Protein AF-A0A8R1IY94-F1 (afdb_monomer)

Foldseek 3Di:
DPDDDPDPVVVVVVVVLVCLLDVPDPPDPLVVLVVVLVVLVVVLVVLVVVLVCLVVLCVVCVVVVPPVSNVVSVVVNVVSVVVNVVSVVVSVVSLVVSLVSSLVSLLVVVVVVCPPPPVVVVPVVVPPPDPPVVVVSVCCSCVVSVVVVVVVVLVVLLVPPLQVLLQQLLALPDDLVSVLVSCVNDVPQSLLLLVVQLLQFDDPPDDPVLLVQLQVQLVVLLVVLVVLVCCCVVVVPCVCSSVSSVSSTNSSSNSNSGHRPDRRDGRPVVVVVLLVVVLLVLLVVLCVQQVVPDDDDSVCCLPPVLVVLLCQQLVLCQPVNQNSLVSNLVSCQVRLHDPVNNVSSQSSPDDPPDDRSNVNGDPVSVVSSVVVNVVPDHDGPDDDPPPPPDDDPDDDDQDQDQDPSRDRDRDDPPDPDDDDDDDDDDDDDDDDDDDDDDDDDDDDDDDDDDDDDDDDDDDDDDDDD

Sequence (465 aa):
MARLALDFLFFRRFWRLLKMLFPFHRRSITVWLAVALLVTTIIDQVMTYLVGIQPSLFYVALGNRDWDNFKILCARGAAIIIGKAFTLALARYLTNMLAIKSRQVCNLTMHRLYFKRQAFYLLDSSGDVLDNPERVIRKIGSTVFEQTEGYFEFHLFSLQGPFEAARRLLDSRTTLMEKQEMFFVDYGIMPLFVQENYLNMKNDKHSKLESIRGIRRAAEYISLGDLVDRQVRAGGAWKLLNEQSMLSAALPAMATDGHLKAMIQFPSWLGKNSTAGKRKRLLQQLVQHTHLRVSADTQSFATDYAPMIRQKITKPLLELESDGIPQVIDTMTEYDLIKDDAEALTEIVVWPGKIDPASKILTKVKSALTRTLNKTNRMLPYSLDDVSKGRRRGVNSIGIVMDEEGNLVEQFEEEEGESDGEEAPKTSTEVVVKSRSGSSATTSKTRGGGARGGGARGRGRGAKK

pLDDT: mean 72.96, std 22.63, range [22.64, 96.62]

Organism: Caenorhabditis japonica (NCBI:txid281687)

Mean predicted aligned error: 19.54 Å

Radius of gyration: 36.86 Å; Cα contacts (8 Å, |Δi|>4): 331; chains: 1; bounding box: 75×66×120 Å

InterPro domains:
  IPR008921 DNA polymerase III, clamp loader complex, gamma/delta/delta subunit, C-terminal [SSF48019] (160-292)
  IPR011527 ABC transporter type 1, transmembrane domain [PF06472] (17-137)
  IPR013725 DNA replication factor RFC1, C-terminal [PF08519] (222-375)

Nearest PDB structures (foldseek):
  7u1p-assembly1_A  TM=9.209E-01  e=1.127E-11  Saccharomyces cerevisiae
  8dr5-assembly1_A  TM=9.133E-01  e=2.240E-11  Saccharomyces cerevisiae
  8dr3-assembly1_A  TM=6.987E-01  e=4.383E-12  Saccharomyces cerevisiae
  7u1a-assembly1_A  TM=7.238E-01  e=2.146E-11  Saccharomyces cerevisiae
  8dr0-assembly1_A  TM=6.817E-01  e=1.887E-11  Saccharomyces cerevisiae

Secondary structure (DSSP, 8-state):
-------HHHHHHHHHHHHHHS---TT-HHHHHHHHHHHHHHHHHHHHHHHHHHHHHHHHHHHHT-HHHHHHHHHHHHHHHHHHHHHHHHHHHHHHHHHHHHHHHHHHHHHHHHHGGGHHHHHHH-TTS-S-HHHHHHHHHHHHHHHHHHHHHHHHHTTS-HHHHHHHHT-TTS-HHHHHHHHTT-TTTHHHHHHHHGGGEE-TTS-HHHHHHHHHHHHHHHHHHHHHHHHHHHH--GGGHHHHHIIIIIHHHHHH--EESSPPPPPTHHHHHHHHHHHHHHHHHHHHHHTTT----HHHIIIIIHHHHHHHHHHHHHHSTTTTHHHHHHHHHHTT--HHHHHHHHHHS--TTPPPGGGGS-HHHHHHHHHHHHHS----SS-----------SS----EEEPTTS-EEE-------------------------------------------------------

Solvent-accessible surface area (backbone atoms only — not comparable to full-atom values): 27749 Å² total; per-residue (Å²): 145,86,87,82,69,96,41,73,67,47,54,58,51,50,52,53,51,47,47,60,48,42,50,96,46,102,80,38,66,56,51,53,41,52,51,51,36,52,54,38,51,54,51,41,52,54,43,51,52,57,58,67,50,45,61,62,56,50,53,53,34,60,72,71,66,40,66,69,60,44,53,52,49,51,54,52,50,52,53,51,52,52,49,42,52,49,37,52,52,50,38,52,50,38,50,53,50,42,54,55,50,37,43,52,46,43,52,54,51,51,52,54,56,40,68,42,89,56,39,53,59,53,55,67,70,54,67,86,80,55,88,55,63,67,60,48,55,55,44,51,60,43,53,63,52,53,47,51,50,50,54,46,50,49,52,54,44,64,63,46,52,72,68,57,32,48,52,51,37,43,34,59,86,51,50,71,66,56,20,35,53,36,28,68,63,41,71,83,55,38,42,44,36,40,68,62,38,58,82,58,38,48,38,94,85,51,53,76,68,52,48,51,52,14,49,52,50,18,51,54,28,38,55,54,14,50,57,45,48,48,43,31,72,76,66,66,40,67,82,49,50,64,59,27,28,37,26,28,39,29,48,26,36,57,42,46,52,11,40,65,83,60,84,87,56,78,48,62,60,63,63,51,51,52,52,50,52,54,49,51,52,50,47,52,50,48,51,62,49,25,46,93,75,45,93,66,55,71,66,56,32,60,71,60,45,42,50,51,54,44,45,62,50,44,49,36,40,64,77,46,40,73,76,19,40,63,61,34,51,50,53,30,59,72,43,51,52,55,74,67,48,59,53,45,41,59,68,65,68,63,53,94,94,60,82,62,73,71,74,75,43,54,68,69,44,57,54,49,46,53,57,50,56,76,66,54,90,74,90,64,100,63,85,77,85,71,79,70,92,66,86,84,82,84,77,96,66,90,57,77,42,69,48,101,85,70,48,82,44,82,68,77,81,81,78,91,71,82,92,80,84,90,84,86,90,81,91,78,93,78,89,80,89,79,82,91,82,85,82,88,80,90,79,91,86,85,89,85,84,84,90,87,83,86,84,91,85,80,90,80,90,84,86,88,134

Structure (mmCIF, N/CA/C/O backbone):
data_AF-A0A8R1IY94-F1
#
_entry.id   AF-A0A8R1IY94-F1
#
loop_
_atom_site.group_PDB
_atom_site.id
_atom_site.type_symbol
_atom_site.label_atom_id
_atom_site.label_alt_id
_atom_site.label_comp_id
_atom_site.label_asym_id
_atom_site.label_entity_id
_atom_site.label_seq_id
_atom_site.pdbx_PDB_ins_code
_atom_site.Cartn_x
_atom_site.Cartn_y
_atom_site.Cartn_z
_atom_site.occupancy
_atom_site.B_iso_or_equiv
_atom_site.auth_seq_id
_atom_site.auth_comp_id
_atom_site.auth_asym_id
_atom_site.auth_atom_id
_atom_site.pdbx_PDB_model_num
ATOM 1 N N . MET A 1 1 ? 25.535 -28.925 -24.123 1.00 36.91 1 MET A N 1
ATOM 2 C CA . MET A 1 1 ? 25.168 -27.551 -23.712 1.00 36.91 1 MET A CA 1
ATOM 3 C C . MET A 1 1 ? 25.709 -27.256 -22.310 1.00 36.91 1 MET A C 1
ATOM 5 O O . MET A 1 1 ? 24.965 -27.323 -21.348 1.00 36.91 1 MET A O 1
ATOM 9 N N . ALA A 1 2 ? 27.010 -26.970 -22.186 1.00 43.69 2 ALA A N 1
ATOM 10 C CA . ALA A 1 2 ? 27.661 -26.597 -20.919 1.00 43.69 2 ALA A CA 1
ATOM 11 C C . ALA A 1 2 ? 28.891 -25.708 -21.207 1.00 43.69 2 ALA A C 1
ATOM 13 O O . ALA A 1 2 ? 30.025 -26.110 -20.983 1.00 43.69 2 ALA A O 1
ATOM 14 N N . ARG A 1 3 ? 28.698 -24.548 -21.855 1.00 48.31 3 ARG A N 1
ATOM 15 C CA . ARG A 1 3 ? 29.817 -23.692 -22.324 1.00 48.31 3 ARG A CA 1
ATOM 16 C C . ARG A 1 3 ? 29.772 -22.234 -21.839 1.00 48.31 3 ARG A C 1
ATOM 18 O O . ARG A 1 3 ? 30.559 -21.423 -22.316 1.00 48.31 3 ARG A O 1
ATOM 25 N N . LEU A 1 4 ? 28.887 -21.902 -20.900 1.00 52.84 4 LEU A N 1
ATOM 26 C CA . LEU A 1 4 ? 28.724 -20.545 -20.356 1.00 52.84 4 LEU A CA 1
ATOM 27 C C . LEU A 1 4 ? 28.637 -20.572 -18.820 1.00 52.84 4 LEU A C 1
ATOM 29 O O . LEU A 1 4 ? 27.729 -19.995 -18.236 1.00 52.84 4 LEU A O 1
ATOM 33 N N . ALA A 1 5 ? 29.553 -21.283 -18.161 1.00 57.03 5 ALA A N 1
ATOM 34 C CA . ALA A 1 5 ? 29.760 -21.114 -16.725 1.00 57.03 5 ALA A CA 1
ATOM 35 C C . ALA A 1 5 ? 30.643 -19.872 -16.477 1.00 57.03 5 ALA A C 1
ATOM 37 O O . ALA A 1 5 ? 31.514 -19.550 -17.295 1.00 57.03 5 ALA A O 1
ATOM 38 N N . LEU A 1 6 ? 30.396 -19.146 -15.379 1.00 60.78 6 LEU A N 1
ATOM 39 C CA . LEU A 1 6 ? 31.185 -17.990 -14.921 1.00 60.78 6 LEU A CA 1
ATOM 40 C C . LEU A 1 6 ? 32.552 -18.450 -14.375 1.00 60.78 6 LEU A C 1
ATOM 42 O O . LEU A 1 6 ? 32.876 -18.267 -13.207 1.00 60.78 6 LEU A O 1
ATOM 46 N N . ASP A 1 7 ? 33.355 -19.079 -15.228 1.00 75.94 7 ASP A N 1
ATOM 47 C CA . ASP A 1 7 ? 34.629 -19.678 -14.839 1.00 75.94 7 ASP A CA 1
ATOM 48 C C . ASP A 1 7 ? 35.775 -18.657 -14.886 1.00 75.94 7 ASP A C 1
ATOM 50 O O . ASP A 1 7 ? 35.724 -17.638 -15.579 1.00 75.94 7 ASP A O 1
ATOM 54 N N . PHE A 1 8 ? 36.910 -18.975 -14.259 1.00 73.44 8 PHE A N 1
ATOM 55 C CA . PHE A 1 8 ? 38.145 -18.183 -14.373 1.00 73.44 8 PHE A CA 1
ATOM 56 C C . PHE A 1 8 ? 38.585 -17.962 -15.841 1.00 73.44 8 PHE A C 1
ATOM 58 O O . PHE A 1 8 ? 39.200 -16.951 -16.198 1.00 73.44 8 PHE A O 1
ATOM 65 N N . LEU A 1 9 ? 38.210 -18.884 -16.735 1.00 72.19 9 LEU A N 1
ATOM 66 C CA . LEU A 1 9 ? 38.414 -18.766 -18.178 1.00 72.19 9 LEU A CA 1
ATOM 67 C C . LEU A 1 9 ? 37.599 -17.617 -18.798 1.00 72.19 9 LEU A C 1
ATOM 69 O O . LEU A 1 9 ? 38.104 -16.943 -19.700 1.00 72.19 9 LEU A O 1
ATOM 73 N N . PHE A 1 10 ? 36.378 -17.370 -18.311 1.00 73.75 10 PHE A N 1
ATOM 74 C CA . PHE A 1 10 ? 35.551 -16.230 -18.705 1.00 73.75 10 PHE A CA 1
ATOM 75 C C . PHE A 1 10 ? 36.229 -14.919 -18.301 1.00 73.75 10 PHE A C 1
ATOM 77 O O . PHE A 1 10 ? 36.470 -14.083 -19.169 1.00 73.75 10 PHE A O 1
ATOM 84 N N . PHE A 1 11 ? 36.674 -14.783 -17.046 1.00 74.62 11 PHE A N 1
ATOM 85 C CA . PHE A 1 11 ? 37.405 -13.593 -16.587 1.00 74.62 11 PHE A CA 1
ATOM 86 C C . PHE A 1 11 ? 38.690 -13.349 -17.385 1.00 74.62 11 PHE A C 1
ATOM 88 O O . PHE A 1 11 ? 38.965 -12.224 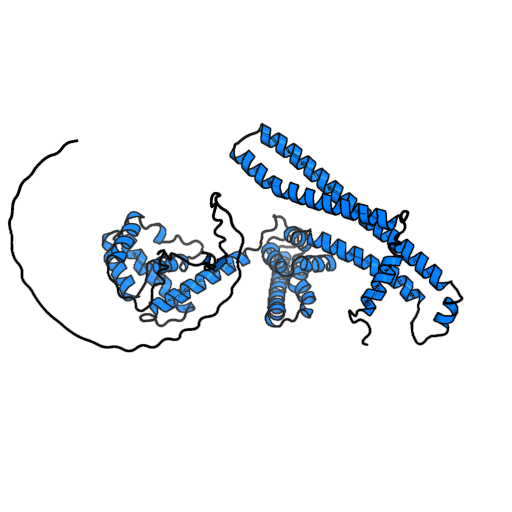-17.799 1.00 74.62 11 PHE A O 1
ATOM 95 N N . ARG A 1 12 ? 39.452 -14.401 -17.710 1.00 77.12 12 ARG A N 1
ATOM 96 C CA . ARG A 1 12 ? 40.660 -14.277 -18.545 1.00 77.12 12 ARG A CA 1
ATOM 97 C C . ARG A 1 12 ? 40.354 -13.864 -19.992 1.00 77.12 12 ARG A C 1
ATOM 99 O O . ARG A 1 12 ? 41.204 -13.251 -20.647 1.00 77.12 12 ARG A O 1
ATOM 106 N N . ARG A 1 13 ? 39.191 -14.239 -20.535 1.00 75.50 13 ARG A N 1
ATOM 107 C CA . ARG A 1 13 ? 38.723 -13.816 -21.871 1.00 75.50 13 ARG A CA 1
ATOM 108 C C . ARG A 1 13 ? 38.196 -12.381 -21.834 1.00 75.50 13 ARG A C 1
ATOM 110 O O . ARG A 1 13 ? 38.593 -11.580 -22.676 1.00 75.50 13 ARG A O 1
ATOM 117 N N . PHE A 1 14 ? 37.419 -12.038 -20.813 1.00 73.31 14 PHE A N 1
ATOM 118 C CA . PHE A 1 14 ? 36.914 -10.694 -20.558 1.00 73.31 14 PHE A CA 1
ATOM 119 C C . PHE A 1 14 ? 38.050 -9.687 -20.350 1.00 73.31 14 PHE A C 1
ATOM 121 O O . PHE A 1 14 ? 38.076 -8.650 -20.998 1.00 73.31 14 PHE A O 1
ATOM 128 N N . TRP A 1 15 ? 39.072 -10.029 -19.562 1.00 75.50 15 TRP A N 1
ATOM 129 C CA . TRP A 1 15 ? 40.242 -9.171 -19.347 1.00 75.50 15 TRP A CA 1
ATOM 130 C C . TRP A 1 15 ? 41.053 -8.934 -20.627 1.00 75.50 15 TRP A C 1
ATOM 132 O O . TRP A 1 15 ? 41.613 -7.858 -20.836 1.00 75.50 15 TRP A O 1
ATOM 142 N N . ARG A 1 16 ? 41.109 -9.929 -21.522 1.00 74.31 16 ARG A N 1
ATOM 143 C CA . ARG A 1 16 ? 41.715 -9.762 -22.850 1.00 74.31 16 ARG A CA 1
ATOM 144 C C . ARG A 1 16 ? 40.894 -8.823 -23.730 1.00 74.31 16 ARG A C 1
ATOM 146 O O . ARG A 1 16 ? 41.493 -7.979 -24.386 1.00 74.31 16 ARG A O 1
ATOM 153 N N . LEU A 1 17 ? 39.565 -8.924 -23.708 1.00 71.62 17 LEU A N 1
ATOM 154 C CA . LEU A 1 17 ? 38.682 -7.978 -24.398 1.00 71.62 17 LEU A CA 1
ATOM 155 C C . LEU A 1 17 ? 38.800 -6.564 -23.814 1.00 71.62 17 LEU A C 1
ATOM 157 O O . LEU A 1 17 ? 38.924 -5.611 -24.573 1.00 71.62 17 LEU A O 1
ATOM 161 N N . LEU A 1 18 ? 38.876 -6.425 -22.488 1.00 70.12 18 LEU A N 1
ATOM 162 C CA . LEU A 1 18 ? 39.051 -5.142 -21.807 1.00 70.12 18 LEU A CA 1
ATOM 163 C C . LEU A 1 18 ? 40.379 -4.471 -22.187 1.00 70.12 18 LEU A C 1
ATOM 165 O O . LEU A 1 18 ? 40.399 -3.283 -22.488 1.00 70.12 18 LEU A O 1
ATOM 169 N N . LYS A 1 19 ? 41.475 -5.239 -22.269 1.00 73.44 19 LYS A N 1
ATOM 170 C CA . LYS A 1 19 ? 42.772 -4.749 -22.774 1.00 73.44 19 LYS A CA 1
ATOM 171 C C . LYS A 1 19 ? 42.732 -4.329 -24.247 1.00 73.44 19 LYS A C 1
ATOM 173 O O . LYS A 1 19 ? 43.507 -3.462 -24.639 1.00 73.44 19 LYS A O 1
ATOM 178 N N . MET A 1 20 ? 41.870 -4.942 -25.061 1.00 69.06 20 MET A N 1
ATOM 179 C CA . MET A 1 20 ? 41.657 -4.526 -26.454 1.00 69.06 20 MET A CA 1
ATOM 180 C C . MET A 1 20 ? 40.781 -3.267 -26.548 1.00 69.06 20 MET A C 1
ATOM 182 O O . MET A 1 20 ? 41.018 -2.435 -27.418 1.00 69.06 20 MET A O 1
ATOM 186 N N . LEU A 1 21 ? 39.804 -3.108 -25.650 1.00 67.56 21 LEU A N 1
ATOM 187 C CA . LEU A 1 21 ? 38.902 -1.953 -25.597 1.00 67.56 21 LEU A CA 1
ATOM 188 C C . LEU A 1 21 ? 39.587 -0.690 -25.049 1.00 67.56 21 LEU A C 1
ATOM 190 O O . LEU A 1 21 ? 39.398 0.422 -25.551 1.00 67.56 21 LEU A O 1
ATOM 194 N N . PHE A 1 22 ? 40.420 -0.887 -24.029 1.00 69.69 22 PHE A N 1
ATOM 195 C CA . PHE A 1 22 ? 41.213 0.132 -23.356 1.00 69.69 22 PHE A CA 1
ATOM 196 C C . PHE A 1 22 ? 42.696 -0.217 -23.492 1.00 69.69 22 PHE A C 1
ATOM 198 O O . PHE A 1 22 ? 43.298 -0.770 -22.566 1.00 69.69 22 PHE A O 1
ATOM 205 N N . PRO A 1 23 ? 43.322 0.085 -24.643 1.00 68.44 23 PRO A N 1
ATOM 206 C CA . PRO A 1 23 ? 44.763 -0.039 -24.740 1.00 68.44 23 PRO A CA 1
ATOM 207 C C . PRO A 1 23 ? 45.381 0.948 -23.743 1.00 68.44 23 PRO A C 1
ATOM 209 O O . PRO A 1 23 ? 45.186 2.159 -23.864 1.00 68.44 23 PRO A O 1
ATOM 212 N N . PHE A 1 24 ? 46.110 0.427 -22.750 1.00 58.81 24 PHE A N 1
ATOM 213 C CA . PHE A 1 24 ? 46.857 1.188 -21.737 1.00 58.81 24 PHE A CA 1
ATOM 214 C C . PHE A 1 24 ? 48.059 1.908 -22.376 1.00 58.81 24 PHE A C 1
ATOM 216 O O . PHE A 1 24 ? 49.222 1.639 -22.091 1.00 58.81 24 PHE A O 1
ATOM 223 N N . HIS A 1 25 ? 47.778 2.802 -23.314 1.00 62.84 25 HIS A N 1
ATOM 224 C CA . HIS A 1 25 ? 48.728 3.729 -23.901 1.00 62.84 25 HIS A CA 1
ATOM 225 C C . HIS A 1 25 ? 48.287 5.144 -23.546 1.00 62.84 25 HIS A C 1
ATOM 227 O O . HIS A 1 25 ? 47.110 5.483 -23.658 1.00 62.84 25 HIS A O 1
ATOM 233 N N . ARG A 1 26 ? 49.252 5.998 -23.187 1.00 55.22 26 ARG A N 1
ATOM 234 C CA . ARG A 1 26 ? 49.047 7.387 -22.729 1.00 55.22 26 ARG A CA 1
ATOM 235 C C . ARG A 1 26 ? 48.265 8.277 -23.722 1.00 55.22 26 ARG A C 1
ATOM 237 O O . ARG A 1 26 ? 47.800 9.347 -23.348 1.00 55.22 26 ARG A O 1
ATOM 244 N N . ARG A 1 27 ? 48.097 7.827 -24.975 1.00 60.75 27 ARG A N 1
ATOM 245 C CA . ARG A 1 27 ? 47.351 8.491 -26.062 1.00 60.75 27 ARG A CA 1
ATOM 246 C C . ARG A 1 27 ? 46.019 7.815 -26.438 1.00 60.75 27 ARG A C 1
ATOM 248 O O . ARG A 1 27 ? 45.438 8.174 -27.458 1.00 60.75 27 ARG A O 1
ATOM 255 N N . SER A 1 28 ? 45.530 6.832 -25.677 1.00 74.50 28 SER A N 1
ATOM 256 C CA . SER A 1 28 ? 44.252 6.184 -26.001 1.00 74.50 28 SER A CA 1
ATOM 257 C C . SER A 1 28 ? 43.068 7.095 -25.681 1.00 74.50 28 SER A C 1
ATOM 259 O O . SER A 1 28 ? 42.800 7.406 -24.520 1.00 74.50 28 SER A O 1
ATOM 261 N N . ILE A 1 29 ? 42.331 7.489 -26.719 1.00 78.00 29 ILE A N 1
ATOM 262 C CA . ILE A 1 29 ? 41.136 8.330 -26.599 1.00 78.00 29 ILE A CA 1
ATOM 263 C C . ILE A 1 29 ? 40.026 7.654 -25.775 1.00 78.00 29 ILE A C 1
ATOM 265 O O . ILE A 1 29 ? 39.282 8.338 -25.082 1.00 78.00 29 ILE A O 1
ATOM 269 N N . THR A 1 30 ? 39.942 6.316 -25.781 1.00 77.88 30 THR A N 1
ATOM 270 C CA . THR A 1 30 ? 38.919 5.568 -25.026 1.00 77.88 30 THR A CA 1
ATOM 271 C C . THR A 1 30 ? 39.166 5.598 -23.520 1.00 77.88 30 THR A C 1
ATOM 273 O O . THR A 1 30 ? 38.213 5.690 -22.752 1.00 77.88 30 THR A O 1
ATOM 276 N N . VAL A 1 31 ? 40.431 5.587 -23.086 1.00 82.38 31 VAL A N 1
ATOM 277 C CA . VAL A 1 31 ? 40.801 5.680 -21.662 1.00 82.38 31 VAL A CA 1
ATOM 278 C C . VAL A 1 31 ? 40.500 7.077 -21.123 1.00 82.38 31 VAL A C 1
ATOM 280 O O . VAL A 1 31 ? 39.913 7.203 -20.054 1.00 82.38 31 VAL A O 1
ATOM 283 N N . TRP A 1 32 ? 40.821 8.127 -21.885 1.00 85.38 32 TRP A N 1
ATOM 284 C CA . TRP A 1 32 ? 40.494 9.505 -21.502 1.00 85.38 32 TRP A CA 1
ATOM 285 C C . TRP A 1 32 ? 38.984 9.758 -21.427 1.00 85.38 32 TRP A C 1
ATOM 287 O O . TRP A 1 32 ? 38.534 10.408 -20.488 1.00 85.38 32 TRP A O 1
ATOM 297 N N . LEU A 1 33 ? 38.197 9.201 -22.355 1.00 84.75 33 LEU A N 1
ATOM 298 C CA . LEU A 1 33 ? 36.732 9.266 -22.293 1.00 84.75 33 LEU A CA 1
ATOM 299 C C . LEU A 1 33 ? 36.166 8.538 -21.064 1.00 84.75 33 LEU A C 1
ATOM 301 O O . LEU A 1 33 ? 35.251 9.053 -20.430 1.00 84.75 33 LEU A O 1
ATOM 305 N N . AL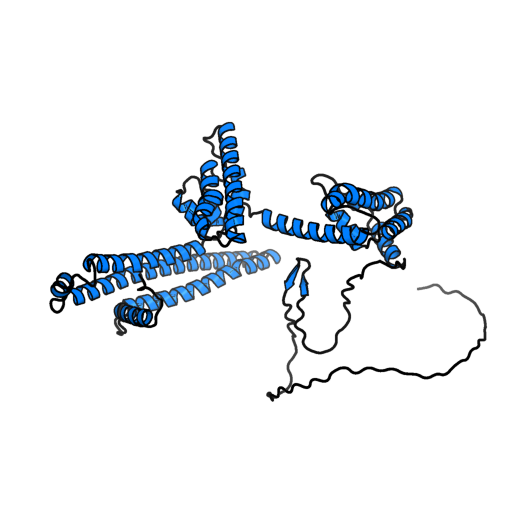A A 1 34 ? 36.725 7.384 -20.687 1.00 83.31 34 ALA A N 1
ATOM 306 C CA . ALA A 1 34 ? 36.309 6.660 -19.485 1.00 83.31 34 ALA A CA 1
ATOM 307 C C . ALA A 1 34 ? 36.668 7.406 -18.187 1.00 83.31 34 ALA A C 1
ATOM 309 O O . ALA A 1 34 ? 35.856 7.457 -17.267 1.00 83.31 34 ALA A O 1
ATOM 310 N N . VAL A 1 35 ? 37.850 8.030 -18.121 1.00 87.62 35 VAL A N 1
ATOM 311 C CA . VAL A 1 35 ? 38.246 8.879 -16.983 1.00 87.62 35 VAL A CA 1
ATOM 312 C C . VAL A 1 35 ? 37.346 10.111 -16.888 1.00 87.62 35 VAL A C 1
ATOM 314 O O . VAL A 1 35 ? 36.873 10.434 -15.801 1.00 87.62 35 VAL A O 1
ATOM 317 N N . ALA A 1 36 ? 37.059 10.771 -18.014 1.00 88.75 36 ALA A N 1
ATOM 318 C CA . ALA A 1 36 ? 36.134 11.901 -18.053 1.00 88.75 36 ALA A CA 1
ATOM 319 C C . ALA A 1 36 ? 34.730 11.495 -17.581 1.00 88.75 36 ALA A C 1
ATOM 321 O O . ALA A 1 36 ? 34.144 12.197 -16.760 1.00 88.75 36 ALA A O 1
ATOM 322 N N . LEU A 1 37 ? 34.227 10.337 -18.027 1.00 87.25 37 LEU A N 1
ATOM 323 C CA . LEU A 1 37 ? 32.949 9.793 -17.571 1.00 87.25 37 LEU A CA 1
ATOM 324 C C . LEU A 1 37 ? 32.952 9.577 -16.051 1.00 87.25 37 LEU A C 1
ATOM 326 O O . LEU A 1 37 ? 32.060 10.075 -15.370 1.00 87.25 37 LEU A O 1
ATOM 330 N N . LEU A 1 38 ? 33.987 8.929 -15.507 1.00 87.62 38 LEU A N 1
ATOM 331 C CA . LEU A 1 38 ? 34.125 8.688 -14.068 1.00 87.62 38 LEU A CA 1
ATOM 332 C C . LEU A 1 38 ? 34.079 10.003 -13.275 1.00 87.62 38 LEU A C 1
ATOM 334 O O . LEU A 1 38 ? 33.283 10.135 -12.345 1.00 87.62 38 LEU A O 1
ATOM 338 N N . VAL A 1 39 ? 34.849 11.013 -13.687 1.00 91.19 39 VAL A N 1
ATOM 339 C CA . VAL A 1 39 ? 34.831 12.340 -13.049 1.00 91.19 39 VAL A CA 1
ATOM 340 C C . VAL A 1 39 ? 33.435 12.964 -13.113 1.00 91.19 39 VAL A C 1
ATOM 342 O O . VAL A 1 39 ? 32.926 13.422 -12.092 1.00 91.19 39 VAL A O 1
ATOM 345 N N . THR A 1 40 ? 32.775 12.935 -14.274 1.00 88.88 40 THR A N 1
ATOM 346 C CA . THR A 1 40 ? 31.417 13.488 -14.401 1.00 88.88 40 THR A CA 1
ATOM 347 C C . THR A 1 40 ? 30.387 12.746 -13.555 1.00 88.88 40 THR A C 1
ATOM 349 O O . THR A 1 40 ? 29.509 13.394 -12.997 1.00 88.88 40 THR A O 1
ATOM 352 N N . THR A 1 41 ? 30.513 11.426 -13.377 1.00 85.75 41 THR A N 1
ATOM 353 C CA . THR A 1 41 ? 29.614 10.659 -12.500 1.00 85.75 41 THR A CA 1
ATOM 354 C C . THR A 1 41 ? 29.811 10.992 -11.024 1.00 85.75 41 THR A C 1
ATOM 356 O O . THR A 1 41 ? 28.828 11.101 -10.299 1.00 85.75 41 THR A O 1
ATOM 359 N N . ILE A 1 42 ? 31.050 11.238 -10.579 1.00 88.75 42 ILE A N 1
ATOM 360 C CA . ILE A 1 42 ? 31.319 11.705 -9.209 1.00 88.75 42 ILE A CA 1
ATOM 361 C C . ILE A 1 42 ? 30.681 13.081 -8.992 1.00 88.75 42 ILE A C 1
ATOM 363 O O . ILE A 1 42 ? 29.995 13.294 -7.993 1.00 88.75 42 ILE A O 1
ATOM 367 N N . ILE A 1 43 ? 30.857 14.000 -9.945 1.00 89.69 43 ILE A N 1
ATOM 368 C CA . ILE A 1 43 ? 30.239 15.331 -9.885 1.00 89.69 43 ILE A CA 1
ATOM 369 C C . ILE A 1 43 ? 28.707 15.212 -9.849 1.00 89.69 43 ILE A C 1
ATOM 371 O O . ILE A 1 43 ? 28.057 15.923 -9.086 1.00 89.69 43 ILE A O 1
ATOM 375 N N . ASP A 1 44 ? 28.122 14.296 -10.622 1.00 87.06 44 ASP A N 1
ATOM 376 C CA . ASP A 1 44 ? 26.674 14.076 -10.649 1.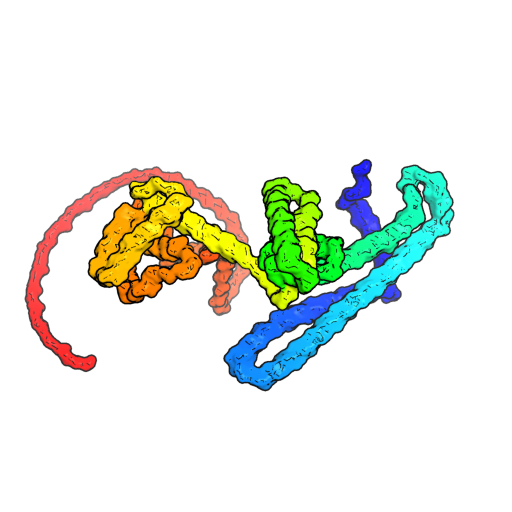00 87.06 44 ASP A CA 1
ATOM 377 C C . ASP A 1 44 ? 26.118 13.572 -9.305 1.00 87.06 44 ASP A C 1
ATOM 379 O O . ASP A 1 44 ? 25.056 14.022 -8.867 1.00 87.06 44 ASP A O 1
ATOM 383 N N . GLN A 1 45 ? 26.856 12.703 -8.604 1.00 85.88 45 GLN A N 1
ATOM 384 C CA . GLN A 1 45 ? 26.498 12.247 -7.255 1.00 85.88 45 GLN A CA 1
ATOM 385 C C . GLN A 1 45 ? 26.545 13.392 -6.237 1.00 85.88 45 GLN A C 1
ATOM 387 O O . GLN A 1 45 ? 25.605 13.571 -5.461 1.00 85.88 45 GLN A O 1
ATOM 392 N N . VAL A 1 46 ? 27.583 14.233 -6.294 1.00 88.44 46 VAL A N 1
ATOM 393 C CA . VAL A 1 46 ? 27.681 15.432 -5.445 1.00 88.44 46 VAL A CA 1
ATOM 394 C C . VAL A 1 46 ? 26.519 16.391 -5.717 1.00 88.44 46 VAL A C 1
ATOM 396 O O . VAL A 1 46 ? 25.895 16.886 -4.780 1.00 88.44 46 VAL A O 1
ATOM 399 N N . MET A 1 47 ? 26.166 16.621 -6.984 1.00 86.00 47 MET A N 1
ATOM 400 C CA . MET A 1 47 ? 25.016 17.461 -7.336 1.00 86.00 47 MET A CA 1
ATOM 401 C C . MET A 1 47 ? 23.692 16.861 -6.848 1.00 86.00 47 MET A C 1
ATOM 403 O O . MET A 1 47 ? 22.835 17.599 -6.372 1.00 86.00 47 MET A O 1
ATOM 407 N N . THR A 1 48 ? 23.527 15.536 -6.905 1.00 84.81 48 THR A N 1
ATOM 408 C CA . THR A 1 48 ? 22.333 14.843 -6.384 1.00 84.81 48 THR A CA 1
ATOM 409 C C . THR A 1 48 ? 22.184 15.045 -4.878 1.00 84.81 48 THR A C 1
ATOM 411 O O . THR A 1 48 ? 21.100 15.381 -4.404 1.00 84.81 48 THR A O 1
ATOM 414 N N . TYR A 1 49 ? 23.283 14.925 -4.135 1.00 87.88 49 TYR A N 1
ATOM 415 C CA . TYR A 1 49 ? 23.310 15.203 -2.702 1.00 87.88 49 TYR A CA 1
ATOM 416 C C . TYR A 1 49 ? 22.925 16.659 -2.387 1.00 87.88 49 TYR A C 1
ATOM 418 O O . TYR A 1 49 ? 22.083 16.913 -1.526 1.00 87.88 49 TYR A O 1
ATOM 426 N N . LEU A 1 50 ? 23.466 17.626 -3.140 1.00 85.38 50 LEU A N 1
ATOM 427 C CA . LEU A 1 50 ? 23.135 19.047 -2.973 1.00 85.38 50 LEU A CA 1
ATOM 428 C C . LEU A 1 50 ? 21.666 19.363 -3.290 1.00 85.38 50 LEU A C 1
ATOM 430 O O . LEU A 1 50 ? 21.070 20.203 -2.615 1.00 85.38 50 LEU A O 1
ATOM 434 N N . VAL A 1 51 ? 21.072 18.693 -4.284 1.00 87.62 51 VAL A N 1
ATOM 435 C CA . VAL A 1 51 ? 19.630 18.782 -4.570 1.00 87.62 51 VAL A CA 1
ATOM 436 C C . VAL A 1 51 ? 18.814 18.192 -3.416 1.00 87.62 51 VAL A C 1
ATOM 438 O O . VAL A 1 51 ? 17.809 18.780 -3.030 1.00 87.62 51 VAL A O 1
ATOM 441 N N . GLY A 1 52 ? 19.259 17.081 -2.823 1.00 81.75 52 GLY A N 1
ATOM 442 C CA . GLY A 1 52 ? 18.579 16.427 -1.700 1.00 81.75 52 GLY A CA 1
ATOM 443 C C . GLY A 1 52 ? 18.494 17.278 -0.427 1.00 81.75 52 GLY A C 1
ATOM 444 O O . GLY A 1 52 ? 17.517 17.176 0.307 1.00 81.75 52 GLY A O 1
ATOM 445 N N . ILE A 1 53 ? 19.466 18.165 -0.189 1.00 85.69 53 ILE A N 1
ATOM 446 C CA . ILE A 1 53 ? 19.472 19.084 0.967 1.00 85.69 53 ILE A CA 1
ATOM 447 C C . ILE A 1 53 ? 18.588 20.324 0.735 1.00 85.69 53 ILE A C 1
ATOM 449 O O . ILE A 1 53 ? 18.198 20.998 1.685 1.00 85.69 53 ILE A O 1
ATOM 453 N N . GLN A 1 54 ? 18.233 20.658 -0.511 1.00 84.31 54 GLN A N 1
ATOM 454 C CA . GLN A 1 54 ? 17.456 21.875 -0.790 1.00 84.31 54 GLN A CA 1
ATOM 455 C C . GLN A 1 54 ? 16.117 21.947 -0.033 1.00 84.31 54 GLN A C 1
ATOM 457 O O . GLN A 1 54 ? 15.869 22.983 0.587 1.00 84.31 54 GLN A O 1
ATOM 462 N N . PRO A 1 55 ? 15.266 20.900 -0.010 1.00 83.06 55 PRO A N 1
ATOM 463 C CA . PRO A 1 55 ? 13.980 20.959 0.680 1.00 83.06 55 PRO A CA 1
ATOM 464 C C . PRO A 1 55 ? 14.096 21.320 2.165 1.00 83.06 55 PRO A C 1
ATOM 466 O O . PRO A 1 55 ? 13.330 22.153 2.641 1.00 83.06 55 PRO A O 1
ATOM 469 N N . SER A 1 56 ? 15.071 20.762 2.893 1.00 83.19 56 SER A N 1
ATOM 470 C CA . SER A 1 56 ? 15.238 21.041 4.327 1.00 83.19 56 SER A CA 1
ATOM 471 C C . SER A 1 56 ? 15.619 22.501 4.590 1.00 83.19 56 SER A C 1
ATOM 473 O O . SER A 1 56 ? 15.071 23.121 5.500 1.00 83.19 56 SER A O 1
ATOM 475 N N . LEU A 1 57 ? 16.466 23.094 3.743 1.00 83.12 57 LEU A N 1
ATOM 476 C CA . LEU A 1 57 ? 16.801 24.521 3.814 1.00 83.12 57 LEU A CA 1
ATOM 477 C C . LEU A 1 57 ? 15.587 25.414 3.515 1.00 83.12 57 LEU A C 1
ATOM 479 O O . LEU A 1 57 ? 15.413 26.452 4.157 1.00 83.12 57 LEU A O 1
ATOM 483 N N . PHE A 1 58 ? 14.722 25.001 2.581 1.00 85.69 58 PHE A N 1
ATOM 484 C CA . PHE A 1 58 ? 13.480 25.720 2.287 1.00 85.69 58 PHE A CA 1
ATOM 485 C C . PHE A 1 58 ? 12.499 25.676 3.461 1.00 85.69 58 PHE A C 1
ATOM 487 O O . PHE A 1 58 ? 11.880 26.698 3.754 1.00 85.69 58 PHE A O 1
ATOM 494 N N . TYR A 1 59 ? 12.387 24.545 4.167 1.00 83.56 59 TYR A N 1
ATOM 495 C CA . TYR A 1 59 ? 11.537 24.438 5.358 1.00 83.56 59 TYR A CA 1
ATOM 496 C C . TYR A 1 59 ? 11.992 25.367 6.489 1.00 83.56 59 TYR A C 1
ATOM 498 O O . TYR A 1 59 ? 11.152 26.018 7.110 1.00 83.56 59 TYR A O 1
ATOM 506 N N . VAL A 1 60 ? 13.303 25.493 6.716 1.00 84.50 60 VAL A N 1
ATOM 507 C CA . VAL A 1 60 ? 13.855 26.408 7.731 1.00 84.50 60 VAL A CA 1
ATOM 508 C C . VAL A 1 60 ? 13.600 27.873 7.358 1.00 84.50 60 VAL A C 1
ATOM 510 O O . VAL A 1 60 ? 13.136 28.649 8.193 1.00 84.50 60 VAL A O 1
ATOM 513 N N . ALA A 1 61 ? 13.824 28.253 6.096 1.00 82.75 61 ALA A N 1
ATOM 514 C CA . ALA A 1 61 ? 13.572 29.619 5.630 1.00 82.75 61 ALA A CA 1
ATOM 515 C C . ALA A 1 61 ? 12.077 29.998 5.678 1.00 82.75 61 ALA A C 1
ATOM 517 O O . ALA A 1 61 ? 11.739 31.120 6.061 1.00 82.75 61 ALA A O 1
ATOM 518 N N . LEU A 1 62 ? 11.174 29.062 5.346 1.00 81.81 62 LEU A N 1
ATOM 519 C CA . LEU A 1 62 ? 9.727 29.266 5.493 1.00 81.81 62 LEU A CA 1
ATOM 520 C C . LEU A 1 62 ? 9.303 29.370 6.963 1.00 81.81 62 LEU A C 1
ATOM 522 O O . LEU A 1 62 ? 8.435 30.183 7.283 1.00 81.81 62 LEU A O 1
ATOM 526 N N . GLY A 1 63 ? 9.906 28.565 7.845 1.00 83.50 63 GLY A N 1
ATOM 527 C CA . GLY A 1 63 ? 9.641 28.586 9.285 1.00 83.50 63 GLY A CA 1
ATOM 528 C C . GLY A 1 63 ? 9.988 29.930 9.926 1.00 83.50 63 GLY A C 1
ATOM 529 O O . GLY A 1 63 ? 9.203 30.454 10.714 1.00 83.50 63 GLY A O 1
ATOM 530 N N . ASN A 1 64 ? 11.106 30.529 9.510 1.00 84.44 64 ASN A N 1
ATOM 531 C CA . ASN A 1 64 ? 11.580 31.818 10.021 1.00 84.44 64 ASN A CA 1
ATOM 532 C C . ASN A 1 64 ? 10.948 33.040 9.322 1.00 84.44 64 ASN A C 1
ATOM 534 O O . ASN A 1 64 ? 11.119 34.161 9.788 1.00 84.44 64 ASN A O 1
ATOM 538 N N . ARG A 1 65 ? 10.172 32.839 8.242 1.00 83.62 65 ARG A N 1
ATOM 539 C CA . ARG A 1 65 ? 9.537 33.897 7.420 1.00 83.62 65 ARG A CA 1
ATOM 540 C C . ARG A 1 65 ? 10.524 34.908 6.801 1.00 83.62 65 ARG A C 1
ATOM 542 O O . ARG A 1 65 ? 10.152 36.050 6.528 1.00 83.62 65 ARG A O 1
ATOM 549 N N . ASP A 1 66 ? 11.747 34.471 6.503 1.00 87.00 66 ASP A N 1
ATOM 550 C CA . ASP A 1 66 ? 12.803 35.315 5.932 1.00 87.00 66 ASP A CA 1
ATOM 551 C C . ASP A 1 66 ? 12.713 35.402 4.396 1.00 87.00 66 ASP A C 1
ATOM 553 O O . ASP A 1 66 ? 13.217 34.547 3.661 1.00 87.00 66 ASP A O 1
ATOM 557 N N . TRP A 1 67 ? 12.096 36.472 3.887 1.00 85.06 67 TRP A N 1
ATOM 558 C CA . TRP A 1 67 ? 11.860 36.671 2.448 1.00 85.06 67 TRP A CA 1
ATOM 559 C C . TRP A 1 67 ? 13.127 36.859 1.604 1.00 85.06 67 TRP A C 1
ATOM 561 O O . TRP A 1 67 ? 13.170 36.412 0.455 1.00 85.06 67 TRP A O 1
ATOM 571 N N . ASP A 1 68 ? 14.160 37.504 2.144 1.00 87.38 68 ASP A N 1
ATOM 572 C CA . ASP A 1 68 ? 15.406 37.739 1.406 1.00 87.38 68 ASP A CA 1
ATOM 573 C C . ASP A 1 68 ? 16.244 36.461 1.299 1.00 87.38 68 ASP A C 1
ATOM 575 O O . ASP A 1 68 ? 16.752 36.132 0.223 1.00 87.38 68 ASP A O 1
ATOM 579 N N . ASN A 1 69 ? 16.291 35.673 2.377 1.00 85.81 69 ASN A N 1
ATOM 580 C CA . ASN A 1 69 ? 16.934 34.361 2.380 1.00 85.81 69 ASN A CA 1
ATOM 581 C C . ASN A 1 69 ? 16.218 33.391 1.425 1.00 85.81 69 ASN A C 1
ATOM 583 O O . ASN A 1 69 ? 16.863 32.671 0.667 1.00 85.81 69 ASN A O 1
ATOM 587 N N . PHE A 1 70 ? 14.882 33.439 1.371 1.00 88.06 70 PHE A N 1
ATOM 588 C CA . PHE A 1 70 ? 14.096 32.644 0.428 1.00 88.06 70 PHE A CA 1
ATOM 589 C C . PHE A 1 70 ? 14.454 32.940 -1.039 1.00 88.06 70 PHE A C 1
ATOM 591 O O . PHE A 1 70 ? 14.649 32.010 -1.819 1.00 88.06 70 PHE A O 1
ATOM 598 N N . LYS A 1 71 ? 14.617 34.215 -1.425 1.00 88.06 71 LYS A N 1
ATOM 599 C CA . LYS A 1 71 ? 15.017 34.590 -2.798 1.00 88.06 71 LYS A CA 1
ATOM 600 C C . LYS A 1 71 ? 16.415 34.081 -3.155 1.00 88.06 71 LYS A C 1
ATOM 602 O O . LYS A 1 71 ? 16.610 33.558 -4.254 1.00 88.06 71 LYS A O 1
ATOM 607 N N . ILE A 1 72 ? 17.372 34.202 -2.232 1.00 88.94 72 ILE A N 1
ATOM 608 C CA . ILE A 1 72 ? 18.739 33.683 -2.410 1.00 88.94 72 ILE A CA 1
ATOM 609 C C . ILE A 1 72 ? 18.710 32.157 -2.550 1.00 88.94 72 ILE A C 1
ATOM 611 O O . ILE A 1 72 ? 19.379 31.599 -3.422 1.00 88.94 72 ILE A O 1
ATOM 615 N N . LEU A 1 73 ? 17.895 31.482 -1.739 1.00 88.56 73 LEU A N 1
ATOM 616 C CA . LEU A 1 73 ? 17.745 30.034 -1.779 1.00 88.56 73 LEU A CA 1
ATOM 617 C C . LEU A 1 73 ? 17.067 29.562 -3.073 1.00 88.56 73 LEU A C 1
ATOM 619 O O . LEU A 1 73 ? 17.523 28.589 -3.665 1.00 88.56 73 LEU A O 1
ATOM 623 N N . CYS A 1 74 ? 16.070 30.290 -3.588 1.00 88.12 74 CYS A N 1
ATOM 624 C CA . CYS A 1 74 ? 15.484 30.044 -4.909 1.00 88.12 74 CYS A CA 1
ATOM 625 C C . CYS A 1 74 ? 16.511 30.185 -6.038 1.00 88.12 74 CYS A C 1
ATOM 627 O O . CYS A 1 74 ? 16.587 29.311 -6.902 1.00 88.12 74 CYS A O 1
ATOM 629 N N . ALA A 1 75 ? 17.324 31.245 -6.028 1.00 90.81 75 ALA A N 1
ATOM 630 C CA . ALA A 1 75 ? 18.364 31.446 -7.037 1.00 90.81 75 ALA A CA 1
ATOM 631 C C . ALA A 1 75 ? 19.432 30.339 -6.980 1.00 90.81 75 ALA A C 1
ATOM 633 O O . ALA A 1 75 ? 19.808 29.773 -8.009 1.00 90.81 75 ALA A O 1
ATOM 634 N N . ARG A 1 76 ? 19.873 29.971 -5.771 1.00 89.38 76 ARG A N 1
ATOM 635 C CA . ARG A 1 76 ? 20.816 28.869 -5.541 1.00 89.38 76 ARG A CA 1
ATOM 636 C C . ARG A 1 76 ? 20.231 27.521 -5.969 1.00 89.38 76 ARG A C 1
ATOM 638 O O . ARG A 1 76 ? 20.913 26.760 -6.649 1.00 89.38 76 ARG A O 1
ATOM 645 N N . GLY A 1 77 ? 18.982 27.235 -5.609 1.00 88.88 77 GLY A N 1
ATOM 646 C CA . GLY A 1 77 ? 18.274 26.014 -5.992 1.00 88.88 77 GLY A CA 1
ATOM 647 C C . GLY A 1 77 ? 18.130 25.890 -7.509 1.00 88.88 77 GLY A C 1
ATOM 648 O O . GLY A 1 77 ? 18.456 24.846 -8.070 1.00 88.88 77 GLY A O 1
ATOM 649 N N . ALA A 1 78 ? 17.753 26.974 -8.194 1.00 89.94 78 ALA A N 1
ATOM 650 C CA . ALA A 1 78 ? 17.690 27.012 -9.654 1.00 89.94 78 ALA A CA 1
ATOM 651 C C . ALA A 1 78 ? 19.062 26.743 -10.299 1.00 89.94 78 ALA A C 1
ATOM 653 O O . ALA A 1 78 ? 19.157 25.932 -11.220 1.00 89.94 78 ALA A O 1
ATOM 654 N N . ALA A 1 79 ? 20.135 27.353 -9.782 1.00 91.06 79 ALA A N 1
ATOM 655 C CA . ALA A 1 79 ? 21.494 27.116 -10.270 1.00 91.06 79 ALA A CA 1
ATOM 656 C C . ALA A 1 79 ? 21.942 25.655 -10.082 1.00 91.06 79 ALA A C 1
ATOM 658 O O . ALA A 1 79 ? 22.525 25.069 -10.994 1.00 91.06 79 ALA A O 1
ATOM 659 N N . ILE A 1 80 ? 21.625 25.040 -8.936 1.00 89.50 80 ILE A N 1
ATOM 660 C CA . ILE A 1 80 ? 21.933 23.627 -8.664 1.00 89.50 80 ILE A CA 1
ATOM 661 C C . ILE A 1 80 ? 21.153 22.705 -9.615 1.00 89.50 80 ILE A C 1
ATOM 663 O O . ILE A 1 80 ? 21.731 21.763 -10.152 1.00 89.50 80 ILE A O 1
ATOM 667 N N . ILE A 1 81 ? 19.870 22.981 -9.877 1.00 88.44 81 ILE A N 1
ATOM 668 C CA . ILE A 1 81 ? 19.047 22.183 -10.804 1.00 88.44 81 ILE A CA 1
ATOM 669 C C . ILE A 1 81 ? 19.588 22.270 -12.236 1.00 88.44 81 ILE A C 1
ATOM 671 O O . ILE A 1 81 ? 19.722 21.244 -12.904 1.00 88.44 81 ILE A O 1
ATOM 675 N N . ILE A 1 82 ? 19.947 23.472 -12.701 1.00 91.56 82 ILE A N 1
ATOM 676 C CA . ILE A 1 82 ? 20.572 23.666 -14.019 1.00 91.56 82 ILE A CA 1
ATOM 677 C C . ILE A 1 82 ? 21.908 22.914 -14.085 1.00 91.56 82 ILE A C 1
ATOM 679 O O . ILE A 1 82 ? 22.170 22.207 -15.059 1.00 91.56 82 ILE A O 1
ATOM 683 N N . GLY A 1 83 ? 22.718 23.001 -13.025 1.00 89.69 83 GLY A N 1
ATOM 684 C CA . GLY A 1 83 ? 23.962 22.246 -12.893 1.00 89.69 83 GLY A CA 1
ATOM 685 C C . GLY A 1 83 ? 23.740 20.737 -12.997 1.00 89.69 83 GLY A C 1
ATOM 686 O O . GLY A 1 83 ? 24.421 20.075 -13.777 1.00 89.69 83 GLY A O 1
ATOM 687 N N . LYS A 1 84 ? 22.735 20.200 -12.297 1.00 87.94 84 LYS A N 1
ATOM 688 C CA . LYS A 1 84 ? 22.382 18.774 -12.337 1.00 87.94 84 LYS A CA 1
ATOM 689 C C . LYS A 1 84 ? 21.904 18.323 -13.717 1.00 87.94 84 LYS A C 1
ATOM 691 O O . LYS A 1 84 ? 22.251 17.233 -14.171 1.00 87.94 84 LYS A O 1
ATOM 696 N N . ALA A 1 85 ? 21.102 19.143 -14.392 1.00 87.31 85 ALA A N 1
ATOM 697 C CA . ALA A 1 85 ? 20.647 18.851 -15.747 1.00 87.31 85 ALA A CA 1
ATOM 698 C C . ALA A 1 85 ? 21.831 18.799 -16.724 1.00 87.31 85 ALA A C 1
ATOM 700 O O . ALA A 1 85 ? 21.911 17.895 -17.558 1.00 87.31 85 ALA A O 1
ATOM 701 N N . PHE A 1 86 ? 22.784 19.722 -16.577 1.00 91.50 86 PHE A N 1
ATOM 702 C CA . PHE A 1 86 ? 23.997 19.757 -17.385 1.00 91.50 86 PHE A CA 1
ATOM 703 C C . PHE A 1 86 ? 24.914 18.555 -17.123 1.00 91.50 86 PHE A C 1
ATOM 705 O O . PHE A 1 86 ? 25.353 17.917 -18.079 1.00 91.50 86 PHE A O 1
ATOM 712 N N . THR A 1 87 ? 25.173 18.193 -15.860 1.00 88.31 87 THR A N 1
ATOM 713 C CA . THR A 1 87 ? 26.017 17.030 -15.524 1.00 88.31 87 THR A CA 1
ATOM 714 C C . THR A 1 87 ? 25.404 15.730 -16.024 1.00 88.31 87 THR A C 1
ATOM 716 O O . THR A 1 87 ? 26.115 14.898 -16.586 1.00 88.31 87 THR A O 1
ATOM 719 N N . LEU A 1 88 ? 24.079 15.587 -15.920 1.00 82.81 88 LEU A N 1
ATOM 720 C CA . LEU A 1 88 ? 23.357 14.432 -16.446 1.00 82.81 88 LEU A CA 1
ATOM 721 C C . LEU A 1 88 ? 23.431 14.356 -17.978 1.00 82.81 88 LEU A C 1
ATOM 723 O O . LEU A 1 88 ? 23.673 13.283 -18.533 1.00 82.81 88 LEU A O 1
ATOM 727 N N . ALA A 1 89 ? 23.247 15.482 -18.674 1.00 86.81 89 ALA A N 1
ATOM 728 C CA . ALA A 1 89 ? 23.369 15.544 -20.130 1.00 86.81 89 ALA A CA 1
ATOM 729 C C . ALA A 1 89 ? 24.799 15.222 -20.596 1.00 86.81 89 ALA A C 1
ATOM 731 O O . ALA A 1 89 ? 24.986 14.452 -21.541 1.00 86.81 89 ALA A O 1
ATOM 732 N N . LEU A 1 90 ? 25.807 15.753 -19.899 1.00 88.38 90 LEU A N 1
ATOM 733 C CA . LEU A 1 90 ? 27.216 15.496 -20.183 1.00 88.38 90 LEU A CA 1
ATOM 734 C C . LEU A 1 90 ? 27.585 14.027 -19.946 1.00 88.38 90 LEU A C 1
ATOM 736 O O . LEU A 1 90 ? 28.254 13.431 -20.788 1.00 88.38 90 LEU A O 1
ATOM 740 N N . ALA A 1 91 ? 27.106 13.421 -18.856 1.00 83.75 91 ALA A N 1
ATOM 741 C CA . ALA A 1 91 ? 27.316 12.003 -18.574 1.00 83.75 91 ALA A CA 1
ATOM 742 C C . ALA A 1 91 ? 26.717 11.119 -19.681 1.00 83.75 91 ALA A C 1
ATOM 744 O O . ALA A 1 91 ? 27.407 10.246 -20.203 1.00 83.75 91 ALA A O 1
ATOM 745 N N . ARG A 1 92 ? 25.478 11.395 -20.122 1.00 80.56 92 ARG A N 1
ATOM 746 C CA . ARG A 1 92 ? 24.844 10.679 -21.249 1.00 80.56 92 ARG A CA 1
ATOM 747 C C . ARG A 1 92 ? 25.653 10.811 -22.538 1.00 80.56 92 ARG A C 1
ATOM 749 O O . ARG A 1 92 ? 25.899 9.819 -23.220 1.00 80.56 92 ARG A O 1
ATOM 756 N N . TYR A 1 93 ? 26.099 12.024 -22.857 1.00 85.81 93 TYR A N 1
ATOM 757 C CA . TYR A 1 93 ? 26.918 12.275 -24.040 1.00 85.81 93 TYR A CA 1
ATOM 758 C C . TYR A 1 93 ? 28.246 11.501 -24.000 1.00 85.81 93 TYR A C 1
ATOM 760 O O . TYR A 1 93 ? 28.608 10.846 -24.980 1.00 85.81 93 TYR A O 1
ATOM 768 N N . LEU A 1 94 ? 28.956 11.536 -22.867 1.00 83.38 94 LEU A N 1
ATOM 769 C CA . LEU A 1 94 ? 30.228 10.831 -22.694 1.00 83.38 94 LEU A CA 1
ATOM 770 C C . LEU A 1 94 ? 30.057 9.311 -22.764 1.00 83.38 94 LEU A C 1
ATOM 772 O O . LEU A 1 94 ? 30.875 8.650 -23.404 1.00 83.38 94 LEU A O 1
ATOM 776 N N . THR A 1 95 ? 28.988 8.765 -22.182 1.00 78.88 95 THR A N 1
ATOM 777 C CA . THR A 1 95 ? 28.657 7.336 -22.269 1.00 78.88 95 THR A CA 1
ATOM 778 C C . THR A 1 95 ? 28.415 6.906 -23.713 1.00 78.88 95 THR A C 1
ATOM 780 O O . THR A 1 95 ? 29.052 5.961 -24.180 1.00 78.88 95 THR A O 1
ATOM 783 N N . ASN A 1 96 ? 27.582 7.635 -24.462 1.00 79.12 96 ASN A N 1
ATOM 784 C CA . ASN A 1 96 ? 27.286 7.306 -25.861 1.00 79.12 96 ASN A CA 1
ATOM 785 C C . ASN A 1 96 ? 28.539 7.421 -26.741 1.00 79.12 96 ASN A C 1
ATOM 787 O O . ASN A 1 96 ? 28.822 6.551 -27.567 1.00 79.12 96 ASN A O 1
ATOM 791 N N . MET A 1 97 ? 29.352 8.458 -26.526 1.00 81.88 97 MET A N 1
ATOM 792 C CA . MET A 1 97 ? 30.622 8.625 -27.233 1.00 81.88 97 MET A CA 1
ATOM 793 C C . MET A 1 97 ? 31.605 7.486 -26.917 1.00 81.88 97 MET A C 1
ATOM 795 O O . MET A 1 97 ? 32.263 6.962 -27.823 1.00 81.88 97 MET A O 1
ATOM 799 N N . LEU A 1 98 ? 31.694 7.068 -25.650 1.00 81.69 98 LEU A N 1
ATOM 800 C CA . LEU A 1 98 ? 32.525 5.944 -25.223 1.00 81.69 98 LEU A CA 1
ATOM 801 C C . LEU A 1 98 ? 32.043 4.628 -25.846 1.00 81.69 98 LEU A C 1
ATOM 803 O O . LEU A 1 98 ? 32.872 3.866 -26.349 1.00 81.69 98 LEU A O 1
ATOM 807 N N . ALA A 1 99 ? 30.733 4.3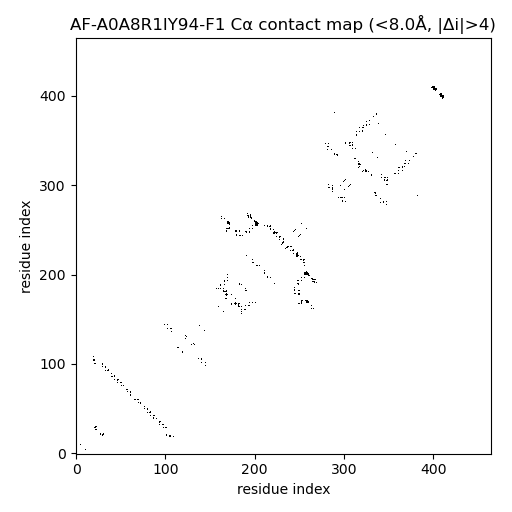76 -25.883 1.00 74.06 99 ALA A N 1
ATOM 808 C CA . ALA A 1 99 ? 30.137 3.197 -26.514 1.00 74.06 99 ALA A CA 1
ATOM 809 C C . ALA A 1 99 ? 30.458 3.131 -28.020 1.00 74.06 99 ALA A C 1
ATOM 811 O O . ALA A 1 99 ? 30.946 2.116 -28.519 1.00 74.06 99 ALA A O 1
ATOM 812 N N . ILE A 1 100 ? 30.307 4.243 -28.746 1.00 78.50 100 ILE A N 1
ATOM 813 C CA . ILE A 1 100 ? 30.624 4.306 -30.182 1.00 78.50 100 ILE A CA 1
ATOM 814 C C . ILE A 1 100 ? 32.120 4.067 -30.427 1.00 78.50 100 ILE A C 1
ATOM 816 O O . ILE A 1 100 ? 32.499 3.278 -31.299 1.00 78.50 100 ILE A O 1
ATOM 820 N N . LYS A 1 101 ? 32.999 4.721 -29.656 1.00 80.38 101 LYS A N 1
ATOM 821 C CA . LYS A 1 101 ? 34.456 4.597 -29.836 1.00 80.38 101 LYS A CA 1
ATOM 822 C C . LYS A 1 101 ? 34.982 3.221 -29.447 1.00 80.38 101 LYS A C 1
ATOM 824 O O . LYS A 1 101 ? 35.845 2.682 -30.139 1.00 80.38 101 LYS A O 1
ATOM 829 N N . SER A 1 102 ? 34.447 2.631 -28.388 1.00 72.25 102 SER A N 1
ATOM 830 C CA . SER A 1 102 ? 34.795 1.276 -27.962 1.00 72.25 102 SER A CA 1
ATOM 831 C C . SER A 1 102 ? 34.337 0.226 -28.985 1.00 72.25 102 SER A C 1
ATOM 833 O O . SER A 1 102 ? 35.132 -0.645 -29.352 1.00 72.25 102 SER A O 1
ATOM 835 N N . ARG A 1 103 ? 33.137 0.374 -29.568 1.00 74.50 103 ARG A N 1
ATOM 836 C CA . ARG A 1 103 ? 32.667 -0.448 -30.698 1.00 74.50 103 ARG A CA 1
ATOM 837 C C . ARG A 1 103 ? 33.559 -0.300 -31.932 1.00 74.50 103 ARG A C 1
ATOM 839 O O . ARG A 1 103 ? 33.925 -1.304 -32.546 1.00 74.50 103 ARG A O 1
ATOM 846 N N . GLN A 1 104 ? 33.960 0.927 -32.273 1.00 78.50 104 GLN A N 1
ATOM 847 C CA . GLN A 1 104 ? 34.870 1.201 -33.391 1.00 78.50 104 GLN A CA 1
ATOM 848 C C . GLN A 1 104 ? 36.214 0.472 -33.214 1.00 78.50 104 GLN A C 1
ATOM 850 O O . GLN A 1 104 ? 36.675 -0.209 -34.131 1.00 78.50 104 GLN A O 1
ATOM 855 N N . VAL A 1 105 ? 36.830 0.572 -32.031 1.00 77.06 105 VAL A N 1
ATOM 856 C CA . VAL A 1 105 ? 38.117 -0.075 -31.720 1.00 77.06 105 VAL A CA 1
ATOM 857 C C . VAL A 1 105 ? 37.991 -1.600 -31.707 1.00 77.06 105 VAL A C 1
ATOM 859 O O . VAL A 1 105 ? 38.854 -2.288 -32.260 1.00 77.06 105 VAL A O 1
ATOM 862 N N . CYS A 1 106 ? 36.910 -2.136 -31.135 1.00 72.81 106 CYS A N 1
ATOM 863 C CA . CYS A 1 106 ? 36.652 -3.574 -31.088 1.00 72.81 106 CYS A CA 1
ATOM 864 C C . CYS A 1 106 ? 36.509 -4.167 -32.499 1.00 72.81 106 CYS A C 1
ATOM 866 O O . CYS A 1 106 ? 37.233 -5.100 -32.848 1.00 72.81 106 CYS A O 1
ATOM 868 N N . ASN A 1 107 ? 35.666 -3.568 -33.347 1.00 72.75 107 ASN A N 1
ATOM 869 C CA . ASN A 1 107 ? 35.456 -4.029 -34.722 1.00 72.75 107 ASN A CA 1
ATOM 870 C C . ASN A 1 107 ? 36.736 -3.948 -35.560 1.00 72.75 107 ASN A C 1
ATOM 872 O O . ASN A 1 107 ? 37.073 -4.904 -36.253 1.00 72.75 107 ASN A O 1
ATOM 876 N N . LEU A 1 108 ? 37.494 -2.850 -35.463 1.00 76.25 108 LEU A N 1
ATOM 877 C CA . LEU A 1 108 ? 38.764 -2.712 -36.183 1.00 76.25 108 LEU A CA 1
ATOM 878 C C . LEU A 1 108 ? 39.801 -3.747 -35.732 1.00 76.25 108 LEU A C 1
ATOM 880 O O . LEU A 1 108 ? 40.544 -4.275 -36.558 1.00 76.25 108 LEU A O 1
ATOM 884 N N . THR A 1 109 ? 39.855 -4.054 -34.436 1.00 75.00 109 THR A N 1
ATOM 885 C CA . THR A 1 109 ? 40.792 -5.045 -33.888 1.00 75.00 109 THR A CA 1
ATOM 886 C C . THR A 1 109 ? 40.401 -6.461 -34.304 1.00 75.00 109 THR A C 1
ATOM 888 O O . THR A 1 109 ? 41.259 -7.217 -34.760 1.00 75.00 109 THR A O 1
ATOM 891 N N . MET A 1 110 ? 39.111 -6.798 -34.231 1.00 72.88 110 MET A N 1
ATOM 892 C CA . MET A 1 110 ? 38.590 -8.087 -34.690 1.00 72.88 110 MET A CA 1
ATOM 893 C C . MET A 1 110 ? 38.789 -8.270 -36.196 1.00 72.88 110 MET A C 1
ATOM 895 O O . MET A 1 110 ? 39.313 -9.300 -36.607 1.00 72.88 110 MET A O 1
ATOM 899 N N . HIS A 1 111 ? 38.490 -7.257 -37.016 1.00 75.62 111 HIS A N 1
ATOM 900 C CA . HIS A 1 111 ? 38.733 -7.306 -38.463 1.00 75.62 111 HIS A CA 1
ATOM 901 C C . HIS A 1 111 ? 40.225 -7.464 -38.784 1.00 75.62 111 HIS A C 1
ATOM 903 O O . HIS A 1 111 ? 40.595 -8.285 -39.619 1.00 75.62 111 HIS A O 1
ATOM 909 N N . ARG A 1 112 ? 41.116 -6.743 -38.089 1.00 78.88 112 ARG A N 1
ATOM 910 C CA . ARG A 1 112 ? 42.569 -6.912 -38.269 1.00 78.88 112 ARG A CA 1
ATOM 911 C C . ARG A 1 112 ? 43.043 -8.320 -37.920 1.00 78.88 112 ARG A C 1
ATOM 913 O O . ARG A 1 112 ? 43.925 -8.825 -38.600 1.00 78.88 112 ARG A O 1
ATOM 920 N N . LEU A 1 113 ? 42.501 -8.939 -36.871 1.00 74.38 113 LEU A N 1
ATOM 921 C CA . LEU A 1 113 ? 42.840 -10.316 -36.497 1.00 74.38 113 LEU A CA 1
ATOM 922 C C . LEU A 1 113 ? 42.266 -11.336 -37.486 1.00 74.38 113 LEU A C 1
ATOM 924 O O . LEU A 1 113 ? 42.948 -12.302 -37.807 1.00 74.38 113 LEU A O 1
ATOM 928 N N . TYR A 1 114 ? 41.066 -11.082 -38.005 1.00 71.38 114 TYR A N 1
ATOM 929 C CA . TYR A 1 114 ? 40.380 -11.927 -38.981 1.00 71.38 114 TYR A CA 1
ATOM 930 C C . TYR A 1 114 ? 41.122 -12.007 -40.325 1.00 71.38 114 TYR A C 1
ATOM 932 O O . TYR A 1 114 ? 41.310 -13.092 -40.870 1.00 71.38 114 TYR A O 1
ATOM 940 N N . PHE A 1 115 ? 41.630 -10.876 -40.826 1.00 76.62 115 PHE A N 1
ATOM 941 C CA . PHE A 1 115 ? 42.371 -10.827 -42.096 1.00 76.62 115 PHE A CA 1
ATOM 942 C C . PHE A 1 115 ? 43.871 -11.134 -41.965 1.00 76.62 115 PHE A C 1
ATOM 944 O O . PHE A 1 115 ? 44.576 -11.260 -42.967 1.00 76.62 115 PHE A O 1
ATOM 951 N N . LYS A 1 116 ? 44.401 -11.273 -40.745 1.00 78.81 116 LYS A N 1
ATOM 952 C CA . LYS A 1 116 ? 45.821 -11.573 -40.531 1.00 78.81 116 LYS A CA 1
ATOM 953 C C . LYS A 1 116 ? 46.084 -13.074 -40.701 1.00 78.81 116 LYS A C 1
ATOM 955 O O . LYS A 1 116 ? 45.397 -13.899 -40.111 1.00 78.81 116 LYS A O 1
ATOM 960 N N . ARG A 1 117 ? 47.135 -13.424 -41.458 1.00 63.31 117 ARG A N 1
ATOM 961 C CA . ARG A 1 117 ? 47.643 -14.806 -41.641 1.00 63.31 117 ARG A CA 1
ATOM 962 C C . ARG A 1 117 ? 46.606 -15.816 -42.172 1.00 63.31 117 ARG A C 1
ATOM 964 O O . ARG A 1 117 ? 46.583 -16.946 -41.707 1.00 63.31 117 ARG A O 1
ATOM 971 N N . GLN A 1 118 ? 45.753 -15.416 -43.122 1.00 63.50 118 GLN A N 1
ATOM 972 C CA . GLN A 1 118 ? 44.743 -16.303 -43.734 1.00 63.50 118 GLN A CA 1
ATOM 973 C C . GLN A 1 118 ? 43.786 -16.960 -42.715 1.00 63.50 118 GLN A C 1
ATOM 975 O O . GLN A 1 118 ? 43.159 -17.970 -43.023 1.00 63.50 118 GLN A O 1
ATOM 980 N N . ALA A 1 119 ? 43.633 -16.375 -41.518 1.00 61.25 119 ALA A N 1
ATOM 981 C CA . ALA A 1 119 ? 42.723 -16.881 -40.493 1.00 61.25 119 ALA A CA 1
ATOM 982 C C . ALA A 1 119 ? 41.280 -16.977 -41.014 1.00 61.25 119 ALA A C 1
ATOM 984 O O . ALA A 1 119 ? 40.595 -17.931 -40.678 1.00 61.25 119 ALA A O 1
ATOM 985 N N . PHE A 1 120 ? 40.872 -16.064 -41.905 1.00 64.50 120 PHE A N 1
ATOM 986 C CA . PHE A 1 120 ? 39.654 -16.165 -42.715 1.00 64.50 120 PHE A CA 1
ATOM 987 C C . PHE A 1 120 ? 39.452 -17.561 -43.329 1.00 64.50 120 PHE A C 1
ATOM 989 O O . PHE A 1 120 ? 38.448 -18.211 -43.072 1.00 64.50 120 PHE A O 1
ATOM 996 N N . TYR A 1 121 ? 40.444 -18.039 -44.084 1.00 62.25 121 TYR A N 1
ATOM 997 C CA . TYR A 1 121 ? 40.371 -19.305 -44.811 1.00 62.25 121 TYR A CA 1
ATOM 998 C C . TYR A 1 121 ? 40.390 -20.505 -43.860 1.00 62.25 121 TYR A C 1
ATOM 1000 O O . TYR A 1 121 ? 39.638 -21.452 -44.047 1.00 62.25 121 TYR A O 1
ATOM 1008 N N . LEU A 1 122 ? 41.199 -20.438 -42.795 1.00 64.44 122 LEU A N 1
ATOM 1009 C CA . LEU A 1 122 ? 41.298 -21.505 -41.796 1.00 64.44 122 LEU A CA 1
ATOM 1010 C C . LEU A 1 122 ? 40.025 -21.633 -40.942 1.00 64.44 122 LEU A C 1
ATOM 1012 O O . LEU A 1 122 ? 39.651 -22.744 -40.573 1.00 64.44 122 LEU A O 1
ATOM 1016 N N . LEU A 1 123 ? 39.370 -20.517 -40.599 1.00 65.06 123 LEU A N 1
ATOM 1017 C CA . LEU A 1 123 ? 38.115 -20.524 -39.839 1.00 65.06 123 LEU A CA 1
ATOM 1018 C C . LEU A 1 123 ? 36.929 -21.004 -40.682 1.00 65.06 123 LEU A C 1
ATOM 1020 O O . LEU A 1 123 ? 36.049 -21.652 -40.125 1.00 65.06 123 LEU A O 1
ATOM 1024 N N . ASP A 1 124 ? 36.924 -20.712 -41.983 1.00 64.38 124 ASP A N 1
ATOM 1025 C CA . ASP A 1 124 ? 35.883 -21.167 -42.912 1.00 64.38 124 ASP A CA 1
ATOM 1026 C C . ASP A 1 124 ? 36.075 -22.647 -43.307 1.00 64.38 124 ASP A C 1
ATOM 1028 O O . ASP A 1 124 ? 35.109 -23.388 -43.460 1.00 64.38 124 ASP A O 1
ATOM 1032 N N . SER A 1 125 ? 37.327 -23.127 -43.375 1.00 63.38 125 SER A N 1
ATOM 1033 C CA . SER A 1 125 ? 37.643 -24.528 -43.693 1.00 63.38 125 SER A CA 1
ATOM 1034 C C . SER A 1 125 ? 37.540 -25.493 -42.502 1.00 63.38 125 SER A C 1
ATOM 1036 O O . SER A 1 125 ? 37.382 -26.693 -42.705 1.00 63.38 125 SER A O 1
ATOM 1038 N N . SER A 1 126 ? 37.667 -25.013 -41.257 1.00 58.69 126 SER A N 1
ATOM 1039 C CA . SER A 1 126 ? 37.695 -25.848 -40.033 1.00 58.69 126 SER A CA 1
ATOM 1040 C C . SER A 1 126 ? 36.308 -26.021 -39.388 1.00 58.69 126 SER A C 1
ATOM 1042 O O . SER A 1 126 ? 36.196 -25.965 -38.162 1.00 58.69 126 SER A O 1
ATOM 1044 N N . GLY A 1 127 ? 35.268 -26.192 -40.212 1.00 53.00 127 GLY A N 1
ATOM 1045 C CA . GLY A 1 127 ? 33.828 -26.008 -39.945 1.00 53.00 127 GLY A CA 1
ATOM 1046 C C . GLY A 1 127 ? 33.149 -26.675 -38.731 1.00 53.00 127 GLY A C 1
ATOM 1047 O O . GLY A 1 127 ? 31.937 -26.567 -38.616 1.00 53.00 127 GLY A O 1
ATOM 1048 N N . ASP A 1 128 ? 33.871 -27.292 -37.793 1.00 53.91 128 ASP A N 1
ATOM 1049 C CA . ASP A 1 128 ? 33.292 -27.990 -36.632 1.00 53.91 128 ASP A CA 1
ATOM 1050 C C . ASP A 1 128 ? 33.264 -27.168 -35.323 1.00 53.91 128 ASP A C 1
ATOM 1052 O O . ASP A 1 128 ? 32.642 -27.580 -34.341 1.00 53.91 128 ASP A O 1
ATOM 1056 N N . VAL A 1 129 ? 33.943 -26.012 -35.244 1.00 55.94 129 VAL A N 1
ATOM 1057 C CA . VAL A 1 129 ? 34.146 -25.307 -33.952 1.00 55.94 129 VAL A CA 1
ATOM 1058 C C . VAL A 1 129 ? 33.403 -23.970 -33.827 1.00 55.94 129 VAL A C 1
ATOM 1060 O O . VAL A 1 129 ? 33.070 -23.576 -32.703 1.00 55.94 129 VAL A O 1
ATOM 1063 N N . LEU A 1 130 ? 33.125 -23.265 -34.930 1.00 56.16 130 LEU A N 1
ATOM 1064 C CA . LEU A 1 130 ? 32.500 -21.937 -34.896 1.00 56.16 130 LEU A CA 1
ATOM 1065 C C . LEU A 1 130 ? 31.568 -21.717 -36.102 1.00 56.16 130 LEU A C 1
ATOM 1067 O O . LEU A 1 130 ? 32.017 -21.326 -37.175 1.00 56.16 130 LEU A O 1
ATOM 1071 N N . ASP A 1 131 ? 30.262 -21.914 -35.910 1.00 51.91 131 ASP A N 1
ATOM 1072 C CA . ASP A 1 131 ? 29.268 -21.608 -36.942 1.00 51.91 131 ASP A CA 1
ATOM 1073 C C . ASP A 1 131 ? 29.251 -20.104 -37.249 1.00 51.91 131 ASP A C 1
ATOM 1075 O O . ASP A 1 131 ? 28.881 -19.276 -36.409 1.00 51.91 131 ASP A O 1
ATOM 1079 N N . ASN A 1 132 ? 29.600 -19.760 -38.488 1.00 62.06 132 ASN A N 1
ATOM 1080 C CA . ASN A 1 132 ? 29.423 -18.435 -39.078 1.00 62.06 132 ASN A CA 1
ATOM 1081 C C . ASN A 1 132 ? 30.147 -17.298 -38.304 1.00 62.06 132 ASN A C 1
ATOM 1083 O O . ASN A 1 132 ? 29.508 -16.455 -37.654 1.00 62.06 132 ASN A O 1
ATOM 1087 N N . PRO A 1 133 ? 31.493 -17.244 -38.367 1.00 60.50 133 PRO A N 1
ATOM 1088 C CA . PRO A 1 133 ? 32.316 -16.299 -37.604 1.00 60.50 133 PRO A CA 1
ATOM 1089 C C . PRO A 1 133 ? 31.979 -14.828 -37.891 1.00 60.50 133 PRO A C 1
ATOM 1091 O O . PRO A 1 133 ? 32.045 -13.990 -36.991 1.00 60.50 133 PRO A O 1
ATOM 1094 N N . GLU A 1 134 ? 31.530 -14.507 -39.105 1.00 60.78 134 GLU A N 1
ATOM 1095 C CA . GLU A 1 134 ? 31.099 -13.155 -39.477 1.00 60.78 134 GLU A CA 1
ATOM 1096 C C . GLU A 1 134 ? 29.829 -12.721 -38.741 1.00 60.78 134 GLU A C 1
ATOM 1098 O O . GLU A 1 134 ? 29.726 -11.584 -38.266 1.00 60.78 134 GLU A O 1
ATOM 1103 N N . ARG A 1 135 ? 28.868 -13.642 -38.586 1.00 59.56 135 ARG A N 1
ATOM 1104 C CA . ARG A 1 135 ? 27.657 -13.412 -37.791 1.00 59.56 135 ARG A CA 1
ATOM 1105 C C . ARG A 1 135 ? 28.010 -13.228 -36.314 1.00 59.56 135 ARG A C 1
ATOM 1107 O O . ARG A 1 135 ? 27.408 -12.376 -35.668 1.00 59.56 135 ARG A O 1
ATOM 1114 N N . VAL A 1 136 ? 29.002 -13.954 -35.790 1.00 61.31 136 VAL A N 1
ATOM 1115 C CA . VAL A 1 136 ? 29.484 -13.815 -34.402 1.00 61.31 136 VAL A CA 1
ATOM 1116 C C . VAL A 1 136 ? 30.179 -12.470 -34.174 1.00 61.31 136 VAL A C 1
ATOM 1118 O O . VAL A 1 136 ? 29.859 -11.795 -33.201 1.00 61.31 136 VAL A O 1
ATOM 1121 N N . ILE A 1 137 ? 31.059 -12.024 -35.075 1.00 62.19 137 ILE A N 1
ATOM 1122 C CA . ILE A 1 137 ? 31.720 -10.708 -34.976 1.00 62.19 137 ILE A CA 1
ATOM 1123 C C . ILE A 1 137 ? 30.680 -9.580 -35.029 1.00 62.19 137 ILE A C 1
ATOM 1125 O O . ILE A 1 137 ? 30.685 -8.686 -34.180 1.00 62.19 137 ILE A O 1
ATOM 1129 N N . ARG A 1 138 ? 29.730 -9.662 -35.972 1.00 59.19 138 ARG A N 1
ATOM 1130 C CA . ARG A 1 138 ? 28.635 -8.691 -36.105 1.00 59.19 138 ARG A CA 1
ATOM 1131 C C . ARG A 1 138 ? 27.754 -8.653 -34.854 1.00 59.19 138 ARG A C 1
ATOM 1133 O O . ARG A 1 138 ? 27.429 -7.568 -34.377 1.00 59.19 138 ARG A O 1
ATOM 1140 N N . LYS A 1 139 ? 27.414 -9.826 -34.308 1.00 57.88 139 LYS A N 1
ATOM 1141 C CA . LYS A 1 139 ? 26.549 -9.979 -33.133 1.00 57.88 139 LYS A CA 1
ATOM 1142 C C . LYS A 1 139 ? 27.256 -9.578 -31.839 1.00 57.88 139 LYS A C 1
ATOM 1144 O O . LYS A 1 139 ? 26.640 -8.923 -31.018 1.00 57.88 139 LYS A O 1
ATOM 1149 N N . ILE A 1 140 ? 28.541 -9.868 -31.643 1.00 60.03 140 ILE A N 1
ATOM 1150 C CA . ILE A 1 140 ? 29.290 -9.386 -30.466 1.00 60.03 140 ILE A CA 1
ATOM 1151 C C . ILE A 1 140 ? 29.374 -7.853 -30.476 1.00 60.03 140 ILE A C 1
ATOM 1153 O O . ILE A 1 140 ? 29.165 -7.224 -29.442 1.00 60.03 140 ILE A O 1
ATOM 1157 N N . GLY A 1 141 ? 29.626 -7.250 -31.642 1.00 55.56 141 GLY A N 1
ATOM 1158 C CA . GLY A 1 141 ? 29.718 -5.797 -31.783 1.00 55.56 141 GLY A CA 1
ATOM 1159 C C . GLY A 1 141 ? 28.397 -5.046 -31.577 1.00 55.56 141 GLY A C 1
ATOM 1160 O O . GLY A 1 141 ? 28.442 -3.888 -31.169 1.00 55.56 141 GLY A O 1
ATOM 1161 N N . SER A 1 142 ? 27.244 -5.666 -31.859 1.00 54.62 142 SER A N 1
ATOM 1162 C CA . SER A 1 142 ? 25.920 -5.083 -31.588 1.00 54.62 142 SER A CA 1
ATOM 1163 C C . SER A 1 142 ? 25.423 -5.436 -30.185 1.00 54.62 142 SER A C 1
ATOM 1165 O O . SER A 1 142 ? 25.198 -4.545 -29.384 1.00 54.62 142 SER A O 1
ATOM 1167 N N . THR A 1 143 ? 25.393 -6.721 -29.826 1.00 53.56 143 THR A N 1
ATOM 1168 C CA . THR A 1 143 ? 24.713 -7.218 -28.616 1.00 53.56 143 THR A CA 1
ATOM 1169 C C . THR A 1 143 ? 25.416 -6.816 -27.318 1.00 53.56 143 THR A C 1
ATOM 1171 O O . THR A 1 143 ? 24.739 -6.495 -26.352 1.00 53.56 143 THR A O 1
ATOM 1174 N N . VAL A 1 144 ? 26.757 -6.794 -27.270 1.00 55.00 144 VAL A N 1
ATOM 1175 C CA . VAL A 1 144 ? 27.492 -6.413 -26.042 1.00 55.00 144 VAL A CA 1
ATOM 1176 C C . VAL A 1 144 ? 27.349 -4.917 -25.743 1.00 55.00 144 VAL A C 1
ATOM 1178 O O . VAL A 1 144 ? 27.367 -4.530 -24.580 1.00 55.00 144 VAL A O 1
ATOM 1181 N N . PHE A 1 145 ? 27.174 -4.084 -26.776 1.00 52.69 145 PHE A N 1
ATOM 1182 C CA . PHE A 1 145 ? 27.073 -2.629 -26.632 1.00 52.69 145 PHE A CA 1
ATOM 1183 C C . PHE A 1 145 ? 25.619 -2.119 -26.592 1.00 52.69 145 PHE A C 1
ATOM 1185 O O . PHE A 1 145 ? 25.330 -1.214 -25.814 1.00 52.69 145 PHE A O 1
ATOM 1192 N N . GLU A 1 146 ? 24.683 -2.749 -27.311 1.00 49.75 146 GLU A N 1
ATOM 1193 C CA . GLU A 1 146 ? 23.233 -2.540 -27.133 1.00 49.75 146 GLU A CA 1
ATOM 1194 C C . GLU A 1 146 ? 22.778 -2.990 -25.743 1.00 49.75 146 GLU A C 1
ATOM 1196 O O . GLU A 1 146 ? 21.957 -2.323 -25.126 1.00 49.75 146 GLU A O 1
ATOM 1201 N N . GLN A 1 147 ? 23.353 -4.067 -25.184 1.00 45.44 147 GLN A N 1
ATOM 1202 C CA . GLN A 1 147 ? 23.087 -4.419 -23.788 1.00 45.44 147 GLN A CA 1
ATOM 1203 C C . GLN A 1 147 ? 23.609 -3.348 -22.829 1.00 45.44 147 GLN A C 1
ATOM 1205 O O . GLN A 1 147 ? 22.934 -3.083 -21.847 1.00 45.44 147 GLN A O 1
ATOM 1210 N N . THR A 1 148 ? 24.741 -2.680 -23.090 1.00 45.56 148 THR A N 1
ATOM 1211 C CA . THR A 1 148 ? 25.185 -1.562 -22.232 1.00 45.56 148 THR A CA 1
ATOM 1212 C C . THR A 1 148 ? 24.309 -0.314 -22.349 1.00 45.56 148 THR A C 1
ATOM 1214 O O . THR A 1 148 ? 24.121 0.354 -21.337 1.00 45.56 148 THR A O 1
ATOM 1217 N N . GLU A 1 149 ? 23.731 -0.025 -23.524 1.00 43.66 149 GLU A N 1
ATOM 1218 C CA . GLU A 1 149 ? 22.670 0.988 -23.673 1.00 43.66 149 GLU A CA 1
ATOM 1219 C C . GLU A 1 149 ? 21.409 0.579 -22.903 1.00 43.66 149 GLU A C 1
ATOM 1221 O O . GLU A 1 149 ? 20.906 1.376 -22.122 1.00 43.66 149 GLU A O 1
ATOM 1226 N N . GLY A 1 150 ? 20.973 -0.680 -23.013 1.00 42.03 150 GLY A N 1
ATOM 1227 C CA . GLY A 1 150 ? 19.822 -1.215 -22.279 1.00 42.03 150 GLY A CA 1
ATOM 1228 C C . GLY A 1 150 ? 20.024 -1.268 -20.761 1.00 42.03 150 GLY A C 1
ATOM 1229 O O . GLY A 1 150 ? 19.113 -0.933 -20.018 1.00 42.03 150 GLY A O 1
ATOM 1230 N N . TYR A 1 151 ? 21.219 -1.608 -20.267 1.00 43.53 151 TYR A N 1
ATOM 1231 C CA . TYR A 1 151 ? 21.553 -1.565 -18.835 1.00 43.53 151 TYR A CA 1
ATOM 1232 C C . TYR A 1 151 ? 21.582 -0.125 -18.298 1.00 43.53 151 TYR A C 1
ATOM 1234 O O . TYR A 1 151 ? 21.226 0.093 -17.142 1.00 43.53 151 TYR A O 1
ATOM 1242 N N . PHE A 1 152 ? 21.976 0.862 -19.112 1.00 44.34 152 PHE A N 1
ATOM 1243 C CA . PHE A 1 152 ? 21.965 2.274 -18.716 1.00 44.34 152 PHE A CA 1
ATOM 1244 C C . PHE A 1 152 ? 20.595 2.934 -18.872 1.00 44.34 152 PHE A C 1
ATOM 1246 O O . PHE A 1 152 ? 20.246 3.742 -18.016 1.00 44.34 152 PHE A O 1
ATOM 1253 N N . GLU A 1 153 ? 19.800 2.580 -19.885 1.00 42.50 153 GLU A N 1
ATOM 1254 C CA . GLU A 1 153 ? 18.376 2.917 -19.938 1.00 42.50 153 GLU A CA 1
ATOM 1255 C C . GLU A 1 153 ? 17.655 2.303 -18.746 1.00 42.50 153 GLU A C 1
ATOM 1257 O O . GLU A 1 153 ? 16.957 3.035 -18.068 1.00 42.50 153 GLU A O 1
ATOM 1262 N N . PHE A 1 154 ? 17.912 1.041 -18.391 1.00 43.56 154 PHE A N 1
ATOM 1263 C CA . PHE A 1 154 ? 17.370 0.407 -17.185 1.00 43.56 154 PHE A CA 1
ATOM 1264 C C . PHE A 1 154 ? 17.834 1.108 -15.897 1.00 43.56 154 PHE A C 1
ATOM 1266 O O . PHE A 1 154 ? 17.052 1.264 -14.967 1.00 43.56 154 PHE A O 1
ATOM 1273 N N . HIS A 1 155 ? 19.073 1.609 -15.835 1.00 40.75 155 HIS A N 1
ATOM 1274 C CA . HIS A 1 155 ? 19.552 2.407 -14.699 1.00 40.75 155 HIS A CA 1
ATOM 1275 C C . HIS A 1 155 ? 18.920 3.816 -14.659 1.00 40.75 155 HIS A C 1
ATOM 1277 O O . HIS A 1 155 ? 18.627 4.326 -13.577 1.00 40.75 155 HIS A O 1
ATOM 1283 N N . LEU A 1 156 ? 18.667 4.445 -15.813 1.00 41.69 156 LEU A N 1
ATOM 1284 C CA . LEU A 1 156 ? 17.912 5.701 -15.942 1.00 41.69 156 LEU A CA 1
ATOM 1285 C C . LEU A 1 156 ? 16.407 5.523 -15.688 1.00 41.69 156 LEU A C 1
ATOM 1287 O O . LEU A 1 156 ? 15.733 6.450 -15.248 1.00 41.69 156 LEU A O 1
ATOM 1291 N N . PHE A 1 157 ? 15.889 4.342 -15.981 1.00 43.66 157 PHE A N 1
ATOM 1292 C CA . PHE A 1 157 ? 14.520 3.911 -15.759 1.00 43.66 157 PHE A CA 1
ATOM 1293 C C . PHE A 1 157 ? 14.302 3.571 -14.287 1.00 43.66 157 PHE A C 1
ATOM 1295 O O . PHE A 1 157 ? 13.320 3.992 -13.697 1.00 43.66 157 PHE A O 1
ATOM 1302 N N . SER A 1 158 ? 15.303 2.968 -13.643 1.00 42.88 158 SER A N 1
ATOM 1303 C CA . SER A 1 158 ? 15.402 2.846 -12.187 1.00 42.88 158 SER A CA 1
ATOM 1304 C C . SER A 1 158 ? 15.552 4.205 -11.483 1.00 42.88 158 SER A C 1
ATOM 1306 O O . SER A 1 158 ? 15.332 4.288 -10.278 1.00 42.88 158 SER A O 1
ATOM 1308 N N . LEU A 1 159 ? 15.928 5.268 -12.209 1.00 42.16 159 LEU A N 1
ATOM 1309 C CA . LEU A 1 159 ? 15.920 6.659 -11.734 1.00 42.16 159 LEU A CA 1
ATOM 1310 C C . LEU A 1 159 ? 14.547 7.335 -11.910 1.00 42.16 159 LEU A C 1
ATOM 1312 O O . LEU A 1 159 ? 14.318 8.389 -11.312 1.00 42.16 159 LEU A O 1
ATOM 1316 N N . GLN A 1 160 ? 13.628 6.766 -12.701 1.00 58.47 160 GLN A N 1
ATOM 1317 C CA . GLN A 1 160 ? 12.228 7.181 -12.682 1.00 58.47 160 GLN A CA 1
ATOM 1318 C C . GLN A 1 160 ? 11.579 6.579 -11.439 1.00 58.47 160 GLN A C 1
ATOM 1320 O O . GLN A 1 160 ? 11.465 5.367 -11.294 1.00 58.47 160 GLN A O 1
ATOM 1325 N N . GLY A 1 161 ? 11.165 7.444 -10.512 1.00 74.56 161 GLY A N 1
ATOM 1326 C CA . GLY A 1 161 ? 10.439 6.997 -9.331 1.00 74.56 161 GLY A CA 1
ATOM 1327 C C . GLY A 1 161 ? 9.140 6.265 -9.713 1.00 74.56 161 GLY A C 1
ATOM 1328 O O . GLY A 1 161 ? 8.563 6.547 -10.769 1.00 74.56 161 GLY A O 1
ATOM 1329 N N . PRO A 1 162 ? 8.620 5.387 -8.838 1.00 82.75 162 PRO A N 1
ATOM 1330 C CA . PRO A 1 162 ? 7.425 4.576 -9.101 1.00 82.75 162 PRO A CA 1
ATOM 1331 C C . PRO A 1 162 ? 6.192 5.408 -9.490 1.00 82.75 162 PRO A C 1
ATOM 1333 O O . PRO A 1 162 ? 5.341 4.949 -10.244 1.00 82.75 162 PRO A O 1
ATOM 1336 N N . PHE A 1 163 ? 6.117 6.670 -9.056 1.00 85.50 163 PHE A N 1
ATOM 1337 C CA . PHE A 1 163 ? 5.070 7.608 -9.471 1.00 85.50 163 PHE A CA 1
ATOM 1338 C C . PHE A 1 163 ? 5.102 7.954 -10.964 1.00 85.50 163 PHE A C 1
ATOM 1340 O O . PHE A 1 163 ? 4.049 8.036 -11.595 1.00 85.50 163 PHE A O 1
ATOM 1347 N N . GLU A 1 164 ? 6.288 8.169 -11.534 1.00 85.12 164 GLU A N 1
ATOM 1348 C CA . GLU A 1 164 ? 6.420 8.524 -12.949 1.00 85.12 164 GLU A CA 1
ATOM 1349 C C . GLU A 1 164 ? 6.188 7.293 -13.832 1.00 85.12 164 GLU A C 1
ATOM 1351 O O . GLU A 1 164 ? 5.490 7.377 -14.844 1.00 85.12 164 GLU A O 1
ATOM 1356 N N . ALA A 1 165 ? 6.670 6.129 -13.386 1.00 86.81 165 ALA A N 1
ATOM 1357 C CA . ALA A 1 165 ? 6.371 4.845 -14.010 1.00 86.81 165 ALA A CA 1
ATOM 1358 C C . ALA A 1 165 ? 4.859 4.569 -14.025 1.00 86.81 165 ALA A C 1
ATOM 1360 O O . ALA A 1 165 ? 4.295 4.273 -15.078 1.00 86.81 165 ALA A O 1
ATOM 1361 N N . ALA A 1 166 ? 4.173 4.765 -12.893 1.00 89.00 166 ALA A N 1
ATOM 1362 C CA . ALA A 1 166 ? 2.719 4.654 -12.801 1.00 89.00 166 ALA A CA 1
ATOM 1363 C C . ALA A 1 166 ? 1.996 5.627 -13.737 1.00 89.00 166 ALA A C 1
ATOM 1365 O O . ALA A 1 166 ? 1.012 5.257 -14.380 1.00 89.00 166 ALA A O 1
ATOM 1366 N N . ARG A 1 167 ? 2.496 6.861 -13.856 1.00 87.88 167 ARG A N 1
ATOM 1367 C CA . ARG A 1 167 ? 1.918 7.872 -14.746 1.00 87.88 167 ARG A CA 1
ATOM 1368 C C . ARG A 1 167 ? 1.990 7.471 -16.197 1.00 87.88 167 ARG A C 1
ATOM 1370 O O . ARG A 1 167 ? 0.992 7.571 -16.905 1.00 87.88 167 ARG A O 1
ATOM 1377 N N . ARG A 1 168 ? 3.156 7.003 -16.620 1.00 88.44 168 ARG A N 1
ATOM 1378 C CA . ARG A 1 168 ? 3.382 6.546 -17.984 1.00 88.44 168 ARG A CA 1
ATOM 1379 C C . ARG A 1 168 ? 2.595 5.266 -18.276 1.00 88.44 168 ARG A C 1
ATOM 1381 O O . ARG A 1 168 ? 1.993 5.139 -19.340 1.00 88.44 168 ARG A O 1
ATOM 1388 N N . LEU A 1 169 ? 2.517 4.353 -17.310 1.00 90.12 169 LEU A N 1
ATOM 1389 C CA . LEU A 1 169 ? 1.751 3.112 -17.422 1.00 90.12 169 LEU A CA 1
ATOM 1390 C C . LEU A 1 169 ? 0.257 3.378 -17.640 1.00 90.12 169 LEU A C 1
ATOM 1392 O O . LEU A 1 169 ? -0.366 2.735 -18.484 1.00 90.12 169 LEU A O 1
ATOM 1396 N N . LEU A 1 170 ? -0.313 4.346 -16.922 1.00 89.25 170 LEU A N 1
ATOM 1397 C CA . LEU A 1 170 ? -1.734 4.694 -16.990 1.00 89.25 170 LEU A CA 1
ATOM 1398 C C . LEU A 1 170 ? -2.075 5.706 -18.099 1.00 89.25 170 LEU A C 1
ATOM 1400 O O . LEU A 1 170 ? -3.237 6.070 -18.243 1.00 89.25 170 LEU A O 1
ATOM 1404 N N . ASP A 1 171 ? -1.105 6.160 -18.895 1.00 87.75 171 ASP A N 1
ATOM 1405 C CA . ASP A 1 171 ? -1.375 7.008 -20.061 1.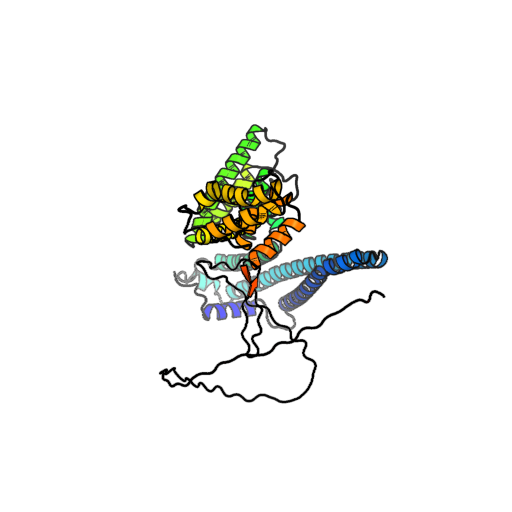00 87.75 171 ASP A CA 1
ATOM 1406 C C . ASP A 1 171 ? -1.884 6.163 -21.242 1.00 87.75 171 ASP A C 1
ATOM 1408 O O . ASP A 1 171 ? -1.375 5.074 -21.499 1.00 87.75 171 ASP A O 1
ATOM 1412 N N . SER A 1 172 ? -2.877 6.641 -21.991 1.00 83.12 172 SER A N 1
ATOM 1413 C CA . SER A 1 172 ? -3.432 5.903 -23.142 1.00 83.12 172 SER A CA 1
ATOM 1414 C C . SER A 1 172 ? -2.455 5.815 -24.321 1.00 83.12 172 SER A C 1
ATOM 1416 O O . SER A 1 172 ? -2.542 4.912 -25.148 1.00 83.12 172 SER A O 1
ATOM 1418 N N . ARG A 1 173 ? -1.495 6.745 -24.394 1.00 84.75 173 ARG A N 1
ATOM 1419 C CA . ARG A 1 173 ? -0.552 6.873 -25.517 1.00 84.75 173 ARG A CA 1
ATOM 1420 C C . ARG A 1 173 ? 0.569 5.841 -25.496 1.00 84.75 173 ARG A C 1
ATOM 1422 O O . ARG A 1 173 ? 1.262 5.689 -26.498 1.00 84.75 173 ARG A O 1
ATOM 1429 N N . THR A 1 174 ? 0.786 5.178 -24.364 1.00 86.31 174 THR A N 1
ATOM 1430 C CA . THR A 1 174 ? 1.896 4.240 -24.205 1.00 86.31 174 THR A CA 1
ATOM 1431 C C . THR A 1 174 ? 1.583 2.894 -24.834 1.00 86.31 174 THR A C 1
ATOM 1433 O O . THR A 1 174 ? 0.468 2.376 -24.745 1.00 86.31 174 THR A O 1
ATOM 1436 N N . THR A 1 175 ? 2.585 2.319 -25.495 1.00 90.00 175 THR A N 1
ATOM 1437 C CA . THR A 1 175 ? 2.456 1.006 -26.127 1.00 90.00 175 THR A CA 1
ATOM 1438 C C . THR A 1 175 ? 2.317 -0.097 -25.073 1.00 90.00 175 THR A C 1
ATOM 1440 O O . THR A 1 175 ? 2.723 0.065 -23.922 1.00 90.00 175 THR A O 1
ATOM 1443 N N . LEU A 1 176 ? 1.754 -1.249 -25.456 1.00 88.88 176 LEU A N 1
ATOM 1444 C CA . LEU A 1 176 ? 1.630 -2.404 -24.555 1.00 88.88 176 LEU A CA 1
ATOM 1445 C C . LEU A 1 176 ? 2.992 -2.824 -23.976 1.00 88.88 176 LEU A C 1
ATOM 1447 O O . LEU A 1 176 ? 3.082 -3.140 -22.792 1.00 88.88 176 LEU A O 1
ATOM 1451 N N . MET A 1 177 ? 4.039 -2.795 -24.805 1.00 88.38 177 MET A N 1
ATOM 1452 C CA . MET A 1 177 ? 5.390 -3.179 -24.400 1.00 88.38 177 MET A CA 1
ATOM 1453 C C . MET A 1 177 ? 5.982 -2.182 -23.400 1.00 88.38 177 MET A C 1
ATOM 1455 O O . MET A 1 177 ? 6.462 -2.596 -22.352 1.00 88.38 177 MET A O 1
ATOM 1459 N N . GLU A 1 178 ? 5.822 -0.875 -23.637 1.00 88.00 178 GLU A N 1
ATOM 1460 C CA . GLU A 1 178 ? 6.229 0.147 -22.665 1.00 88.00 178 GLU A CA 1
ATOM 1461 C C . GLU A 1 178 ? 5.478 0.001 -21.337 1.00 88.00 178 GLU A C 1
ATOM 1463 O O . GLU A 1 178 ? 6.086 0.090 -20.276 1.00 88.00 178 GLU A O 1
ATOM 1468 N N . LYS A 1 179 ? 4.162 -0.259 -21.361 1.00 89.81 179 LYS A N 1
ATOM 1469 C CA . LYS A 1 179 ? 3.369 -0.491 -20.137 1.00 89.81 179 LYS A CA 1
ATOM 1470 C C . LYS A 1 179 ? 3.873 -1.700 -19.350 1.00 89.81 179 LYS A C 1
ATOM 1472 O O . LYS A 1 179 ? 3.889 -1.660 -18.121 1.00 89.81 179 LYS A O 1
ATOM 1477 N N . GLN A 1 180 ? 4.275 -2.759 -20.049 1.00 89.75 180 GLN A N 1
ATOM 1478 C CA . GLN A 1 180 ? 4.891 -3.932 -19.440 1.00 89.75 180 GLN A CA 1
ATOM 1479 C C . GLN A 1 180 ? 6.252 -3.592 -18.822 1.00 89.75 180 GLN A C 1
ATOM 1481 O O . GLN A 1 180 ? 6.515 -3.991 -17.693 1.00 89.75 180 GLN A O 1
ATOM 1486 N N . GLU A 1 181 ? 7.089 -2.812 -19.501 1.00 88.44 181 GLU A N 1
ATOM 1487 C CA . GLU A 1 181 ? 8.368 -2.350 -18.951 1.00 88.44 181 GLU A CA 1
ATOM 1488 C C . GLU A 1 181 ? 8.166 -1.494 -17.693 1.00 88.44 181 GLU A C 1
ATOM 1490 O O . GLU A 1 181 ? 8.855 -1.720 -16.700 1.00 88.44 181 GLU A O 1
ATOM 1495 N N . MET A 1 182 ? 7.172 -0.589 -17.669 1.00 88.62 182 MET A N 1
ATOM 1496 C CA . MET A 1 182 ? 6.862 0.243 -16.488 1.00 88.62 182 MET A CA 1
ATOM 1497 C C . MET A 1 182 ? 6.570 -0.584 -15.233 1.00 88.62 182 MET A C 1
ATOM 1499 O O . MET A 1 182 ? 6.879 -0.149 -14.127 1.00 88.62 182 MET A O 1
ATOM 1503 N N . PHE A 1 183 ? 5.995 -1.779 -15.379 1.00 90.19 183 PHE A N 1
ATOM 1504 C CA . PHE A 1 183 ? 5.772 -2.679 -14.248 1.00 90.19 183 PHE A CA 1
ATOM 1505 C C . PHE A 1 183 ? 7.089 -3.151 -13.615 1.00 90.19 183 PHE A C 1
ATOM 1507 O O . PHE A 1 183 ? 7.161 -3.291 -12.397 1.00 90.19 183 PHE A O 1
ATOM 1514 N N . PHE A 1 184 ? 8.143 -3.351 -14.411 1.00 87.62 184 PHE A N 1
ATOM 1515 C CA . PHE A 1 184 ? 9.438 -3.832 -13.924 1.00 87.62 184 PHE A CA 1
ATOM 1516 C C . PHE A 1 184 ? 10.288 -2.760 -13.234 1.00 87.62 184 PHE A C 1
ATOM 1518 O O . PHE A 1 184 ? 11.310 -3.116 -12.650 1.00 87.62 184 PHE A O 1
ATOM 1525 N N . VAL A 1 185 ? 9.863 -1.488 -13.238 1.00 85.31 185 VAL A N 1
ATOM 1526 C CA . VAL A 1 185 ? 10.466 -0.447 -12.381 1.00 85.31 185 VAL A CA 1
ATOM 1527 C C . VAL A 1 185 ? 10.371 -0.859 -10.914 1.00 85.31 185 VAL A C 1
ATOM 1529 O O . VAL A 1 185 ? 11.356 -0.802 -10.186 1.00 85.31 185 VAL A O 1
ATOM 1532 N N . ASP A 1 186 ? 9.183 -1.304 -10.499 1.00 87.56 186 ASP A N 1
ATOM 1533 C CA . ASP A 1 186 ? 8.924 -1.853 -9.172 1.00 87.56 186 ASP A CA 1
ATOM 1534 C C . ASP A 1 186 ? 7.734 -2.818 -9.246 1.00 87.56 186 ASP A C 1
ATOM 1536 O O . ASP A 1 186 ? 6.569 -2.450 -9.067 1.00 87.56 186 ASP A O 1
ATOM 1540 N N . TYR A 1 187 ? 8.037 -4.090 -9.496 1.00 88.19 187 TYR A N 1
ATOM 1541 C CA . TYR A 1 187 ? 7.026 -5.143 -9.605 1.00 88.19 187 TYR A CA 1
ATOM 1542 C C . TYR A 1 187 ? 6.260 -5.378 -8.290 1.00 88.19 187 TYR A C 1
ATOM 1544 O O . TYR A 1 187 ? 5.215 -6.030 -8.291 1.00 88.19 187 TYR A O 1
ATOM 1552 N N . GLY A 1 188 ? 6.767 -4.866 -7.163 1.00 88.12 188 GLY A N 1
ATOM 1553 C CA . GLY A 1 188 ? 6.132 -4.974 -5.858 1.00 88.12 188 GLY A CA 1
ATOM 1554 C C . GLY A 1 188 ? 4.997 -3.970 -5.680 1.00 88.12 188 GLY A C 1
ATOM 1555 O O . GLY A 1 188 ? 3.916 -4.356 -5.232 1.00 88.12 188 GLY A O 1
ATOM 1556 N N . ILE A 1 189 ? 5.229 -2.701 -6.027 1.00 90.25 189 ILE A N 1
ATOM 1557 C CA . ILE A 1 189 ? 4.277 -1.607 -5.775 1.00 90.25 189 ILE A CA 1
ATOM 1558 C C . ILE A 1 189 ? 3.433 -1.229 -6.996 1.00 90.25 189 ILE A C 1
ATOM 1560 O O . ILE A 1 189 ? 2.325 -0.710 -6.838 1.00 90.25 189 ILE A O 1
ATOM 1564 N N . MET A 1 190 ? 3.906 -1.498 -8.217 1.00 92.56 190 MET A N 1
ATOM 1565 C CA . MET A 1 190 ? 3.219 -1.074 -9.439 1.00 92.56 190 MET A CA 1
ATOM 1566 C C . MET A 1 190 ? 1.776 -1.592 -9.577 1.00 92.56 190 MET A C 1
ATOM 1568 O O . MET A 1 190 ? 0.899 -0.785 -9.904 1.00 92.56 190 MET A O 1
ATOM 1572 N N . PRO A 1 191 ? 1.461 -2.865 -9.265 1.00 94.44 191 PRO A N 1
ATOM 1573 C CA . PRO A 1 191 ? 0.076 -3.348 -9.224 1.00 94.44 191 PRO A CA 1
ATOM 1574 C C . PRO A 1 191 ? -0.843 -2.518 -8.325 1.00 94.44 191 PRO A C 1
ATOM 1576 O O . PRO A 1 191 ? -1.994 -2.253 -8.672 1.00 94.44 191 PRO A O 1
ATOM 1579 N N . LEU A 1 192 ? -0.325 -2.073 -7.178 1.00 94.81 192 LEU A N 1
ATOM 1580 C CA . LEU A 1 192 ? -1.083 -1.292 -6.206 1.00 94.81 192 LEU A CA 1
ATOM 1581 C C . LEU A 1 192 ? -1.365 0.120 -6.733 1.00 94.81 192 LEU A C 1
ATOM 1583 O O . LEU A 1 192 ? -2.464 0.639 -6.544 1.00 94.81 192 LEU A O 1
ATOM 1587 N N . PHE A 1 193 ? -0.414 0.729 -7.451 1.00 93.81 193 PHE A N 1
ATOM 1588 C CA . PHE A 1 193 ? -0.638 2.015 -8.123 1.00 93.81 193 PHE A CA 1
ATOM 1589 C C . PHE A 1 193 ? -1.744 1.925 -9.170 1.00 93.81 193 PHE A C 1
ATOM 1591 O O . PHE A 1 193 ? -2.588 2.819 -9.248 1.00 93.81 193 PHE A O 1
ATOM 1598 N N . VAL A 1 194 ? -1.767 0.847 -9.952 1.00 93.56 194 VAL A N 1
ATOM 1599 C CA . VAL A 1 194 ? -2.821 0.618 -10.944 1.00 93.56 194 VAL A CA 1
ATOM 1600 C C . VAL A 1 194 ? -4.170 0.428 -10.253 1.00 93.56 194 VAL A C 1
ATOM 1602 O O . VAL A 1 194 ? -5.136 1.094 -10.623 1.00 93.56 194 VAL A O 1
ATOM 1605 N N . GLN A 1 195 ? -4.232 -0.398 -9.206 1.00 94.81 195 GLN A N 1
ATOM 1606 C CA . GLN A 1 195 ? -5.459 -0.663 -8.452 1.00 94.81 195 GLN A CA 1
ATOM 1607 C C . GLN A 1 195 ? -6.045 0.586 -7.774 1.00 94.81 195 GLN A C 1
ATOM 1609 O O . GLN A 1 195 ? -7.265 0.738 -7.744 1.00 94.81 195 GLN A O 1
ATOM 1614 N N . GLU A 1 196 ? -5.219 1.497 -7.262 1.00 93.94 196 GLU A N 1
ATOM 1615 C CA . GLU A 1 196 ? -5.718 2.717 -6.616 1.00 93.94 196 GLU A CA 1
ATOM 1616 C C . GLU A 1 196 ? -6.247 3.730 -7.651 1.00 93.94 196 GLU A C 1
ATOM 1618 O O . GLU A 1 196 ? -7.202 4.463 -7.394 1.00 93.94 196 GLU A O 1
ATOM 1623 N N . ASN A 1 197 ? -5.656 3.765 -8.851 1.00 92.31 197 ASN A N 1
ATOM 1624 C CA . ASN A 1 197 ? -5.869 4.857 -9.804 1.00 92.31 197 ASN A CA 1
ATOM 1625 C C . ASN A 1 197 ? -6.727 4.502 -11.030 1.00 92.31 197 ASN A C 1
ATOM 1627 O O . ASN A 1 197 ? -7.226 5.423 -11.680 1.00 92.31 197 ASN A O 1
ATOM 1631 N N . TYR A 1 198 ? -6.962 3.221 -11.348 1.00 91.31 198 TYR A N 1
ATOM 1632 C CA . TYR A 1 198 ? -7.721 2.836 -12.553 1.00 91.31 198 TYR A CA 1
ATOM 1633 C C . TYR A 1 198 ? -9.166 3.369 -12.565 1.00 91.31 198 TYR A C 1
ATOM 1635 O O . TYR A 1 198 ? -9.704 3.668 -13.628 1.00 91.31 198 TYR A O 1
ATOM 1643 N N . LEU A 1 199 ? -9.783 3.556 -11.390 1.00 90.38 199 LEU A N 1
ATOM 1644 C CA . LEU A 1 199 ? -11.131 4.128 -11.242 1.00 90.38 199 LEU A CA 1
ATOM 1645 C C . LEU A 1 199 ? -11.194 5.623 -11.591 1.00 90.38 199 LEU A C 1
ATOM 1647 O O . LEU A 1 199 ? -12.251 6.133 -11.963 1.00 90.38 199 LEU A O 1
ATOM 1651 N N . ASN A 1 200 ? -10.065 6.326 -11.476 1.00 88.12 200 ASN A N 1
ATOM 1652 C CA . ASN A 1 200 ? -9.955 7.755 -11.765 1.00 88.12 200 ASN A CA 1
ATOM 1653 C C . ASN A 1 200 ? -9.650 8.038 -13.244 1.00 88.12 200 ASN A C 1
ATOM 1655 O O . ASN A 1 200 ? -9.643 9.203 -13.658 1.00 88.12 200 ASN A O 1
ATOM 1659 N N . MET A 1 201 ? -9.408 6.997 -14.044 1.00 85.69 201 MET A N 1
ATOM 1660 C CA . MET A 1 201 ? -9.174 7.120 -15.478 1.00 85.69 201 MET A CA 1
ATOM 1661 C C . MET A 1 201 ? -10.482 7.424 -16.202 1.00 85.69 201 MET A C 1
ATOM 1663 O O . MET A 1 201 ? -11.496 6.753 -16.005 1.00 85.69 201 MET A O 1
ATOM 1667 N N . LYS A 1 202 ? -10.460 8.444 -17.061 1.00 82.44 202 LYS A N 1
ATOM 1668 C CA . LYS A 1 202 ? -11.607 8.809 -17.894 1.00 82.44 202 LYS A CA 1
ATOM 1669 C C . LYS A 1 202 ? -11.184 8.900 -19.348 1.00 82.44 202 LYS A C 1
ATOM 1671 O O . LYS A 1 202 ? -10.140 9.468 -19.663 1.00 82.44 202 LYS A O 1
ATOM 1676 N N . ASN A 1 203 ? -12.011 8.341 -20.220 1.00 83.88 203 ASN A N 1
ATOM 1677 C CA . ASN A 1 203 ? -11.905 8.527 -21.657 1.00 83.88 203 ASN A CA 1
ATOM 1678 C C . ASN A 1 203 ? -13.129 9.315 -22.126 1.00 83.88 203 ASN A C 1
ATOM 1680 O O . ASN A 1 203 ? -14.252 8.828 -22.007 1.00 83.88 203 ASN A O 1
ATOM 1684 N N . ASP A 1 204 ? -12.906 10.514 -22.662 1.00 81.50 204 ASP A N 1
ATOM 1685 C CA . ASP A 1 204 ? -13.976 11.390 -23.153 1.00 81.50 204 ASP A CA 1
ATOM 1686 C C . ASP A 1 204 ? -14.685 10.819 -24.396 1.00 81.50 204 ASP A C 1
ATOM 1688 O O . ASP A 1 204 ? -15.788 11.247 -24.728 1.00 81.50 204 ASP A O 1
ATOM 1692 N N . LYS A 1 205 ? -14.077 9.835 -25.077 1.00 81.88 205 LYS A N 1
ATOM 1693 C CA . LYS A 1 205 ? -14.659 9.160 -26.248 1.00 81.88 205 LYS A CA 1
ATOM 1694 C C . LYS A 1 205 ? -15.650 8.055 -25.881 1.00 81.88 205 LYS A C 1
ATOM 1696 O O . LYS A 1 205 ? -16.469 7.689 -26.716 1.00 81.88 205 LYS A O 1
ATOM 1701 N N . HIS A 1 206 ? -15.554 7.491 -24.677 1.00 83.56 206 HIS A N 1
ATOM 1702 C CA . HIS A 1 206 ? -16.362 6.338 -24.283 1.00 83.56 206 HIS A CA 1
ATOM 1703 C C . HIS A 1 206 ? -17.743 6.782 -23.808 1.00 83.56 206 HIS A C 1
ATOM 1705 O O . HIS A 1 206 ? -17.880 7.707 -23.005 1.00 83.56 206 HIS A O 1
ATOM 1711 N N . SER A 1 207 ? -18.780 6.057 -24.230 1.00 87.50 207 SER A N 1
ATOM 1712 C CA . SER A 1 207 ? -20.092 6.184 -23.594 1.00 87.50 207 SER A CA 1
ATOM 1713 C C . SER A 1 207 ? -20.002 5.768 -22.122 1.00 87.50 207 SER A C 1
ATOM 1715 O O . SER A 1 207 ? -19.215 4.890 -21.764 1.00 87.50 207 SER A O 1
ATOM 1717 N N . LYS A 1 208 ? -20.860 6.319 -21.251 1.00 87.19 208 LYS A N 1
ATOM 1718 C CA . LYS A 1 208 ? -20.891 5.975 -19.813 1.00 87.19 208 LYS A CA 1
ATOM 1719 C C . LYS A 1 208 ? -20.938 4.460 -19.576 1.00 87.19 208 LYS A C 1
ATOM 1721 O O . LYS A 1 208 ? -20.322 3.950 -18.643 1.00 87.19 208 LYS A O 1
ATOM 1726 N N . LEU A 1 209 ? -21.655 3.737 -20.435 1.00 90.06 209 LEU A N 1
ATOM 1727 C CA . LEU A 1 209 ? -21.778 2.286 -20.357 1.00 90.06 209 LEU A CA 1
ATOM 1728 C C . LEU A 1 209 ? -20.481 1.568 -20.778 1.00 90.06 209 LEU A C 1
ATOM 1730 O O . LEU A 1 209 ? -20.111 0.563 -20.174 1.00 90.06 209 LEU A O 1
ATOM 1734 N N . GLU A 1 210 ? -19.752 2.095 -21.759 1.00 89.06 210 GLU A N 1
ATOM 1735 C CA . GLU A 1 210 ? -18.442 1.579 -22.175 1.00 89.06 210 GLU A CA 1
ATOM 1736 C C . GLU A 1 210 ? -17.364 1.853 -21.128 1.00 89.06 210 GLU A C 1
ATOM 1738 O O . GLU A 1 210 ? -16.558 0.967 -20.855 1.00 89.06 210 GLU A O 1
ATOM 1743 N N . SER A 1 211 ? -17.388 3.019 -20.476 1.00 88.19 211 SER A N 1
ATOM 1744 C CA . SER A 1 211 ? -16.495 3.318 -19.351 1.00 88.19 211 SER A CA 1
ATOM 1745 C C . SER A 1 211 ? -16.683 2.312 -18.212 1.00 88.19 211 SER A C 1
ATOM 1747 O O . SER A 1 211 ? -15.709 1.774 -17.693 1.00 88.19 211 SER A O 1
ATOM 1749 N N . ILE A 1 212 ? -17.935 1.987 -17.862 1.00 91.19 212 ILE A N 1
ATOM 1750 C CA . ILE A 1 212 ? -18.239 0.979 -16.833 1.00 91.19 212 ILE A CA 1
ATOM 1751 C C . ILE A 1 212 ? -17.767 -0.416 -17.266 1.00 91.19 212 ILE A C 1
ATOM 1753 O O . ILE A 1 212 ? -17.182 -1.137 -16.459 1.00 91.19 212 ILE A O 1
ATOM 1757 N N . ARG A 1 213 ? -17.968 -0.807 -18.534 1.00 92.75 213 ARG A N 1
ATOM 1758 C CA . ARG A 1 213 ? -17.443 -2.085 -19.054 1.00 92.75 213 ARG A CA 1
ATOM 1759 C C . ARG A 1 213 ? -15.913 -2.145 -18.990 1.00 92.75 213 ARG A C 1
ATOM 1761 O O . ARG A 1 213 ? -15.379 -3.202 -18.660 1.00 92.75 213 ARG A O 1
ATOM 1768 N 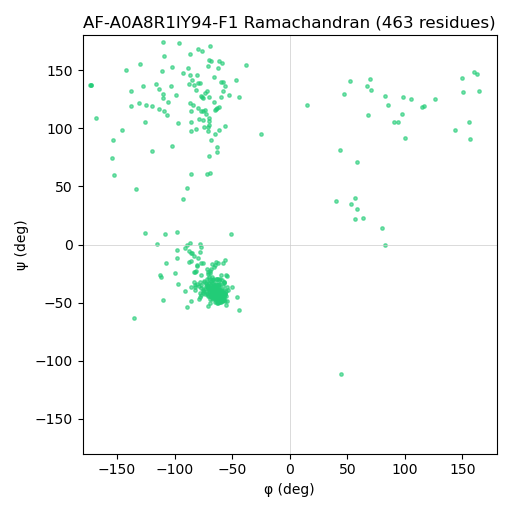N . GLY A 1 214 ? -15.226 -1.042 -19.288 1.00 91.38 214 GLY A N 1
ATOM 1769 C CA . GLY A 1 214 ? -13.769 -0.932 -19.186 1.00 91.38 214 GLY A CA 1
ATOM 1770 C C . GLY A 1 214 ? -13.280 -1.124 -17.752 1.00 91.38 214 GLY A C 1
ATOM 1771 O O . GLY A 1 214 ? -12.435 -1.979 -17.500 1.00 91.38 214 GLY A O 1
ATOM 1772 N N . ILE A 1 215 ? -13.903 -0.426 -16.795 1.00 92.94 215 ILE A N 1
ATOM 1773 C CA . ILE A 1 215 ? -13.630 -0.578 -15.355 1.00 92.94 215 ILE A CA 1
ATOM 1774 C C . ILE A 1 215 ? -13.873 -2.021 -14.896 1.00 92.94 215 ILE A C 1
ATOM 1776 O O . ILE A 1 215 ? -13.047 -2.586 -14.184 1.00 92.94 215 ILE A O 1
ATOM 1780 N N . ARG A 1 216 ? -14.975 -2.646 -15.331 1.00 95.25 216 ARG A N 1
ATOM 1781 C CA . ARG A 1 216 ? -15.288 -4.044 -15.000 1.00 95.25 216 ARG A CA 1
ATOM 1782 C C . ARG A 1 216 ? -14.195 -4.997 -15.488 1.00 95.25 216 ARG A C 1
ATOM 1784 O O . ARG A 1 216 ? -13.737 -5.833 -14.719 1.00 95.25 216 ARG A O 1
ATOM 1791 N N . ARG A 1 217 ? -13.762 -4.859 -16.747 1.00 94.50 217 ARG A N 1
ATOM 1792 C CA . ARG A 1 217 ? -12.670 -5.670 -17.315 1.00 94.50 217 ARG A CA 1
ATOM 1793 C C . ARG A 1 217 ? -11.353 -5.435 -16.579 1.00 94.50 217 ARG A C 1
ATOM 1795 O O . ARG A 1 217 ? -10.653 -6.391 -16.276 1.00 94.50 217 ARG A O 1
ATOM 1802 N N . ALA A 1 218 ? -11.034 -4.184 -16.250 1.00 94.75 218 ALA A N 1
ATOM 1803 C CA . ALA A 1 218 ? -9.846 -3.858 -15.468 1.00 94.75 218 ALA A CA 1
ATOM 1804 C C . ALA A 1 218 ? -9.870 -4.531 -14.085 1.00 94.75 218 ALA A C 1
ATOM 1806 O O . ALA A 1 218 ? -8.868 -5.113 -13.679 1.00 94.75 218 ALA A O 1
ATOM 1807 N N . ALA A 1 219 ? -11.017 -4.532 -13.399 1.00 96.06 219 ALA A N 1
ATOM 1808 C CA . ALA A 1 219 ? -11.183 -5.221 -12.120 1.00 96.06 219 ALA A CA 1
ATOM 1809 C C . ALA A 1 219 ? -11.028 -6.751 -12.243 1.00 96.06 219 ALA A C 1
ATOM 1811 O O . ALA A 1 219 ? -10.376 -7.364 -11.399 1.00 96.06 219 ALA A O 1
ATOM 1812 N N . GLU A 1 220 ? -11.569 -7.361 -13.306 1.00 96.62 220 GLU A N 1
ATOM 1813 C CA . GLU A 1 220 ? -11.373 -8.789 -13.614 1.00 96.62 220 GLU A CA 1
ATOM 1814 C C . GLU A 1 220 ? -9.877 -9.113 -13.793 1.00 96.62 220 GLU A C 1
ATOM 1816 O O . GLU A 1 220 ? -9.371 -10.051 -13.178 1.00 96.62 220 GLU A O 1
ATOM 1821 N N . TYR A 1 221 ? -9.143 -8.303 -14.565 1.00 96.44 221 TYR A N 1
ATOM 1822 C CA . TYR A 1 221 ? -7.702 -8.488 -14.766 1.00 96.44 221 TYR A CA 1
ATOM 1823 C C . TYR A 1 221 ? -6.888 -8.302 -13.484 1.00 96.44 221 TYR A C 1
ATOM 1825 O O . TYR A 1 221 ? -6.031 -9.135 -13.200 1.00 96.44 221 TYR A O 1
ATOM 1833 N N . ILE A 1 222 ? -7.185 -7.279 -12.674 1.00 95.81 222 ILE A N 1
ATOM 1834 C CA . ILE A 1 222 ? -6.524 -7.065 -11.376 1.00 95.81 222 ILE A CA 1
ATOM 1835 C C . ILE A 1 222 ? -6.750 -8.272 -10.456 1.00 95.81 222 ILE A C 1
ATOM 1837 O O . ILE A 1 222 ? -5.807 -8.742 -9.822 1.00 95.81 222 ILE A O 1
ATOM 1841 N N . SER A 1 223 ? -7.968 -8.823 -10.423 1.00 96.19 223 SER A N 1
ATOM 1842 C CA . SER A 1 223 ? -8.267 -10.023 -9.635 1.00 96.19 223 SER A CA 1
ATOM 1843 C C . SER A 1 223 ? -7.481 -11.247 -10.109 1.00 96.19 223 SER A C 1
ATOM 1845 O O . SER A 1 223 ? -7.005 -12.016 -9.279 1.00 96.19 223 SER A O 1
ATOM 1847 N N . LEU A 1 224 ? -7.334 -11.446 -11.423 1.00 95.75 224 LEU A N 1
ATOM 1848 C CA . LEU A 1 224 ? -6.495 -12.519 -11.969 1.00 95.75 224 LEU A CA 1
ATOM 1849 C C . LEU A 1 224 ? -5.010 -12.275 -11.668 1.00 95.75 224 LEU A C 1
ATOM 1851 O O . LEU A 1 224 ? -4.287 -13.212 -11.338 1.00 95.75 224 LEU A O 1
ATOM 1855 N N . GLY A 1 225 ? -4.571 -11.018 -11.732 1.00 94.75 225 GLY A N 1
ATOM 1856 C CA . GLY A 1 225 ? -3.228 -10.594 -11.354 1.00 94.75 225 GLY A CA 1
ATOM 1857 C C . GLY A 1 225 ? -2.897 -10.924 -9.899 1.00 94.75 225 GLY A C 1
ATOM 1858 O O . GLY A 1 225 ? -1.799 -11.399 -9.640 1.00 94.75 225 GLY A O 1
ATOM 1859 N N . ASP A 1 226 ? -3.846 -10.767 -8.971 1.00 94.69 226 ASP A N 1
ATOM 1860 C CA . ASP A 1 226 ? -3.682 -11.153 -7.558 1.00 94.69 226 ASP A CA 1
ATOM 1861 C C . ASP A 1 226 ? -3.535 -12.675 -7.368 1.00 94.69 226 ASP A C 1
ATOM 1863 O O . ASP A 1 226 ? -2.733 -13.135 -6.553 1.00 94.69 226 ASP A O 1
ATOM 1867 N N . LEU A 1 227 ? -4.253 -13.488 -8.155 1.00 94.50 227 LEU A N 1
ATOM 1868 C CA . LEU A 1 227 ? -4.058 -14.945 -8.147 1.00 94.50 227 LEU A CA 1
ATOM 1869 C C . LEU A 1 227 ? -2.632 -15.319 -8.576 1.00 94.50 227 LEU A C 1
ATOM 1871 O O . LEU A 1 227 ? -2.009 -16.182 -7.953 1.00 94.50 227 LEU A O 1
ATOM 1875 N N . VAL A 1 228 ? -2.119 -14.659 -9.619 1.00 93.94 228 VAL A N 1
ATOM 1876 C CA . VAL A 1 228 ? -0.751 -14.870 -10.104 1.00 93.94 228 VAL A CA 1
ATOM 1877 C C . VAL A 1 228 ? 0.273 -14.349 -9.096 1.00 93.94 228 VAL A C 1
ATOM 1879 O O . VAL A 1 228 ? 1.216 -15.074 -8.792 1.00 93.94 228 VAL A O 1
ATOM 1882 N N . ASP A 1 229 ? 0.073 -13.163 -8.515 1.00 92.75 229 ASP A N 1
ATOM 1883 C CA . ASP A 1 229 ? 0.960 -12.591 -7.490 1.00 92.75 229 ASP A CA 1
ATOM 1884 C C . ASP A 1 229 ? 1.091 -13.532 -6.285 1.00 92.75 229 ASP A C 1
ATOM 1886 O O . ASP A 1 229 ? 2.2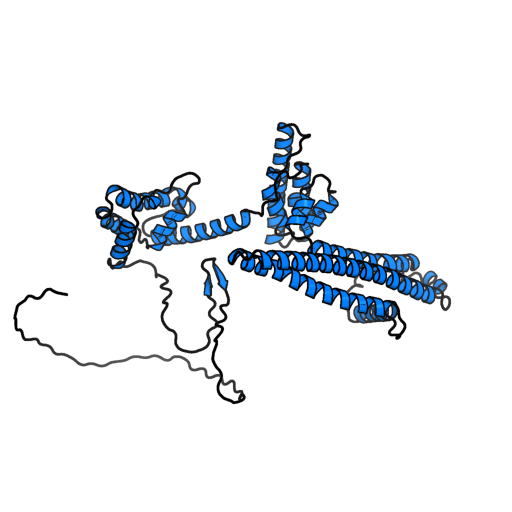03 -13.825 -5.839 1.00 92.75 229 ASP A O 1
ATOM 1890 N N . ARG A 1 230 ? -0.024 -14.122 -5.826 1.00 92.19 230 ARG A N 1
ATOM 1891 C CA . ARG A 1 230 ? -0.008 -15.141 -4.768 1.00 92.19 230 ARG A CA 1
ATOM 1892 C C . ARG A 1 230 ? 0.840 -16.351 -5.156 1.00 92.19 230 ARG A C 1
ATOM 1894 O O . ARG A 1 230 ? 1.619 -16.825 -4.334 1.00 92.19 230 ARG A O 1
ATOM 1901 N N . GLN A 1 231 ? 0.726 -16.838 -6.390 1.00 91.38 231 GLN A N 1
ATOM 1902 C CA . GLN A 1 231 ? 1.512 -17.978 -6.871 1.00 91.38 231 GLN A CA 1
ATOM 1903 C C . GLN A 1 231 ? 3.004 -17.640 -7.009 1.00 91.38 231 GLN A C 1
ATOM 1905 O O . GLN A 1 231 ? 3.857 -18.470 -6.688 1.00 91.38 231 GLN A O 1
ATOM 1910 N N . VAL A 1 232 ? 3.334 -16.424 -7.451 1.00 90.25 232 VAL A N 1
ATOM 1911 C CA . VAL A 1 232 ? 4.716 -15.938 -7.558 1.00 90.25 232 VAL A CA 1
ATOM 1912 C C . VAL A 1 232 ? 5.348 -15.836 -6.170 1.00 90.25 232 VAL A C 1
ATOM 1914 O O . VAL A 1 232 ? 6.424 -16.394 -5.955 1.00 90.25 232 VAL A O 1
ATOM 1917 N N . ARG A 1 233 ? 4.665 -15.198 -5.211 1.00 86.81 233 ARG A N 1
ATOM 1918 C CA . ARG A 1 233 ? 5.196 -14.963 -3.858 1.00 86.81 233 ARG A CA 1
ATOM 1919 C C . ARG A 1 233 ? 5.200 -16.211 -2.977 1.00 86.81 233 ARG A C 1
ATOM 1921 O O . ARG A 1 233 ? 6.175 -16.432 -2.270 1.00 86.81 233 ARG A O 1
ATOM 1928 N N . ALA A 1 234 ? 4.145 -17.027 -3.011 1.00 88.94 234 ALA A N 1
ATOM 1929 C CA . ALA A 1 234 ? 4.058 -18.236 -2.185 1.00 88.94 234 ALA A CA 1
ATOM 1930 C C . ALA A 1 234 ? 4.805 -19.428 -2.802 1.00 88.94 234 ALA A C 1
ATOM 1932 O O . ALA A 1 234 ? 5.398 -20.225 -2.081 1.00 88.94 234 ALA A O 1
ATOM 1933 N N . GLY A 1 235 ? 4.771 -19.559 -4.132 1.00 84.81 235 GLY A N 1
ATOM 1934 C CA . GLY A 1 235 ? 5.355 -20.687 -4.860 1.00 84.81 235 GLY A CA 1
ATOM 1935 C C . GLY A 1 235 ? 6.746 -20.431 -5.444 1.00 84.81 235 GLY A C 1
ATOM 1936 O O . GLY A 1 235 ? 7.324 -21.344 -6.029 1.00 84.81 235 GLY A O 1
ATOM 1937 N N . GLY A 1 236 ? 7.282 -19.208 -5.347 1.00 85.62 236 GLY A N 1
ATOM 1938 C CA . GLY A 1 236 ? 8.580 -18.843 -5.930 1.00 85.62 236 GLY A CA 1
ATOM 1939 C C . GLY A 1 236 ? 8.617 -18.938 -7.461 1.00 85.62 236 GLY A C 1
ATOM 1940 O O . GLY A 1 236 ? 9.679 -19.122 -8.061 1.00 85.62 236 GLY A O 1
ATOM 1941 N N . ALA A 1 237 ? 7.458 -18.858 -8.117 1.00 87.00 237 ALA A N 1
ATOM 1942 C CA . ALA A 1 237 ? 7.306 -19.098 -9.546 1.00 87.00 237 ALA A CA 1
ATOM 1943 C C . ALA A 1 237 ? 7.588 -17.836 -10.385 1.00 87.00 237 ALA A C 1
ATOM 1945 O O . ALA A 1 237 ? 6.739 -17.377 -11.144 1.00 87.00 237 ALA A O 1
ATOM 1946 N N . TRP A 1 238 ? 8.806 -17.292 -10.295 1.00 87.62 238 TRP A N 1
ATOM 1947 C CA . TRP A 1 238 ? 9.225 -16.034 -10.947 1.00 87.62 238 TRP A CA 1
ATOM 1948 C C . TRP A 1 238 ? 9.079 -16.001 -12.474 1.00 87.62 238 TRP A C 1
ATOM 1950 O O . TRP A 1 238 ? 9.088 -14.931 -13.075 1.00 87.62 238 TRP A O 1
ATOM 1960 N N . LYS A 1 239 ? 8.917 -17.163 -13.117 1.00 88.06 239 LYS A N 1
ATOM 1961 C CA . LYS A 1 239 ? 8.617 -17.251 -14.553 1.00 88.06 239 LYS A CA 1
ATOM 1962 C C . LYS A 1 239 ? 7.290 -16.581 -14.914 1.00 88.06 239 LYS A C 1
ATOM 1964 O O . LYS A 1 239 ? 7.202 -16.062 -16.014 1.00 88.06 239 LYS A O 1
ATOM 1969 N N . LEU A 1 240 ? 6.320 -16.568 -13.989 1.00 90.50 240 LEU A N 1
ATOM 1970 C CA . LEU A 1 240 ? 4.999 -15.963 -14.188 1.00 90.50 240 LEU A CA 1
ATOM 1971 C C . LEU A 1 240 ? 4.996 -14.430 -14.072 1.00 90.50 240 LEU A C 1
ATOM 1973 O O . LEU A 1 240 ? 3.944 -13.801 -14.176 1.00 90.50 240 LEU A O 1
ATOM 1977 N N . LEU A 1 241 ? 6.147 -13.805 -13.817 1.00 89.38 241 LEU A N 1
ATOM 1978 C CA . LEU A 1 241 ? 6.220 -12.363 -13.592 1.00 89.38 241 LEU A CA 1
ATOM 1979 C C . LEU A 1 241 ? 5.863 -11.559 -14.855 1.00 89.38 241 LEU A C 1
ATOM 1981 O O . LEU A 1 241 ? 5.297 -10.472 -14.758 1.00 89.38 241 LEU A O 1
ATOM 1985 N N . ASN A 1 242 ? 6.121 -12.112 -16.043 1.00 91.56 242 ASN A N 1
ATOM 1986 C CA . ASN A 1 242 ? 5.696 -11.500 -17.301 1.00 91.56 242 ASN A CA 1
ATOM 1987 C C . ASN A 1 242 ? 4.169 -11.540 -17.445 1.00 91.56 242 ASN A C 1
ATOM 1989 O O . ASN A 1 242 ? 3.549 -10.541 -17.799 1.00 91.56 242 ASN A O 1
ATOM 1993 N N . GLU A 1 243 ? 3.540 -12.658 -17.107 1.00 91.69 243 GLU A N 1
ATOM 1994 C CA . GLU A 1 243 ? 2.092 -12.832 -17.119 1.00 91.69 243 GLU A CA 1
ATOM 1995 C C . GLU A 1 243 ? 1.426 -11.932 -16.069 1.00 91.69 243 GLU A C 1
ATOM 1997 O O . GLU A 1 243 ? 0.413 -11.289 -16.352 1.00 91.69 243 GLU A O 1
ATOM 2002 N N . GLN A 1 244 ? 2.038 -11.805 -14.887 1.00 93.81 244 GLN A N 1
ATOM 2003 C CA . GLN A 1 244 ? 1.630 -10.846 -13.865 1.00 93.81 244 GLN A CA 1
ATOM 2004 C C . GLN A 1 244 ? 1.700 -9.411 -14.396 1.00 93.81 244 GLN A C 1
ATOM 2006 O O . GLN A 1 244 ? 0.709 -8.695 -14.299 1.00 93.81 244 GLN A O 1
ATOM 2011 N N . SER A 1 245 ? 2.811 -9.000 -15.021 1.00 93.19 245 SER A N 1
ATOM 2012 C CA . SER A 1 245 ? 2.973 -7.639 -15.561 1.00 93.19 245 SER A CA 1
ATOM 2013 C C . SER A 1 245 ? 1.846 -7.251 -16.528 1.00 93.19 245 SER A C 1
ATOM 2015 O O . SER A 1 245 ? 1.339 -6.125 -16.502 1.00 93.19 245 SER A O 1
ATOM 2017 N N . MET A 1 246 ? 1.371 -8.217 -17.320 1.00 93.56 246 MET A N 1
ATOM 2018 C CA . MET A 1 246 ? 0.233 -8.025 -18.210 1.00 93.56 246 MET A CA 1
ATOM 2019 C C . MET A 1 246 ? -1.080 -7.915 -17.430 1.00 93.56 246 MET A C 1
ATOM 2021 O O . MET A 1 246 ? -1.818 -6.951 -17.622 1.00 93.56 246 MET A O 1
ATOM 2025 N N . LEU A 1 247 ? -1.378 -8.874 -16.549 1.00 94.75 247 LEU A N 1
ATOM 2026 C CA . LEU A 1 247 ? -2.666 -8.963 -15.852 1.00 94.75 247 LEU A CA 1
ATOM 2027 C C . LEU A 1 247 ? -2.857 -7.882 -14.784 1.00 94.75 247 LEU A C 1
ATOM 2029 O O . LEU A 1 247 ? -3.937 -7.311 -14.682 1.00 94.75 247 LEU A O 1
ATOM 2033 N N . SER A 1 248 ? -1.827 -7.574 -13.998 1.00 93.19 248 SER A N 1
ATOM 2034 C CA . SER A 1 248 ? -1.933 -6.625 -12.887 1.00 93.19 248 SER A CA 1
ATOM 2035 C C . SER A 1 248 ? -1.695 -5.171 -13.287 1.00 93.19 248 SER A C 1
ATOM 2037 O O . SER A 1 248 ? -2.015 -4.283 -12.501 1.00 93.19 248 SER A O 1
ATOM 2039 N N . ALA A 1 249 ? -1.128 -4.909 -14.473 1.00 92.69 249 ALA A N 1
ATOM 2040 C CA . ALA A 1 249 ? -0.752 -3.551 -14.858 1.00 92.69 249 ALA A CA 1
ATOM 2041 C C . ALA A 1 249 ? -1.143 -3.161 -16.291 1.00 92.69 249 ALA A C 1
ATOM 2043 O O . ALA A 1 249 ? -1.978 -2.272 -16.472 1.00 92.69 249 ALA A O 1
ATOM 2044 N N . ALA A 1 250 ? -0.597 -3.826 -17.313 1.00 92.75 250 ALA A N 1
ATOM 2045 C CA . ALA A 1 250 ? -0.765 -3.372 -18.694 1.00 92.75 250 ALA A CA 1
ATOM 2046 C C . ALA A 1 250 ? -2.206 -3.530 -19.226 1.00 92.75 250 ALA A C 1
ATOM 2048 O O . ALA A 1 250 ? -2.767 -2.586 -19.785 1.00 92.75 250 ALA A O 1
ATOM 2049 N N . LEU A 1 251 ? -2.834 -4.693 -19.016 1.00 93.81 251 LEU A N 1
ATOM 2050 C CA . LEU A 1 251 ? -4.204 -4.968 -19.464 1.00 93.81 251 LEU A CA 1
ATOM 2051 C C . LEU A 1 251 ? -5.256 -4.130 -18.722 1.00 93.81 251 LEU A C 1
ATOM 2053 O O . LEU A 1 251 ? -6.124 -3.581 -19.403 1.00 93.81 251 LEU A O 1
ATOM 2057 N N . PRO A 1 252 ? -5.197 -3.951 -17.384 1.00 93.88 252 PRO A N 1
ATOM 2058 C CA . PRO A 1 252 ? -6.088 -3.024 -16.691 1.00 93.88 252 PRO A CA 1
ATOM 2059 C C . PRO A 1 252 ? -6.016 -1.598 -17.246 1.00 93.88 252 PRO A C 1
ATOM 2061 O O . PRO A 1 252 ? -7.056 -0.979 -17.462 1.00 93.88 252 PRO A O 1
ATOM 2064 N N . ALA A 1 253 ? -4.807 -1.102 -17.535 1.00 91.56 253 ALA A N 1
ATOM 2065 C CA . ALA A 1 253 ? -4.605 0.237 -18.083 1.00 91.56 253 ALA A CA 1
ATOM 2066 C C . ALA A 1 253 ? -5.125 0.379 -19.524 1.00 91.56 253 ALA A C 1
ATOM 2068 O O . ALA A 1 253 ? -5.637 1.432 -19.896 1.00 91.56 253 ALA A O 1
ATOM 2069 N N . MET A 1 254 ? -5.015 -0.671 -20.344 1.00 90.50 254 MET A N 1
ATOM 2070 C CA . MET A 1 254 ? -5.590 -0.687 -21.694 1.00 90.50 254 MET A CA 1
ATOM 2071 C C . MET A 1 254 ? -7.112 -0.860 -21.688 1.00 90.50 254 MET A C 1
ATOM 2073 O O . MET A 1 254 ? -7.791 -0.340 -22.565 1.00 90.50 254 MET A O 1
ATOM 2077 N N . ALA A 1 255 ? -7.669 -1.580 -20.712 1.00 91.06 255 ALA A N 1
ATOM 2078 C CA . ALA A 1 255 ? -9.107 -1.825 -20.624 1.00 91.06 255 ALA A CA 1
ATOM 2079 C C . ALA A 1 255 ? -9.908 -0.556 -20.295 1.00 91.06 255 ALA A C 1
ATOM 2081 O O . ALA A 1 255 ? -11.057 -0.427 -20.724 1.00 91.06 255 ALA A O 1
ATOM 2082 N N . THR A 1 256 ? -9.320 0.368 -19.533 1.00 86.69 256 THR A N 1
ATOM 2083 C CA . THR A 1 256 ? -9.919 1.674 -19.232 1.00 86.69 256 THR A CA 1
ATOM 2084 C C . THR A 1 256 ? -9.682 2.702 -20.341 1.00 86.69 256 THR A C 1
ATOM 2086 O O . THR A 1 256 ? -10.477 3.637 -20.441 1.00 86.69 256 THR A O 1
ATOM 2089 N N . ASP A 1 257 ? -8.631 2.524 -21.158 1.00 83.81 257 ASP A N 1
ATOM 2090 C CA . ASP A 1 257 ? -8.214 3.371 -22.295 1.00 83.81 257 ASP A CA 1
ATOM 2091 C C . ASP A 1 257 ? -8.357 4.879 -22.023 1.00 83.81 257 ASP A C 1
ATOM 2093 O O . ASP A 1 257 ? -8.818 5.662 -22.847 1.00 83.81 257 ASP A O 1
ATOM 2097 N N . GLY A 1 258 ? -8.066 5.293 -20.793 1.00 83.19 258 GLY A N 1
ATOM 2098 C CA . GLY A 1 258 ? -8.352 6.635 -20.305 1.00 83.19 258 GLY A CA 1
ATOM 2099 C C . GLY A 1 258 ? -7.100 7.463 -20.095 1.00 83.19 258 GLY A C 1
ATOM 2100 O O . GLY A 1 258 ? -5.977 6.975 -20.159 1.00 83.19 258 GLY A O 1
ATOM 2101 N N . HIS A 1 259 ? -7.315 8.730 -19.765 1.00 82.12 259 HIS A N 1
ATOM 2102 C CA . HIS A 1 259 ? -6.283 9.573 -19.182 1.00 82.12 259 HIS A CA 1
ATOM 2103 C C . HIS A 1 259 ? -6.643 9.862 -17.724 1.00 82.12 259 HIS A C 1
ATOM 2105 O O . HIS A 1 259 ? -7.818 9.942 -17.344 1.00 82.12 259 HIS A O 1
ATOM 2111 N N . LEU A 1 260 ? -5.623 10.034 -16.890 1.00 80.69 260 LEU A N 1
ATOM 2112 C CA . LEU A 1 260 ? -5.792 10.502 -15.520 1.00 80.69 260 LEU A CA 1
ATOM 2113 C C . LEU A 1 260 ? -6.082 12.004 -15.523 1.00 80.69 260 LEU A C 1
ATOM 2115 O O . LEU A 1 260 ? -5.233 12.809 -15.897 1.00 80.69 260 LEU A O 1
ATOM 2119 N N . LYS A 1 261 ? -7.284 12.390 -15.082 1.00 69.44 261 LYS A N 1
ATOM 2120 C CA . LYS A 1 261 ? -7.640 13.807 -14.884 1.00 69.44 261 LYS A CA 1
ATOM 2121 C C . LYS A 1 261 ? -7.036 14.384 -13.597 1.00 69.44 261 LYS A C 1
ATOM 2123 O O . LYS A 1 261 ? -6.840 15.592 -13.498 1.00 69.44 261 LYS A O 1
ATOM 2128 N N . ALA A 1 262 ? -6.783 13.529 -12.609 1.00 72.25 262 ALA A N 1
ATOM 2129 C CA . ALA A 1 262 ? -6.258 13.893 -11.299 1.00 72.25 262 ALA A CA 1
ATOM 2130 C C . ALA A 1 262 ? -4.804 13.430 -11.127 1.00 72.25 262 ALA A C 1
ATOM 2132 O O . ALA A 1 262 ? -4.328 12.557 -11.853 1.00 72.25 262 ALA A O 1
ATOM 2133 N N . MET A 1 263 ? -4.115 14.009 -10.141 1.00 79.56 263 MET A N 1
ATOM 2134 C CA . MET A 1 263 ? -2.800 13.537 -9.711 1.00 79.56 263 MET A CA 1
ATOM 2135 C C . MET A 1 263 ? -2.892 12.084 -9.234 1.00 79.56 263 MET A C 1
ATOM 2137 O O . MET A 1 263 ? -3.846 11.715 -8.543 1.00 79.56 263 MET A O 1
ATOM 2141 N N . ILE A 1 264 ? -1.887 11.285 -9.591 1.00 85.56 264 ILE A N 1
ATOM 2142 C CA . ILE A 1 264 ? -1.771 9.889 -9.163 1.00 85.56 264 ILE A CA 1
ATOM 2143 C C . IL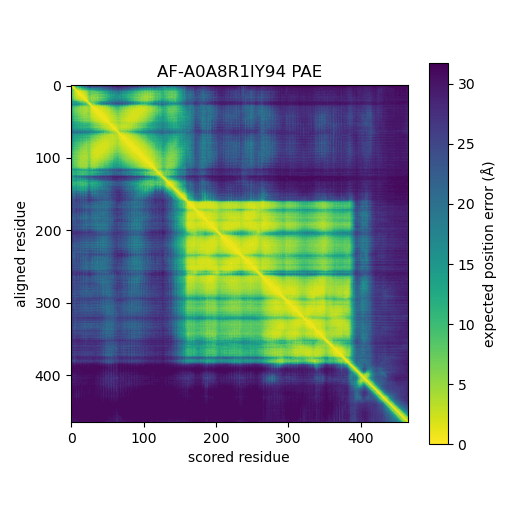E A 1 264 ? -1.713 9.831 -7.649 1.00 85.56 264 ILE A C 1
ATOM 2145 O O . ILE A 1 264 ? -0.888 10.494 -7.021 1.00 85.56 264 ILE A O 1
ATOM 2149 N N . GLN A 1 265 ? -2.599 9.023 -7.086 1.00 88.25 265 GLN A N 1
ATOM 2150 C CA . GLN A 1 265 ? -2.647 8.756 -5.665 1.00 88.25 265 GLN A CA 1
ATOM 2151 C C . GLN A 1 265 ? -1.714 7.601 -5.331 1.00 88.25 265 GLN A C 1
ATOM 2153 O O . GLN A 1 265 ? -1.642 6.604 -6.055 1.00 88.25 265 GLN A O 1
ATOM 2158 N N . PHE A 1 266 ? -0.994 7.751 -4.224 1.00 91.00 266 PHE A N 1
ATOM 2159 C CA . PHE A 1 266 ? -0.216 6.661 -3.658 1.00 91.00 266 PHE A CA 1
ATOM 2160 C C . PHE A 1 266 ? -1.157 5.550 -3.162 1.00 91.00 266 PHE A C 1
ATOM 2162 O O . PHE A 1 266 ? -2.222 5.874 -2.627 1.00 91.00 266 PHE A O 1
ATOM 2169 N N . PRO A 1 267 ? -0.793 4.261 -3.285 1.00 92.88 267 PRO A N 1
ATOM 2170 C CA . PRO A 1 267 ? -1.673 3.175 -2.877 1.00 92.88 267 PRO A CA 1
ATOM 2171 C C . PRO A 1 267 ? -2.012 3.213 -1.387 1.00 92.88 267 PRO A C 1
ATOM 2173 O O . PRO A 1 267 ? -1.155 3.044 -0.518 1.00 92.88 267 PRO A O 1
ATOM 2176 N N . SER A 1 268 ? -3.300 3.362 -1.083 1.00 92.81 268 SER A N 1
ATOM 2177 C CA . SER A 1 268 ? -3.809 3.392 0.292 1.00 92.81 268 SER A CA 1
ATOM 2178 C C . SER A 1 268 ? -3.840 2.002 0.937 1.00 92.81 268 SER A C 1
ATOM 2180 O O . SER A 1 268 ? -3.959 1.875 2.160 1.00 92.81 268 SER A O 1
ATOM 2182 N N . TRP A 1 269 ? -3.730 0.949 0.120 1.00 93.88 269 TRP A N 1
ATOM 2183 C CA . TRP A 1 269 ? -3.774 -0.446 0.550 1.00 93.88 269 TRP A CA 1
ATOM 2184 C C . TRP A 1 269 ? -2.708 -0.778 1.600 1.00 93.88 269 TRP A C 1
ATOM 2186 O O . TRP A 1 269 ? -3.023 -1.466 2.564 1.00 93.88 269 TRP A O 1
ATOM 2196 N N . LEU A 1 270 ? -1.489 -0.238 1.481 1.00 90.06 270 LEU A N 1
ATOM 2197 C CA . LEU A 1 270 ? -0.396 -0.504 2.429 1.00 90.06 270 LEU A CA 1
ATOM 2198 C C . LEU A 1 270 ? -0.757 -0.064 3.857 1.00 90.06 270 LEU A C 1
ATOM 2200 O O . LEU A 1 270 ? -0.674 -0.853 4.799 1.00 90.06 270 LEU A O 1
ATOM 2204 N N . GLY A 1 271 ? -1.248 1.170 4.008 1.00 92.00 271 GLY A N 1
ATOM 2205 C CA . GLY A 1 271 ? -1.696 1.693 5.302 1.00 92.00 271 GLY A CA 1
ATOM 2206 C C . GLY A 1 271 ? -2.916 0.943 5.847 1.00 92.00 271 GLY A C 1
ATOM 2207 O O . GLY A 1 271 ? -2.982 0.623 7.037 1.00 92.00 271 GLY A O 1
ATOM 2208 N N . LYS A 1 272 ? -3.864 0.588 4.969 1.00 92.56 272 LYS A N 1
ATOM 2209 C CA . LYS A 1 272 ? -5.039 -0.222 5.335 1.00 92.56 272 LYS A CA 1
ATOM 2210 C C . LYS A 1 272 ? -4.649 -1.628 5.796 1.00 92.56 272 LYS A C 1
ATOM 2212 O O . LYS A 1 272 ? -5.225 -2.109 6.766 1.00 92.56 272 LYS A O 1
ATOM 2217 N N . ASN A 1 273 ? -3.671 -2.261 5.151 1.00 92.12 273 ASN A N 1
ATOM 2218 C CA . ASN A 1 273 ? -3.186 -3.590 5.513 1.00 92.12 273 ASN A CA 1
ATOM 2219 C C . ASN A 1 273 ? -2.507 -3.583 6.892 1.00 92.12 273 ASN A C 1
ATOM 2221 O O . ASN A 1 273 ? -2.806 -4.435 7.725 1.00 92.12 273 ASN A O 1
ATOM 2225 N N . SER A 1 274 ? -1.683 -2.569 7.181 1.00 90.88 274 SER A N 1
ATOM 2226 C CA . SER A 1 274 ? -1.100 -2.379 8.519 1.00 90.88 274 SER A CA 1
ATOM 2227 C C . SER A 1 274 ? -2.181 -2.168 9.588 1.00 90.88 274 SER A C 1
ATOM 2229 O O . SER A 1 274 ? -2.222 -2.872 10.600 1.00 90.88 274 SER A O 1
ATOM 2231 N N . THR A 1 275 ? -3.152 -1.289 9.313 1.00 90.44 275 THR A N 1
ATOM 2232 C CA . THR A 1 275 ? -4.285 -1.039 10.222 1.00 90.44 275 THR A CA 1
ATOM 2233 C C . THR A 1 275 ? -5.107 -2.312 10.463 1.00 90.44 275 THR A C 1
ATOM 2235 O O . THR A 1 275 ? -5.526 -2.582 11.589 1.00 90.44 275 THR A O 1
ATOM 2238 N N . ALA A 1 276 ? -5.329 -3.124 9.425 1.00 90.75 276 ALA A N 1
ATOM 2239 C CA . ALA A 1 276 ? -6.017 -4.406 9.542 1.00 90.75 276 ALA A CA 1
ATOM 2240 C C . ALA A 1 276 ? -5.228 -5.403 10.408 1.00 90.75 276 ALA A C 1
ATOM 2242 O O . ALA A 1 276 ? -5.824 -6.071 11.253 1.00 90.75 276 ALA A O 1
ATOM 2243 N N . GLY A 1 277 ? -3.901 -5.464 10.257 1.00 92.19 277 GLY A N 1
ATOM 2244 C CA . GLY A 1 277 ? -3.018 -6.275 11.099 1.00 92.19 277 GLY A CA 1
ATOM 2245 C C . GLY A 1 277 ? -3.069 -5.864 12.572 1.00 92.19 277 GLY A C 1
ATOM 2246 O O . GLY A 1 277 ? -3.301 -6.712 13.437 1.00 92.19 277 GLY A O 1
ATOM 2247 N N . LYS A 1 278 ? -2.959 -4.558 12.853 1.00 91.25 278 LYS A N 1
ATOM 2248 C CA . LYS A 1 278 ? -3.101 -4.000 14.207 1.00 91.25 278 LYS A CA 1
ATOM 2249 C C . LYS A 1 278 ? -4.443 -4.390 14.828 1.00 91.25 278 LYS A C 1
ATOM 2251 O O . LYS A 1 278 ? -4.473 -4.959 15.917 1.00 91.25 278 LYS A O 1
ATOM 2256 N N . ARG A 1 279 ? -5.552 -4.153 14.117 1.00 91.19 279 ARG A N 1
ATOM 2257 C CA . ARG A 1 279 ? -6.902 -4.497 14.595 1.00 91.19 279 ARG A CA 1
ATOM 2258 C C . ARG A 1 279 ? -7.076 -5.993 14.829 1.00 91.19 279 ARG A C 1
ATOM 2260 O O . ARG A 1 279 ? -7.689 -6.371 15.819 1.00 91.19 279 ARG A O 1
ATOM 2267 N N . LYS A 1 280 ? -6.516 -6.845 13.963 1.00 91.75 280 LYS A N 1
ATOM 2268 C CA . LYS A 1 280 ? -6.543 -8.303 14.142 1.00 91.75 280 LYS A CA 1
ATOM 2269 C C . LYS A 1 280 ? -5.819 -8.724 15.423 1.00 91.75 280 LYS A C 1
ATOM 2271 O O . LYS A 1 280 ? -6.362 -9.540 16.160 1.00 91.75 280 LYS A O 1
ATOM 2276 N N . ARG A 1 281 ? -4.644 -8.151 15.711 1.00 91.06 281 ARG A N 1
ATOM 2277 C CA . ARG A 1 281 ? -3.894 -8.413 16.952 1.00 91.06 281 ARG A CA 1
ATOM 2278 C C . ARG A 1 281 ? -4.685 -7.981 18.190 1.00 91.06 281 ARG A C 1
ATOM 2280 O O . ARG A 1 281 ? -4.850 -8.784 19.100 1.00 91.06 281 ARG A O 1
ATOM 2287 N N . LEU A 1 282 ? -5.222 -6.759 18.188 1.00 92.06 282 LEU A N 1
ATOM 2288 C CA . LEU A 1 282 ? -6.043 -6.241 19.291 1.00 92.06 282 LEU A CA 1
ATOM 2289 C C . LEU A 1 282 ? -7.282 -7.111 19.541 1.00 92.06 282 LEU A C 1
ATOM 2291 O O . LEU A 1 282 ? -7.626 -7.419 20.676 1.00 92.06 282 LEU A O 1
ATOM 2295 N N . LEU A 1 283 ? -7.939 -7.546 18.468 1.00 92.12 283 LEU A N 1
ATOM 2296 C CA . LEU A 1 283 ? -9.104 -8.415 18.550 1.00 92.12 283 LEU A CA 1
ATOM 2297 C C . LEU A 1 283 ? -8.752 -9.797 19.118 1.00 92.12 283 LEU A C 1
ATOM 2299 O O . LEU A 1 283 ? -9.498 -10.325 19.934 1.00 92.12 283 LEU A O 1
ATOM 2303 N N . GLN A 1 284 ? -7.610 -10.368 18.728 1.00 91.31 284 GLN A N 1
ATOM 2304 C CA . GLN A 1 284 ? -7.120 -11.627 19.294 1.00 91.31 284 GLN A CA 1
ATOM 2305 C C . GLN A 1 284 ? -6.812 -11.500 20.790 1.00 91.31 284 GLN A C 1
ATOM 2307 O O . GLN A 1 284 ? -7.180 -12.390 21.551 1.00 91.31 284 GLN A O 1
ATOM 2312 N N . GLN A 1 285 ? -6.198 -10.393 21.214 1.00 90.50 285 GLN A N 1
ATOM 2313 C CA . GLN A 1 285 ? -5.949 -10.109 22.631 1.00 90.50 285 GLN A CA 1
ATOM 2314 C C . GLN A 1 285 ? -7.261 -9.990 23.418 1.00 90.50 285 GLN A C 1
ATOM 2316 O O . GLN A 1 285 ? -7.426 -10.658 24.432 1.00 90.50 285 GLN A O 1
ATOM 2321 N N . LEU A 1 286 ? -8.247 -9.251 22.900 1.00 91.50 286 LEU A N 1
ATOM 2322 C CA . LEU A 1 286 ? -9.569 -9.132 23.526 1.00 91.50 286 LEU A CA 1
ATOM 2323 C C . LEU A 1 286 ? -10.283 -10.479 23.675 1.00 91.50 286 LEU A C 1
ATOM 2325 O O . LEU A 1 286 ? -10.863 -10.763 24.724 1.00 91.50 286 LEU A O 1
ATOM 2329 N N . VAL A 1 287 ? -10.241 -11.323 22.642 1.00 92.12 287 VAL A N 1
ATOM 2330 C CA . VAL A 1 287 ? -10.812 -12.677 22.704 1.00 92.12 287 VAL A CA 1
ATOM 2331 C C . VAL A 1 287 ? -10.090 -13.513 23.763 1.00 92.12 287 VAL A C 1
ATOM 2333 O O . VAL A 1 287 ? -10.742 -14.215 24.528 1.00 92.12 287 VAL A O 1
ATOM 2336 N N . GLN A 1 288 ? -8.762 -13.404 23.864 1.00 90.12 288 GLN A N 1
ATOM 2337 C CA . GLN A 1 288 ? -7.987 -14.095 24.896 1.00 90.12 288 GLN A CA 1
ATOM 2338 C C . GLN A 1 288 ? -8.309 -13.591 26.306 1.00 90.12 288 GLN A C 1
ATOM 2340 O O . GLN A 1 288 ? -8.468 -14.404 27.209 1.00 90.12 288 GLN A O 1
ATOM 2345 N N . HIS A 1 289 ? -8.460 -12.285 26.519 1.00 89.88 289 HIS A N 1
ATOM 2346 C CA . HIS A 1 289 ? -8.800 -11.747 27.839 1.00 89.88 289 HIS A CA 1
ATOM 2347 C C . HIS A 1 289 ? -10.219 -12.145 28.265 1.00 89.88 289 HIS A C 1
ATOM 2349 O O . HIS A 1 289 ? -10.443 -12.500 29.416 1.00 89.88 289 HIS A O 1
ATOM 2355 N N . THR A 1 290 ? -11.162 -12.191 27.320 1.00 90.81 290 THR A N 1
ATOM 2356 C CA . THR A 1 290 ? -12.575 -12.506 27.598 1.00 90.81 290 THR A CA 1
ATOM 2357 C C . THR A 1 290 ? -12.925 -13.998 27.537 1.00 90.81 290 THR A C 1
ATOM 2359 O O . THR A 1 290 ? -14.077 -14.360 27.795 1.00 90.81 290 THR A O 1
ATOM 2362 N N . HIS A 1 291 ? -11.964 -14.881 27.240 1.00 89.12 291 HIS A N 1
ATOM 2363 C CA . HIS A 1 291 ? -12.226 -16.294 26.923 1.00 89.12 291 HIS A CA 1
ATOM 2364 C C . HIS A 1 291 ? -12.925 -17.088 28.042 1.00 89.12 291 HIS A C 1
ATOM 2366 O O . HIS A 1 291 ? -13.617 -18.063 27.758 1.00 89.12 291 HIS A O 1
ATOM 2372 N N . LEU A 1 292 ? -12.773 -16.684 29.311 1.00 89.50 292 LEU A N 1
ATOM 2373 C CA . LEU A 1 292 ? -13.433 -17.343 30.448 1.00 89.50 292 LEU A CA 1
ATOM 2374 C C . LEU A 1 292 ? -14.948 -17.098 30.479 1.00 89.50 292 LEU A C 1
ATOM 2376 O O . LEU A 1 292 ? -15.690 -17.873 31.082 1.00 89.50 292 LEU A O 1
ATOM 2380 N N . ARG A 1 293 ? -15.412 -16.011 29.855 1.00 88.38 293 ARG A N 1
ATOM 2381 C CA . ARG A 1 293 ? -16.825 -15.601 29.834 1.00 88.38 293 ARG A CA 1
ATOM 2382 C C . ARG A 1 293 ? -17.458 -15.696 28.459 1.00 88.38 293 ARG A C 1
ATOM 2384 O O . ARG A 1 293 ? -18.675 -15.835 28.364 1.00 88.38 293 ARG A O 1
ATOM 2391 N N . VAL A 1 294 ? -16.656 -15.590 27.405 1.00 88.00 294 VAL A N 1
ATOM 2392 C CA . VAL A 1 294 ? -17.126 -15.532 26.026 1.00 88.00 294 VAL A CA 1
ATOM 2393 C C . VAL A 1 294 ? -16.560 -16.708 25.243 1.00 88.00 294 VAL A C 1
ATOM 2395 O O . VAL A 1 294 ? -15.353 -16.831 25.067 1.00 88.00 294 VAL A O 1
ATOM 2398 N N . SER A 1 295 ? -17.449 -17.550 24.720 1.00 86.56 295 SER A N 1
ATOM 2399 C CA . SER A 1 295 ? -17.107 -18.616 23.778 1.00 86.56 295 SER A CA 1
ATOM 2400 C C . SER A 1 295 ? -17.485 -18.189 22.357 1.00 86.56 295 SER A C 1
ATOM 2402 O O . SER A 1 295 ? -18.583 -18.487 21.884 1.00 86.56 295 SER A O 1
ATOM 2404 N N . ALA A 1 296 ? -16.600 -17.452 21.688 1.00 86.75 296 ALA A N 1
ATOM 2405 C CA . ALA A 1 296 ? -16.799 -16.998 20.312 1.00 86.75 296 ALA A CA 1
ATOM 2406 C C . ALA A 1 296 ? -15.491 -17.042 19.512 1.00 86.75 296 ALA A C 1
ATOM 2408 O O . ALA A 1 296 ? -14.410 -16.850 20.068 1.00 86.75 296 ALA A O 1
ATOM 2409 N N . ASP A 1 297 ? -15.598 -17.258 18.198 1.00 87.75 297 ASP A N 1
ATOM 2410 C CA . ASP A 1 297 ? -14.481 -17.016 17.282 1.00 87.75 297 ASP A CA 1
ATOM 2411 C C . ASP A 1 297 ? -14.218 -15.507 17.140 1.00 87.75 297 ASP A C 1
ATOM 2413 O O . ASP A 1 297 ? -15.097 -14.673 17.351 1.00 87.75 297 ASP A O 1
ATOM 2417 N N . THR A 1 298 ? -13.004 -15.166 16.720 1.00 87.88 298 THR A N 1
ATOM 2418 C CA . THR A 1 298 ? -12.507 -13.818 16.441 1.00 87.88 298 THR A CA 1
ATOM 2419 C C . THR A 1 298 ? -13.499 -12.989 15.616 1.00 87.88 298 THR A C 1
ATOM 2421 O O . THR A 1 298 ? -13.760 -11.834 15.949 1.00 87.88 298 THR A O 1
ATOM 2424 N N . GLN A 1 299 ? -14.081 -13.566 14.556 1.00 88.88 299 GLN A N 1
ATOM 2425 C CA . GLN A 1 299 ? -15.040 -12.858 13.698 1.00 88.88 299 GLN A CA 1
ATOM 2426 C C . GLN A 1 299 ? -16.365 -12.582 14.418 1.00 88.88 299 GLN A C 1
ATOM 2428 O O . GLN A 1 299 ? -16.801 -11.433 14.465 1.00 88.88 299 GLN A O 1
ATOM 2433 N N . SER A 1 300 ? -16.967 -13.604 15.033 1.00 89.88 300 SER A N 1
ATOM 2434 C CA . SER A 1 300 ? -18.218 -13.467 15.794 1.00 89.88 300 SER A CA 1
ATOM 2435 C C . SER A 1 300 ? -18.063 -12.528 16.992 1.00 89.88 300 SER A C 1
ATOM 2437 O O . SER A 1 300 ? -18.964 -11.756 17.313 1.00 89.88 300 SER A O 1
ATOM 2439 N N . PHE A 1 301 ? -16.893 -12.532 17.636 1.00 91.94 301 PHE A N 1
ATOM 2440 C CA . PHE A 1 301 ? -16.587 -11.592 18.706 1.00 91.94 301 PHE A CA 1
ATOM 2441 C C . PHE A 1 301 ? -16.594 -10.147 18.200 1.00 91.94 301 PHE A C 1
ATOM 2443 O O . PHE A 1 301 ? -17.212 -9.288 18.826 1.00 91.94 301 PHE A O 1
ATOM 2450 N N . ALA A 1 302 ? -15.954 -9.870 17.059 1.00 90.12 302 ALA A N 1
ATOM 2451 C CA . ALA A 1 302 ? -15.917 -8.527 16.482 1.00 90.12 302 ALA A CA 1
ATOM 2452 C C . ALA A 1 302 ? -17.296 -8.000 16.063 1.00 90.12 302 ALA A C 1
ATOM 2454 O O . ALA A 1 302 ? -17.557 -6.807 16.233 1.00 90.12 302 ALA A O 1
ATOM 2455 N N . THR A 1 303 ? -18.162 -8.851 15.506 1.00 87.50 303 THR A N 1
ATOM 2456 C CA . THR A 1 303 ? -19.474 -8.417 15.003 1.00 87.50 303 THR A CA 1
ATOM 2457 C C . THR A 1 303 ? -20.526 -8.312 16.098 1.00 87.50 303 THR A C 1
ATOM 2459 O O . THR A 1 303 ? -21.303 -7.358 16.081 1.00 87.50 303 THR A O 1
ATOM 2462 N N . ASP A 1 304 ? -20.531 -9.241 17.058 1.00 89.75 304 ASP A N 1
ATOM 2463 C CA . ASP A 1 304 ? -21.673 -9.416 17.963 1.00 89.75 304 ASP A CA 1
ATOM 2464 C C . ASP A 1 304 ? -21.337 -8.971 19.395 1.00 89.75 304 ASP A C 1
ATOM 2466 O O . ASP A 1 304 ? -22.073 -8.193 20.007 1.00 89.75 304 ASP A O 1
ATOM 2470 N N . TYR A 1 305 ? -20.190 -9.405 19.928 1.00 91.25 305 TYR A N 1
ATOM 2471 C CA . TYR A 1 305 ? -19.820 -9.180 21.331 1.00 91.25 305 TYR A CA 1
ATOM 2472 C C . TYR A 1 305 ? -19.143 -7.829 21.564 1.00 91.25 305 TYR A C 1
ATOM 2474 O O . TYR A 1 305 ? -19.539 -7.087 22.464 1.00 91.25 305 TYR A O 1
ATOM 2482 N N . ALA A 1 306 ? -18.147 -7.473 20.751 1.00 90.88 306 ALA A N 1
ATOM 2483 C CA . ALA A 1 306 ? -17.376 -6.242 20.907 1.00 90.88 306 ALA A CA 1
ATOM 2484 C C . ALA A 1 306 ? -18.262 -4.979 20.909 1.00 90.88 306 ALA A C 1
ATOM 2486 O O . ALA A 1 306 ? -18.069 -4.128 21.787 1.00 90.88 306 ALA A O 1
ATOM 2487 N N . PRO A 1 307 ? -19.283 -4.839 20.032 1.00 90.38 307 PRO A N 1
ATOM 2488 C CA . PRO A 1 307 ? -20.187 -3.696 20.095 1.00 90.38 307 PRO A CA 1
ATOM 2489 C C . PRO A 1 307 ? -21.007 -3.644 21.386 1.00 90.38 307 PRO A C 1
ATOM 2491 O O . PRO A 1 307 ? -21.196 -2.559 21.940 1.00 90.38 307 PRO A O 1
ATOM 2494 N N . MET A 1 308 ? -21.444 -4.798 21.897 1.00 90.12 308 MET A N 1
ATOM 2495 C CA . MET A 1 308 ? -22.237 -4.879 23.123 1.00 90.12 308 MET A CA 1
ATOM 2496 C C . MET A 1 308 ? -21.401 -4.573 24.371 1.00 90.12 308 MET A C 1
ATOM 2498 O O . MET A 1 308 ? -21.839 -3.815 25.238 1.00 90.12 308 MET A O 1
ATOM 2502 N N . ILE A 1 309 ? -20.173 -5.096 24.448 1.00 90.88 309 ILE A N 1
ATOM 2503 C CA . ILE A 1 309 ? -19.233 -4.802 25.540 1.00 90.88 309 ILE A CA 1
ATOM 2504 C C . ILE A 1 309 ? -18.899 -3.305 25.543 1.00 90.88 309 ILE A C 1
ATOM 2506 O O . ILE A 1 309 ? -19.000 -2.646 26.580 1.00 90.88 309 ILE A O 1
ATOM 2510 N N . ARG A 1 310 ? -18.611 -2.721 24.372 1.00 90.69 310 ARG A N 1
ATOM 2511 C CA . ARG A 1 310 ? -18.413 -1.271 24.241 1.00 90.69 310 ARG A CA 1
ATOM 2512 C C . ARG A 1 310 ? -19.637 -0.487 24.709 1.00 90.69 310 ARG A C 1
ATOM 2514 O O . ARG A 1 310 ? -19.482 0.536 25.376 1.00 90.69 310 ARG A O 1
ATOM 2521 N N . GLN A 1 311 ? -20.848 -0.928 24.378 1.00 89.06 311 GLN A N 1
ATOM 2522 C CA . GLN A 1 311 ? -22.073 -0.261 24.818 1.00 89.06 311 GLN A CA 1
ATOM 2523 C C . GLN A 1 311 ? -22.263 -0.350 26.337 1.00 89.06 311 GLN A C 1
ATOM 2525 O O . GLN A 1 311 ? -22.607 0.658 26.953 1.00 89.06 311 GLN A O 1
ATOM 2530 N N . LYS A 1 312 ? -21.978 -1.505 26.955 1.00 90.56 312 LYS A N 1
ATOM 2531 C CA . LYS A 1 312 ? -21.998 -1.666 28.418 1.00 90.56 312 LYS A CA 1
ATOM 2532 C C . LYS A 1 312 ? -21.004 -0.745 29.130 1.00 90.56 312 LYS A C 1
ATOM 2534 O O . LYS A 1 312 ? -21.321 -0.263 30.208 1.00 90.56 312 LYS A O 1
ATOM 2539 N N . ILE A 1 313 ? -19.852 -0.456 28.522 1.00 89.06 313 ILE A N 1
ATOM 2540 C CA . ILE A 1 313 ? -18.862 0.483 29.074 1.00 89.06 313 ILE A CA 1
ATOM 2541 C C . ILE A 1 313 ? -19.285 1.940 28.838 1.00 89.06 313 ILE A C 1
ATOM 2543 O O . ILE A 1 313 ? -19.198 2.778 29.729 1.00 89.06 313 ILE A O 1
ATOM 2547 N N . THR A 1 314 ? -19.735 2.275 27.628 1.00 88.62 314 THR A N 1
ATOM 2548 C CA . THR A 1 314 ? -19.975 3.674 27.229 1.00 88.62 314 THR A CA 1
ATOM 2549 C C . THR A 1 314 ? -21.307 4.235 27.718 1.00 88.62 314 THR A C 1
ATOM 2551 O O . THR A 1 314 ? -21.366 5.419 28.043 1.00 88.62 314 THR A O 1
ATOM 2554 N N . LYS A 1 315 ? -22.369 3.424 27.799 1.00 90.00 315 LYS A N 1
ATOM 2555 C CA . LYS A 1 315 ? -23.711 3.888 28.184 1.00 90.00 315 LYS A CA 1
ATOM 2556 C C . LYS A 1 315 ? -23.772 4.422 29.629 1.00 90.00 315 LYS A C 1
ATOM 2558 O O . LYS A 1 315 ? -24.228 5.554 29.787 1.00 90.00 315 LYS A O 1
ATOM 2563 N N . PRO A 1 316 ? -23.249 3.724 30.662 1.00 90.56 316 PRO A N 1
ATOM 2564 C CA . PRO A 1 316 ? -23.246 4.250 32.031 1.00 90.56 316 PRO A CA 1
ATOM 2565 C C . PRO A 1 316 ? -22.436 5.544 32.170 1.00 90.56 316 PRO A C 1
ATOM 2567 O O . PRO A 1 316 ? -22.834 6.442 32.902 1.00 90.56 316 PRO A O 1
ATOM 2570 N N . LEU A 1 317 ? -21.333 5.681 31.423 1.00 88.00 317 LEU A N 1
ATOM 2571 C CA . LEU A 1 317 ? -20.489 6.885 31.451 1.00 88.00 317 LEU A CA 1
ATOM 2572 C C . LEU A 1 317 ? -21.137 8.103 30.780 1.00 88.00 317 LEU A C 1
ATOM 2574 O O . LEU A 1 317 ? -20.711 9.227 31.039 1.00 88.00 317 LEU A O 1
ATOM 2578 N N . LEU A 1 318 ? -22.119 7.888 29.899 1.00 88.06 318 LEU A N 1
ATOM 2579 C CA . LEU A 1 318 ? -22.866 8.953 29.228 1.00 88.06 318 LEU A CA 1
ATOM 2580 C C . LEU A 1 318 ? -24.123 9.358 30.002 1.00 88.06 318 LEU A C 1
ATOM 2582 O O . LEU A 1 318 ? -24.434 10.540 30.051 1.00 88.06 318 LEU A O 1
ATOM 2586 N N . GLU A 1 319 ? -24.847 8.394 30.575 1.00 90.38 319 GLU A N 1
ATOM 2587 C CA . GLU A 1 319 ? -26.121 8.650 31.263 1.00 90.38 319 GLU A CA 1
ATOM 2588 C C . GLU A 1 319 ? -25.934 9.050 32.735 1.00 90.38 319 GLU A C 1
ATOM 2590 O O . GLU A 1 319 ? -26.674 9.893 33.233 1.00 90.38 319 GLU A O 1
ATOM 2595 N N . LEU A 1 320 ? -24.954 8.457 33.427 1.00 87.81 320 LEU A N 1
ATOM 2596 C CA . LEU A 1 320 ? -24.750 8.600 34.878 1.00 87.81 320 LEU A CA 1
ATOM 2597 C C . LEU A 1 320 ? -23.425 9.302 35.236 1.00 87.81 320 LEU A C 1
ATOM 2599 O O . LEU A 1 320 ? -23.105 9.454 36.412 1.00 87.81 320 LEU A O 1
ATOM 2603 N N . GLU A 1 321 ? -22.629 9.698 34.238 1.00 88.06 321 GLU A N 1
ATOM 2604 C CA . GLU A 1 321 ? -21.319 10.349 34.393 1.00 88.06 321 GLU A CA 1
ATOM 2605 C C . GLU A 1 321 ? -20.409 9.685 35.455 1.00 88.06 321 GLU A C 1
ATOM 2607 O O . GLU A 1 321 ? -19.919 8.573 35.250 1.00 88.06 321 GLU A O 1
ATOM 2612 N N . SER A 1 322 ? -20.140 10.361 36.582 1.00 85.88 322 SER A N 1
ATOM 2613 C CA . SER A 1 322 ? -19.292 9.849 37.667 1.00 85.88 322 SER A CA 1
ATOM 2614 C C . SER A 1 322 ? -19.927 8.707 38.452 1.00 85.88 322 SER A C 1
ATOM 2616 O O . SER A 1 322 ? -19.203 7.856 38.969 1.00 85.88 322 SER A O 1
ATOM 2618 N N . ASP A 1 323 ? -21.255 8.661 38.517 1.00 88.88 323 ASP A N 1
ATOM 2619 C CA . ASP A 1 323 ? -21.993 7.674 39.309 1.00 88.88 323 ASP A CA 1
ATOM 2620 C C . ASP A 1 323 ? -22.095 6.330 38.572 1.00 88.88 323 ASP A C 1
ATOM 2622 O O . ASP A 1 323 ? -22.318 5.290 39.188 1.00 88.88 323 ASP A O 1
ATOM 2626 N N . GLY A 1 324 ? -21.853 6.328 37.255 1.00 88.19 324 GLY A N 1
ATOM 2627 C CA . GLY A 1 324 ? -21.759 5.122 36.429 1.00 88.19 324 GLY A CA 1
ATOM 2628 C C . GLY A 1 324 ? -20.414 4.391 36.521 1.00 88.19 324 GLY A C 1
ATOM 2629 O O . GLY A 1 324 ? -20.303 3.259 36.052 1.00 88.19 324 GLY A O 1
ATOM 2630 N N . ILE A 1 325 ? -19.385 4.996 37.130 1.00 89.62 325 ILE A N 1
ATOM 2631 C CA . ILE A 1 325 ? -18.031 4.418 37.216 1.00 89.62 325 ILE A CA 1
ATOM 2632 C C . ILE A 1 325 ? -18.008 3.033 37.895 1.00 89.62 325 ILE A C 1
ATOM 2634 O O . ILE A 1 325 ? -17.360 2.141 37.343 1.00 89.62 325 ILE A O 1
ATOM 2638 N N . PRO A 1 326 ? -18.700 2.793 39.029 1.00 90.88 326 PRO A N 1
ATOM 2639 C CA . PRO A 1 326 ? -18.723 1.475 39.665 1.00 90.88 326 PRO A CA 1
ATOM 2640 C C . PRO A 1 326 ? -19.284 0.388 38.742 1.00 90.88 326 PRO A C 1
ATOM 2642 O O . PRO A 1 326 ? -18.670 -0.663 38.606 1.00 90.88 326 PRO A O 1
ATOM 2645 N N . GLN A 1 327 ? -20.371 0.681 38.017 1.00 91.06 327 GLN A N 1
ATOM 2646 C CA . GLN A 1 327 ? -20.973 -0.265 37.069 1.00 91.06 327 GLN A CA 1
ATOM 2647 C C . GLN A 1 327 ? -19.991 -0.653 35.958 1.00 91.06 327 GLN A C 1
ATOM 2649 O O . GLN A 1 327 ? -19.907 -1.817 35.573 1.00 91.06 327 GLN A O 1
ATOM 2654 N N . VAL A 1 328 ? -19.211 0.310 35.456 1.00 91.12 328 VAL A N 1
ATOM 2655 C CA . VAL A 1 328 ? -18.181 0.030 34.448 1.00 91.12 328 VAL A CA 1
ATOM 2656 C C . VAL A 1 328 ? -17.071 -0.839 35.027 1.00 91.12 328 VAL A C 1
ATOM 2658 O O . VAL A 1 328 ? -16.658 -1.794 34.374 1.00 91.12 328 VAL A O 1
ATOM 2661 N N . ILE A 1 329 ? -16.612 -0.568 36.250 1.00 90.62 329 ILE A N 1
ATOM 2662 C CA . ILE A 1 329 ? -15.583 -1.387 36.909 1.00 90.62 329 ILE A CA 1
ATOM 2663 C C . ILE A 1 329 ? -16.072 -2.821 37.114 1.00 90.62 329 ILE A C 1
ATOM 2665 O O . ILE A 1 329 ? -15.308 -3.752 36.857 1.00 90.62 329 ILE A O 1
ATOM 2669 N N . ASP A 1 330 ? -17.332 -3.007 37.500 1.00 91.12 330 ASP A N 1
ATOM 2670 C CA . ASP A 1 330 ? -17.933 -4.333 37.642 1.00 91.12 330 ASP A CA 1
ATOM 2671 C C . ASP A 1 330 ? -17.948 -5.067 36.299 1.00 91.12 330 ASP A C 1
ATOM 2673 O O . ASP A 1 330 ? -17.490 -6.204 36.224 1.00 91.12 330 ASP A O 1
ATOM 2677 N N . THR A 1 331 ? -18.355 -4.402 35.207 1.00 90.62 331 THR A N 1
ATOM 2678 C CA . THR A 1 331 ? -18.301 -5.013 33.865 1.00 90.62 331 THR A CA 1
ATOM 2679 C C . THR A 1 331 ? -16.874 -5.323 33.417 1.00 90.62 331 THR A C 1
ATOM 2681 O O . THR A 1 331 ? -16.624 -6.387 32.860 1.00 90.62 331 THR A O 1
ATOM 2684 N N . MET A 1 332 ? -15.906 -4.441 33.682 1.00 90.88 332 MET A N 1
ATOM 2685 C CA . MET A 1 332 ? -14.509 -4.717 33.351 1.00 90.88 332 MET A CA 1
ATOM 2686 C C . MET A 1 332 ? -13.978 -5.896 34.166 1.00 90.88 332 MET A C 1
ATOM 2688 O O . MET A 1 332 ? -13.216 -6.689 33.630 1.00 90.88 332 MET A O 1
ATOM 2692 N N . THR A 1 333 ? -14.397 -6.036 35.427 1.00 90.31 333 THR A N 1
ATOM 2693 C CA . THR A 1 333 ? -14.031 -7.154 36.310 1.00 90.31 333 THR A CA 1
ATOM 2694 C C . THR A 1 333 ? -14.681 -8.461 35.885 1.00 90.31 333 THR A C 1
ATOM 2696 O O . THR A 1 333 ? -14.016 -9.486 35.892 1.00 90.31 333 THR A O 1
ATOM 2699 N N . GLU A 1 334 ? -15.947 -8.434 35.474 1.00 91.06 334 GLU A N 1
ATOM 2700 C CA . GLU A 1 334 ? -16.679 -9.618 35.025 1.00 91.06 334 GLU A CA 1
ATOM 2701 C C . GLU A 1 334 ? -16.028 -10.266 33.797 1.00 91.06 334 GLU A C 1
ATOM 2703 O O . GLU A 1 334 ? -15.912 -11.491 33.758 1.00 91.06 334 GLU A O 1
ATOM 2708 N N . TYR A 1 335 ? -15.595 -9.445 32.834 1.00 91.12 335 TYR A N 1
ATOM 2709 C CA . TYR A 1 335 ? -14.990 -9.863 31.562 1.00 91.12 335 TYR A CA 1
ATOM 2710 C C . TYR A 1 335 ? -13.454 -9.834 31.570 1.00 91.12 335 TYR A C 1
ATOM 2712 O O . TYR A 1 335 ? -12.850 -9.925 30.504 1.00 91.12 335 TYR A O 1
ATOM 2720 N N . ASP A 1 336 ? -12.829 -9.668 32.740 1.00 90.19 336 ASP A N 1
ATOM 2721 C CA . ASP A 1 336 ? -11.370 -9.628 32.900 1.00 90.19 336 ASP A CA 1
ATOM 2722 C C . ASP A 1 336 ? -10.667 -8.610 31.978 1.00 90.19 336 ASP A C 1
ATOM 2724 O O . ASP A 1 336 ? -9.555 -8.835 31.518 1.00 90.19 336 ASP A O 1
ATOM 2728 N N . LEU A 1 337 ? -11.305 -7.465 31.714 1.00 90.69 337 LEU A N 1
ATOM 2729 C CA . LEU A 1 337 ? -10.801 -6.421 30.815 1.00 90.69 337 LEU A CA 1
ATOM 2730 C C . LEU A 1 337 ? -9.833 -5.465 31.521 1.00 90.69 337 LEU A C 1
ATOM 2732 O O . LEU A 1 337 ? -10.086 -5.031 32.660 1.00 90.69 337 LEU A O 1
ATOM 2736 N N . ILE A 1 338 ? -8.786 -5.063 30.798 1.00 88.94 338 ILE A N 1
ATOM 2737 C CA . ILE A 1 338 ? -7.842 -4.007 31.193 1.00 88.94 338 ILE A CA 1
ATOM 2738 C C . ILE A 1 338 ? -8.204 -2.653 30.574 1.00 88.94 338 ILE A C 1
ATOM 2740 O O . ILE A 1 338 ? -9.125 -2.522 29.768 1.00 88.94 338 ILE A O 1
ATOM 2744 N N . LYS A 1 339 ? -7.488 -1.601 30.981 1.00 85.81 339 LYS A N 1
ATOM 2745 C CA . LYS A 1 339 ? -7.665 -0.257 30.413 1.00 85.81 339 LYS A CA 1
ATOM 2746 C C . LYS A 1 339 ? -7.454 -0.260 28.896 1.00 85.81 339 LYS A C 1
ATOM 2748 O O . LYS A 1 339 ? -8.269 0.309 28.173 1.00 85.81 339 LYS A O 1
ATOM 2753 N N . ASP A 1 340 ? -6.408 -0.941 28.441 1.00 87.19 340 ASP A N 1
ATOM 2754 C CA . ASP A 1 340 ? -6.021 -0.973 27.031 1.00 87.19 340 ASP A CA 1
ATOM 2755 C C . ASP A 1 340 ? -7.065 -1.707 26.178 1.00 87.19 340 ASP A C 1
ATOM 2757 O O . ASP A 1 340 ? -7.326 -1.313 25.046 1.00 87.19 340 ASP A O 1
ATOM 2761 N N . ASP A 1 341 ? -7.770 -2.687 26.749 1.00 89.69 341 ASP A N 1
ATOM 2762 C CA . ASP A 1 341 ? -8.882 -3.382 26.093 1.00 89.69 341 ASP A CA 1
ATOM 2763 C C . ASP A 1 341 ? -10.073 -2.456 25.831 1.00 89.69 341 ASP A C 1
ATOM 2765 O O . ASP A 1 341 ? -10.715 -2.528 24.783 1.00 89.69 341 ASP A O 1
ATOM 2769 N N . ALA A 1 342 ? -10.385 -1.558 26.770 1.00 87.12 342 ALA A N 1
ATOM 2770 C CA . ALA A 1 342 ? -11.459 -0.582 26.589 1.00 87.12 342 ALA A CA 1
ATOM 2771 C C . ALA A 1 342 ? -11.123 0.434 25.478 1.00 87.12 342 ALA A C 1
ATOM 2773 O O . ALA A 1 342 ? -12.008 0.875 24.731 1.00 87.12 342 ALA A O 1
ATOM 2774 N N . GLU A 1 343 ? -9.843 0.782 25.336 1.00 87.12 343 GLU A N 1
ATOM 2775 C CA . GLU A 1 343 ? -9.336 1.602 24.231 1.00 87.12 343 GLU A CA 1
ATOM 2776 C C . GLU A 1 343 ? -9.371 0.818 22.908 1.00 87.12 343 GLU A C 1
ATOM 2778 O O . GLU A 1 343 ? -9.914 1.315 21.917 1.00 87.12 343 GLU A O 1
ATOM 2783 N N . ALA A 1 344 ? -8.936 -0.445 22.911 1.00 89.25 344 ALA A N 1
ATOM 2784 C CA . ALA A 1 344 ? -8.987 -1.345 21.760 1.00 89.25 344 ALA A CA 1
ATOM 2785 C C . ALA A 1 344 ? -10.422 -1.569 21.248 1.00 89.25 344 ALA A C 1
ATOM 2787 O O . ALA A 1 344 ? -10.671 -1.509 20.043 1.00 89.25 344 ALA A O 1
ATOM 2788 N N . LEU A 1 345 ? -11.401 -1.741 22.143 1.00 89.31 345 LEU A N 1
ATOM 2789 C CA . LEU A 1 345 ? -12.827 -1.824 21.795 1.00 89.31 345 LEU A CA 1
ATOM 2790 C C . LEU A 1 345 ? -13.337 -0.544 21.126 1.00 89.31 345 LEU A C 1
ATOM 2792 O O . LEU A 1 345 ? -14.206 -0.597 20.252 1.00 89.31 345 LEU A O 1
ATOM 2796 N N . THR A 1 346 ? -12.802 0.611 21.523 1.00 85.81 346 THR A N 1
ATOM 2797 C CA . THR A 1 346 ? -13.146 1.888 20.893 1.00 85.81 346 THR A CA 1
ATOM 2798 C C . THR A 1 346 ? -12.560 1.990 19.488 1.00 85.81 346 THR A C 1
ATOM 2800 O O . THR A 1 346 ? -13.223 2.567 18.640 1.00 85.81 346 THR A O 1
ATOM 2803 N N . GLU A 1 347 ? -11.389 1.402 19.221 1.00 86.81 347 GLU A N 1
ATOM 2804 C CA . GLU A 1 347 ? -10.749 1.380 17.895 1.00 86.81 347 GLU A CA 1
ATOM 2805 C C . GLU A 1 347 ? -11.352 0.334 16.934 1.00 86.81 347 GLU A C 1
ATOM 2807 O O . GLU A 1 347 ? -11.440 0.576 15.727 1.00 86.81 347 GLU A O 1
ATOM 2812 N N . ILE A 1 348 ? -11.769 -0.830 17.445 1.00 87.06 348 ILE A N 1
ATOM 2813 C CA . ILE A 1 348 ? -12.307 -1.937 16.632 1.00 87.06 348 ILE A CA 1
ATOM 2814 C C . ILE A 1 348 ? -13.758 -1.675 16.222 1.00 87.06 348 ILE A C 1
ATOM 2816 O O . ILE A 1 348 ? -14.130 -1.920 15.075 1.00 87.06 348 ILE A O 1
ATOM 2820 N N . VAL A 1 349 ? -14.588 -1.153 17.130 1.00 85.88 349 VAL A N 1
ATOM 2821 C CA . VAL A 1 349 ? -16.025 -0.938 16.884 1.00 85.88 349 VAL A CA 1
ATOM 2822 C C . VAL A 1 349 ? -16.271 0.453 16.284 1.00 85.88 349 VAL A C 1
ATOM 2824 O O . VAL A 1 349 ? -17.128 1.214 16.739 1.00 85.88 349 VAL A O 1
ATOM 2827 N N . VAL A 1 350 ? -15.516 0.808 15.248 1.00 83.75 350 VAL A N 1
ATOM 2828 C CA . VAL A 1 350 ? -15.706 2.059 14.503 1.00 83.75 350 VAL A CA 1
ATOM 2829 C C . VAL A 1 350 ? -16.235 1.738 13.118 1.00 83.75 350 VAL A C 1
ATOM 2831 O O . VAL A 1 350 ? -15.636 0.972 12.366 1.00 83.75 350 VAL A O 1
ATOM 2834 N N . TRP A 1 351 ? -17.354 2.367 12.766 1.00 82.88 351 TRP A N 1
ATOM 2835 C CA . TRP A 1 351 ? -17.966 2.236 11.449 1.00 82.88 351 TRP A CA 1
ATOM 2836 C C . TRP A 1 351 ? -17.889 3.574 10.710 1.00 82.88 351 TRP A C 1
ATOM 2838 O O . TRP A 1 351 ? -18.228 4.603 11.306 1.00 82.88 351 TRP A O 1
ATOM 2848 N N . PRO A 1 352 ? -17.484 3.594 9.425 1.00 78.94 352 PRO A N 1
ATOM 2849 C CA . PRO A 1 352 ? -17.414 4.826 8.645 1.00 78.94 352 PRO A CA 1
ATOM 2850 C C . PRO A 1 352 ? -18.742 5.596 8.688 1.00 78.94 352 PRO A C 1
ATOM 2852 O O . PRO A 1 352 ? -19.803 5.031 8.433 1.00 78.94 352 PRO A O 1
ATOM 2855 N N . GLY A 1 353 ? -18.686 6.886 9.030 1.00 74.81 353 GLY A N 1
ATOM 2856 C CA . GLY A 1 353 ? -19.863 7.760 9.093 1.00 74.81 353 GLY A CA 1
ATOM 2857 C C . GLY A 1 353 ? -20.689 7.682 10.385 1.00 74.81 353 GLY A C 1
ATOM 2858 O O . GLY A 1 353 ? -21.662 8.424 10.509 1.00 74.81 353 GLY A O 1
ATOM 2859 N N . LYS A 1 354 ? -20.318 6.846 11.367 1.00 78.94 354 LYS A N 1
ATOM 2860 C CA . LYS A 1 354 ? -20.929 6.868 12.707 1.00 78.94 354 LYS A CA 1
ATOM 2861 C C . LYS A 1 354 ? -20.056 7.647 13.687 1.00 78.94 354 LYS A C 1
ATOM 2863 O O . LYS A 1 354 ? -18.867 7.380 13.812 1.00 78.94 354 LYS A O 1
ATOM 2868 N N . ILE A 1 355 ? -20.663 8.598 14.400 1.00 76.44 355 ILE A N 1
ATOM 2869 C CA . ILE A 1 355 ? -19.991 9.336 15.476 1.00 76.44 355 ILE A CA 1
ATOM 2870 C C . ILE A 1 355 ? -19.780 8.386 16.650 1.00 76.44 355 ILE A C 1
ATOM 2872 O O . ILE A 1 355 ? -20.737 7.786 17.145 1.00 76.44 355 ILE A O 1
ATOM 2876 N N . ASP A 1 356 ? -18.541 8.290 17.122 1.00 75.50 356 ASP A N 1
ATOM 2877 C CA . ASP A 1 356 ? -18.206 7.439 18.253 1.00 75.50 356 ASP A CA 1
ATOM 2878 C C . ASP A 1 356 ? -18.869 7.933 19.545 1.00 75.50 356 ASP A C 1
ATOM 2880 O O . ASP A 1 356 ? -18.595 9.058 19.979 1.00 75.50 356 ASP A O 1
ATOM 2884 N N . PRO A 1 357 ? -19.681 7.104 20.231 1.00 75.12 357 PRO A N 1
ATOM 2885 C CA . PRO A 1 357 ? -20.298 7.477 21.506 1.00 75.12 357 PRO A CA 1
ATOM 2886 C C . PRO A 1 357 ? -19.264 7.871 22.568 1.00 75.12 357 PRO A C 1
ATOM 2888 O O . PRO A 1 357 ? -19.497 8.778 23.363 1.00 75.12 357 PRO A O 1
ATOM 2891 N N . ALA A 1 358 ? -18.081 7.247 22.529 1.00 72.19 358 ALA A N 1
ATOM 2892 C CA . ALA A 1 358 ? -16.977 7.506 23.451 1.00 72.19 358 ALA A CA 1
ATOM 2893 C C . ALA A 1 358 ? -16.373 8.922 23.334 1.00 72.19 358 ALA A C 1
ATOM 2895 O O . ALA A 1 358 ? -15.706 9.386 24.266 1.00 72.19 358 ALA A O 1
ATOM 2896 N N . SER A 1 359 ? -16.598 9.620 22.213 1.00 78.31 359 SER A N 1
ATOM 2897 C CA . SER A 1 359 ? -16.160 11.013 22.025 1.00 78.31 359 SER A CA 1
ATOM 2898 C C . SER A 1 359 ? -16.960 12.006 22.877 1.00 78.31 359 SER A C 1
ATOM 2900 O O . SER A 1 359 ? -16.431 13.047 23.253 1.00 78.31 359 SER A O 1
ATOM 2902 N N . LYS A 1 360 ? -18.202 11.662 23.244 1.00 83.12 360 LYS A N 1
ATOM 2903 C CA . LYS A 1 360 ? -19.095 12.508 24.053 1.00 83.12 360 LYS A CA 1
ATOM 2904 C C . LYS A 1 360 ? -18.842 12.399 25.560 1.00 83.12 360 LYS A C 1
ATOM 2906 O O . LYS A 1 360 ? -19.392 13.179 26.327 1.00 83.12 360 LYS A O 1
ATOM 2911 N N . ILE A 1 361 ? -18.020 11.442 25.991 1.00 83.69 361 ILE A N 1
ATOM 2912 C CA . ILE A 1 361 ? -17.690 11.238 27.405 1.00 83.69 361 ILE A CA 1
ATOM 2913 C C . ILE A 1 361 ? -16.706 12.324 27.857 1.00 83.69 361 ILE A C 1
ATOM 2915 O O . ILE A 1 361 ? -15.621 12.466 27.286 1.00 83.69 361 ILE A O 1
ATOM 2919 N N . LEU A 1 362 ? -17.058 13.033 28.931 1.00 84.19 362 LEU A N 1
ATOM 2920 C CA . LEU A 1 362 ? -16.235 14.073 29.549 1.00 84.19 362 LEU A CA 1
ATOM 2921 C C . LEU A 1 362 ? -14.847 13.542 29.949 1.00 84.19 362 LEU A C 1
ATOM 2923 O O . LEU A 1 362 ? -14.709 12.487 30.574 1.00 84.19 362 LEU A O 1
ATOM 2927 N N . THR A 1 363 ? -13.800 14.321 29.670 1.00 86.06 363 THR A N 1
ATOM 2928 C CA . THR A 1 363 ? -12.409 13.993 30.040 1.00 86.06 363 THR A CA 1
ATOM 2929 C C . THR A 1 363 ? -12.237 13.795 31.547 1.00 86.06 363 THR A C 1
ATOM 2931 O O . THR A 1 363 ? -11.524 12.886 31.976 1.00 86.06 363 THR A O 1
ATOM 2934 N N . LYS A 1 364 ? -12.960 14.576 32.365 1.00 88.06 364 LYS A N 1
ATOM 2935 C CA . LYS A 1 364 ? -13.006 14.419 33.828 1.00 88.06 364 LYS A CA 1
ATOM 2936 C C . LYS A 1 364 ? -13.464 13.014 34.234 1.00 88.06 364 LYS A C 1
ATOM 2938 O O . LYS A 1 364 ? -12.821 12.400 35.085 1.00 88.06 364 LYS A O 1
ATOM 2943 N N . VAL A 1 365 ? -14.505 12.480 33.593 1.00 87.62 365 VAL A N 1
ATOM 2944 C CA . VAL A 1 365 ? -15.063 11.149 33.891 1.00 87.62 365 VAL A CA 1
ATOM 2945 C C . VAL A 1 365 ? -14.083 10.044 33.484 1.00 87.62 365 VAL A C 1
ATOM 2947 O O . VAL A 1 365 ? -13.809 9.155 34.285 1.00 87.62 365 VAL A O 1
ATOM 2950 N N . LYS A 1 366 ? -13.441 10.151 32.310 1.00 85.06 366 LYS A N 1
ATOM 2951 C CA . LYS A 1 366 ? -12.381 9.210 31.880 1.00 85.06 366 LYS A CA 1
ATOM 2952 C C . LYS A 1 366 ? -11.202 9.171 32.862 1.00 85.06 366 LYS A C 1
ATOM 2954 O O . LYS A 1 366 ? -10.691 8.101 33.199 1.00 85.06 366 LYS A O 1
ATOM 2959 N N . SER A 1 367 ? -10.791 10.342 33.359 1.00 86.12 367 SER A N 1
ATOM 2960 C CA . SER A 1 367 ? -9.711 10.447 34.348 1.00 86.12 367 SER A CA 1
ATOM 2961 C C . SER A 1 367 ? -10.097 9.830 35.698 1.00 86.12 367 SER A C 1
ATOM 2963 O O . SER A 1 367 ? -9.272 9.175 36.335 1.00 86.12 367 SER A O 1
ATOM 2965 N N . ALA A 1 368 ? -11.357 9.991 36.116 1.00 87.44 368 ALA A N 1
ATOM 2966 C CA . ALA A 1 368 ? -11.883 9.396 37.336 1.00 87.44 368 ALA A CA 1
ATOM 2967 C C . ALA A 1 368 ? -11.956 7.867 37.221 1.00 87.44 368 ALA A C 1
ATOM 2969 O O . ALA A 1 368 ? -11.425 7.197 38.103 1.00 87.44 368 ALA A O 1
ATOM 2970 N N . LEU A 1 369 ? -12.483 7.337 36.107 1.00 86.62 369 LEU A N 1
ATOM 2971 C CA . LEU A 1 369 ? -12.534 5.900 35.809 1.00 86.62 369 LEU A CA 1
ATOM 2972 C C . LEU A 1 369 ? -11.145 5.250 35.872 1.00 86.62 369 LEU A C 1
ATOM 2974 O O . LEU A 1 369 ? -10.977 4.201 36.484 1.00 86.62 369 LEU A O 1
ATOM 2978 N N . THR A 1 370 ? -10.129 5.894 35.291 1.00 86.12 370 THR A N 1
ATOM 2979 C CA . THR A 1 370 ? -8.749 5.374 35.317 1.00 86.12 370 THR A CA 1
ATOM 2980 C C . THR A 1 370 ? -8.195 5.325 36.745 1.00 86.12 370 THR A C 1
ATOM 2982 O O . THR A 1 370 ? -7.583 4.341 37.157 1.00 86.12 370 THR A O 1
ATOM 2985 N N . ARG A 1 371 ? -8.439 6.373 37.545 1.00 87.31 371 ARG A N 1
ATOM 2986 C CA . ARG A 1 371 ? -7.995 6.428 38.948 1.00 87.31 371 ARG A CA 1
ATOM 2987 C C . ARG A 1 371 ? -8.695 5.393 39.819 1.00 87.31 371 ARG A C 1
ATOM 2989 O O . ARG A 1 371 ? -8.075 4.887 40.748 1.00 87.31 371 ARG A O 1
ATOM 2996 N N . THR A 1 372 ? -9.973 5.122 39.573 1.00 86.44 372 THR A N 1
ATOM 2997 C CA . THR A 1 372 ? -10.722 4.101 40.308 1.00 86.44 372 THR A CA 1
ATOM 2998 C C . THR A 1 372 ? -10.301 2.702 39.886 1.00 86.44 372 THR A C 1
ATOM 3000 O O . THR A 1 372 ? -10.047 1.897 40.772 1.00 86.44 372 THR A O 1
ATOM 3003 N N . LEU A 1 373 ? -10.106 2.452 38.583 1.00 85.56 373 LEU A N 1
ATOM 3004 C CA . LEU A 1 373 ? -9.630 1.170 38.054 1.00 85.56 373 LEU A CA 1
ATOM 3005 C C . LEU A 1 373 ? -8.312 0.751 38.721 1.00 85.56 373 LEU A C 1
ATOM 3007 O O . LEU A 1 373 ? -8.226 -0.355 39.243 1.00 85.56 373 LEU A O 1
ATOM 3011 N N . ASN A 1 374 ? -7.340 1.667 38.797 1.00 84.44 374 ASN A N 1
ATOM 3012 C CA . ASN A 1 374 ? -6.032 1.412 39.413 1.00 84.44 374 ASN A CA 1
ATOM 3013 C C . ASN A 1 374 ? -6.093 1.228 40.941 1.00 84.44 374 ASN A C 1
ATOM 3015 O O . ASN A 1 374 ? -5.166 0.681 41.530 1.00 84.44 374 ASN A O 1
ATOM 3019 N N . LYS A 1 375 ? -7.147 1.721 41.606 1.00 86.25 375 LYS A N 1
ATOM 3020 C CA . LYS A 1 375 ? -7.353 1.530 43.053 1.00 86.25 375 LYS A CA 1
ATOM 3021 C C . LYS A 1 375 ? -8.008 0.191 43.369 1.00 86.25 375 LYS A C 1
ATOM 3023 O O . LYS A 1 375 ? -7.760 -0.366 44.435 1.00 86.25 375 LYS A O 1
ATOM 3028 N N . THR A 1 376 ? -8.865 -0.305 42.482 1.00 79.44 376 THR A N 1
ATOM 3029 C CA . THR A 1 376 ? -9.460 -1.637 42.606 1.00 79.44 376 THR A CA 1
ATOM 3030 C C . THR A 1 376 ? -8.400 -2.699 42.360 1.00 79.44 376 THR A C 1
ATOM 3032 O O . THR A 1 376 ? -7.955 -2.897 41.235 1.00 79.44 376 THR A O 1
ATOM 3035 N N . ASN A 1 377 ? -8.003 -3.396 43.422 1.00 72.12 377 ASN A N 1
ATOM 3036 C CA . ASN A 1 377 ? -7.071 -4.508 43.322 1.00 72.12 377 ASN A CA 1
ATOM 3037 C C . ASN A 1 377 ? -7.803 -5.721 42.727 1.00 72.12 377 ASN A C 1
ATOM 3039 O O . ASN A 1 377 ? -8.600 -6.366 43.409 1.00 72.12 377 ASN A O 1
ATOM 3043 N N . ARG A 1 378 ? -7.593 -5.971 41.434 1.00 79.06 378 ARG A N 1
ATOM 3044 C CA . ARG A 1 378 ? -8.220 -7.057 40.672 1.00 79.06 378 ARG A CA 1
ATOM 3045 C C . ARG A 1 378 ? -7.159 -8.098 40.336 1.00 79.06 378 ARG A C 1
ATOM 3047 O O . ARG A 1 378 ? -6.107 -7.748 39.809 1.00 79.06 378 ARG A O 1
ATOM 3054 N N . MET A 1 379 ? -7.437 -9.367 40.620 1.00 78.88 379 MET A N 1
ATOM 3055 C CA . MET A 1 379 ? -6.593 -10.467 40.151 1.00 78.88 379 MET A CA 1
ATOM 3056 C C . MET A 1 379 ? -7.045 -10.854 38.745 1.00 78.88 379 MET A C 1
ATOM 3058 O O . MET A 1 379 ? -8.178 -11.294 38.578 1.00 78.88 379 MET A O 1
ATOM 3062 N N . LEU A 1 380 ? -6.177 -10.656 37.753 1.00 84.00 380 LEU A N 1
ATOM 3063 C CA . LEU A 1 380 ? -6.440 -11.044 36.369 1.00 84.00 380 LEU A CA 1
ATOM 3064 C C . LEU A 1 380 ? -5.890 -12.455 36.094 1.00 84.00 380 LEU A C 1
ATOM 3066 O O . LEU A 1 380 ? -4.871 -12.836 36.676 1.00 84.00 380 LEU A O 1
ATOM 3070 N N . PRO A 1 381 ? -6.538 -13.236 35.212 1.00 82.06 381 PRO A N 1
ATOM 3071 C CA . PRO A 1 381 ? -6.130 -14.604 34.887 1.00 82.06 381 PRO A CA 1
ATOM 3072 C C . PRO A 1 381 ? -4.918 -14.688 33.941 1.00 82.06 381 PRO A C 1
ATOM 3074 O O . PRO A 1 381 ? -4.454 -15.786 33.638 1.00 82.06 381 PRO A O 1
ATOM 3077 N N . TYR A 1 382 ? -4.400 -13.550 33.477 1.00 82.94 382 TYR A N 1
ATOM 3078 C CA . TYR A 1 382 ? -3.247 -13.438 32.586 1.00 82.94 382 TYR A CA 1
ATOM 3079 C C . TYR A 1 382 ? -2.230 -12.429 33.135 1.00 82.94 382 TYR A C 1
ATOM 3081 O O . TYR A 1 382 ? -2.570 -11.541 33.920 1.00 82.94 382 TYR A O 1
ATOM 3089 N N . SER A 1 383 ? -0.963 -12.580 32.743 1.00 77.38 383 SER A N 1
ATOM 3090 C CA . SER A 1 383 ? 0.083 -11.620 33.092 1.00 77.38 383 SER A CA 1
ATOM 3091 C C . SER A 1 383 ? -0.113 -10.328 32.314 1.00 77.38 383 SER A C 1
ATOM 3093 O O . SER A 1 383 ? -0.273 -10.355 31.095 1.00 77.38 383 SER A O 1
ATOM 3095 N N . LEU A 1 384 ? -0.049 -9.200 33.013 1.00 74.50 384 LEU A N 1
ATOM 3096 C CA . LEU A 1 384 ? 0.166 -7.918 32.363 1.00 74.50 384 LEU A CA 1
ATOM 3097 C C . LEU A 1 384 ? 1.642 -7.847 31.986 1.00 74.50 384 LEU A C 1
ATOM 3099 O O . LEU A 1 384 ? 2.503 -8.059 32.845 1.00 74.50 384 LEU A O 1
ATOM 3103 N N . ASP A 1 385 ? 1.931 -7.559 30.721 1.00 59.56 385 ASP A N 1
ATOM 3104 C CA . ASP A 1 385 ? 3.267 -7.144 30.309 1.00 59.56 385 ASP A CA 1
ATOM 3105 C C . ASP A 1 385 ? 3.513 -5.741 30.877 1.00 59.56 385 ASP A C 1
ATOM 3107 O O . ASP A 1 385 ? 3.432 -4.729 30.182 1.00 59.56 385 ASP A O 1
ATOM 3111 N N . ASP A 1 386 ? 3.797 -5.665 32.177 1.00 47.16 386 ASP A N 1
ATOM 3112 C CA . ASP A 1 386 ? 4.419 -4.486 32.751 1.00 47.16 386 ASP A CA 1
ATOM 3113 C C . ASP A 1 386 ? 5.811 -4.403 32.124 1.00 47.16 386 ASP A C 1
ATOM 3115 O O . ASP A 1 386 ? 6.772 -5.024 32.590 1.00 47.16 386 ASP A O 1
ATOM 3119 N N . VAL A 1 387 ? 5.936 -3.627 31.045 1.00 45.06 387 VAL A N 1
ATOM 3120 C CA . VAL A 1 387 ? 7.227 -3.114 30.591 1.00 45.06 387 VAL A CA 1
ATOM 3121 C C . VAL A 1 387 ? 7.724 -2.220 31.718 1.00 45.06 387 VAL A C 1
ATOM 3123 O O . VAL A 1 387 ? 7.492 -1.010 31.747 1.00 45.06 387 VAL A O 1
ATOM 3126 N N . SER A 1 388 ? 8.358 -2.834 32.715 1.00 37.50 388 SER A N 1
ATOM 3127 C CA . SER A 1 388 ? 8.938 -2.131 33.838 1.00 37.50 388 SER A CA 1
ATOM 3128 C C . SER A 1 388 ? 10.012 -1.207 33.274 1.00 37.50 388 SER A C 1
ATOM 3130 O O . SER A 1 388 ? 11.142 -1.626 33.013 1.00 37.50 388 SER A O 1
ATOM 3132 N N . LYS A 1 389 ? 9.670 0.072 33.096 1.00 41.47 389 LYS A N 1
ATOM 3133 C CA . LYS A 1 389 ? 10.630 1.176 33.041 1.00 41.47 389 LYS A CA 1
ATOM 3134 C C . LYS A 1 389 ? 11.308 1.231 34.410 1.00 41.47 389 LYS A C 1
ATOM 3136 O O . LYS A 1 389 ? 10.908 1.970 35.302 1.00 41.47 389 LYS A O 1
ATOM 3141 N N . GLY A 1 390 ? 12.280 0.345 34.603 1.00 34.09 390 GLY A N 1
ATOM 3142 C CA . GLY A 1 390 ? 12.841 0.011 35.903 1.00 34.09 390 GLY A CA 1
ATOM 3143 C C . GLY A 1 390 ? 14.269 -0.503 35.785 1.00 34.09 390 GLY A C 1
ATOM 3144 O O . GLY A 1 390 ? 14.523 -1.688 35.949 1.00 34.09 390 GLY A O 1
ATOM 3145 N N . ARG A 1 391 ? 15.194 0.427 35.522 1.00 40.06 391 ARG A N 1
ATOM 3146 C CA . ARG A 1 391 ? 16.580 0.448 36.022 1.00 40.06 391 ARG A CA 1
ATOM 3147 C C . ARG A 1 391 ? 17.333 -0.895 35.976 1.00 40.06 391 ARG A C 1
ATOM 3149 O O . ARG A 1 391 ? 17.530 -1.532 37.009 1.00 40.06 391 ARG A O 1
ATOM 3156 N N . ARG A 1 392 ? 17.884 -1.260 34.814 1.00 35.75 392 ARG A N 1
ATOM 3157 C CA . ARG A 1 392 ? 19.023 -2.192 34.756 1.00 35.75 392 ARG A CA 1
ATOM 3158 C C . ARG A 1 392 ? 20.315 -1.402 34.633 1.00 35.75 392 ARG A C 1
ATOM 3160 O O . ARG A 1 392 ? 20.631 -0.823 33.606 1.00 35.75 392 ARG A O 1
ATOM 3167 N N . ARG A 1 393 ? 21.022 -1.345 35.756 1.00 31.70 393 ARG A N 1
ATOM 3168 C CA . ARG A 1 393 ? 22.387 -0.853 35.874 1.00 31.70 393 ARG A CA 1
ATOM 3169 C C . ARG A 1 393 ? 23.305 -1.986 35.401 1.00 31.70 393 ARG A C 1
ATOM 3171 O O . ARG A 1 393 ? 23.323 -3.029 36.048 1.00 31.70 393 ARG A O 1
ATOM 3178 N N . GLY A 1 394 ? 24.057 -1.753 34.328 1.00 31.14 394 GLY A N 1
ATOM 3179 C CA . GLY A 1 394 ? 25.269 -2.502 33.996 1.00 31.14 394 GLY A CA 1
ATOM 3180 C C . GLY A 1 394 ? 25.130 -3.623 32.961 1.00 31.14 394 GLY A C 1
ATOM 3181 O O . GLY A 1 394 ? 24.390 -4.582 33.163 1.00 31.14 394 GLY A O 1
ATOM 3182 N N . VAL A 1 395 ? 26.007 -3.516 31.957 1.00 28.58 395 VAL A N 1
ATOM 3183 C CA . VAL A 1 395 ? 26.416 -4.483 30.922 1.00 28.58 395 VAL A CA 1
ATOM 3184 C C . VAL A 1 395 ? 25.594 -4.440 29.632 1.00 28.58 395 VAL A C 1
ATOM 3186 O O . VAL A 1 395 ? 24.471 -4.929 29.573 1.00 28.58 395 VAL A O 1
ATOM 3189 N N . ASN A 1 396 ? 26.235 -3.872 28.602 1.00 32.97 396 ASN A N 1
ATOM 3190 C CA . ASN A 1 396 ? 25.871 -3.808 27.186 1.00 32.97 396 ASN A CA 1
ATOM 3191 C C . ASN A 1 396 ? 24.944 -4.942 26.733 1.00 32.97 396 ASN A C 1
ATOM 3193 O O . ASN A 1 396 ? 25.388 -6.019 26.332 1.00 32.97 396 ASN A O 1
ATOM 3197 N N . SER A 1 397 ? 23.646 -4.663 26.745 1.00 27.83 397 SER A N 1
ATOM 3198 C CA . SER A 1 397 ? 22.659 -5.405 25.978 1.00 27.83 397 SER A CA 1
ATOM 3199 C C . SER A 1 397 ? 22.189 -4.498 24.855 1.00 27.83 397 SER A C 1
ATOM 3201 O O . SER A 1 397 ? 21.562 -3.477 25.127 1.00 27.83 397 SER A O 1
ATOM 3203 N N . ILE A 1 398 ? 22.480 -4.878 23.612 1.00 33.66 398 ILE A N 1
ATOM 3204 C CA . ILE A 1 398 ? 21.785 -4.361 22.430 1.00 33.66 398 ILE A CA 1
ATOM 3205 C C . ILE A 1 398 ? 20.298 -4.648 22.655 1.00 33.66 398 ILE A C 1
ATOM 3207 O O . ILE A 1 398 ? 19.851 -5.796 22.600 1.00 33.66 398 ILE A O 1
ATOM 3211 N N . GLY A 1 399 ? 19.564 -3.613 23.053 1.00 33.91 399 GLY A N 1
ATOM 3212 C CA . GLY A 1 399 ? 18.139 -3.683 23.310 1.00 33.91 399 GLY A CA 1
ATOM 3213 C C . GLY A 1 399 ? 17.408 -3.567 21.988 1.00 33.91 399 GLY A C 1
ATOM 3214 O O . GLY A 1 399 ? 17.233 -2.467 21.479 1.00 33.91 399 GLY A O 1
ATOM 3215 N N . ILE A 1 400 ? 16.982 -4.696 21.429 1.00 36.88 400 ILE A N 1
ATOM 3216 C CA . ILE A 1 400 ? 15.999 -4.683 20.349 1.00 36.88 400 ILE A CA 1
ATOM 3217 C C . ILE A 1 400 ? 14.675 -4.257 20.985 1.00 36.88 400 ILE A C 1
ATOM 3219 O O . ILE A 1 400 ? 14.076 -5.023 21.745 1.00 36.88 400 ILE A O 1
ATOM 3223 N N . VAL A 1 401 ? 14.248 -3.025 20.721 1.00 43.81 401 VAL A N 1
ATOM 3224 C CA . VAL A 1 401 ? 12.954 -2.508 21.174 1.00 43.81 401 VAL A CA 1
ATOM 3225 C C . VAL A 1 401 ? 12.000 -2.515 19.986 1.00 43.81 401 VAL A C 1
ATOM 3227 O O . VAL A 1 401 ? 12.367 -2.168 18.864 1.00 43.81 401 VAL A O 1
ATOM 3230 N N . MET A 1 402 ? 10.775 -2.969 20.237 1.00 35.88 402 MET A N 1
ATOM 3231 C CA . MET A 1 402 ? 9.694 -2.931 19.262 1.00 35.88 402 MET A CA 1
ATOM 3232 C C . MET A 1 402 ? 9.002 -1.569 19.373 1.00 35.88 402 MET A C 1
ATOM 3234 O O . MET A 1 402 ? 8.558 -1.210 20.466 1.00 35.88 402 MET A O 1
ATOM 3238 N N . ASP A 1 403 ? 8.959 -0.805 18.280 1.00 55.28 403 ASP A N 1
ATOM 3239 C CA . ASP A 1 403 ? 8.246 0.479 18.239 1.00 55.28 403 ASP A CA 1
ATOM 3240 C C . ASP A 1 403 ? 6.714 0.279 18.313 1.00 55.28 403 ASP A C 1
ATOM 3242 O O . ASP A 1 403 ? 6.198 -0.846 18.253 1.00 55.28 403 ASP A O 1
ATOM 3246 N N . GLU A 1 404 ? 5.960 1.372 18.480 1.00 46.53 404 GLU A N 1
ATOM 3247 C CA . GLU A 1 404 ? 4.487 1.335 18.520 1.00 46.53 404 GLU A CA 1
ATOM 3248 C C . GLU A 1 404 ? 3.880 0.832 17.186 1.00 46.53 404 GLU A C 1
ATOM 3250 O O . GLU A 1 404 ? 2.727 0.382 17.149 1.00 46.53 404 GLU A O 1
ATOM 3255 N N . GLU A 1 405 ? 4.673 0.816 16.110 1.00 48.91 405 GLU A N 1
ATOM 3256 C CA . GLU A 1 405 ? 4.363 0.273 14.787 1.00 48.91 405 GLU A CA 1
ATOM 3257 C C . GLU A 1 405 ? 4.756 -1.208 14.581 1.00 48.91 405 GLU A C 1
ATOM 3259 O O . GLU A 1 405 ? 4.410 -1.790 13.549 1.00 48.91 405 GLU A O 1
ATOM 3264 N N . GLY A 1 406 ? 5.384 -1.864 15.562 1.00 44.56 406 GLY A N 1
ATOM 3265 C CA . GLY A 1 406 ? 5.747 -3.283 15.498 1.00 44.56 406 GLY A CA 1
ATOM 3266 C C . GLY A 1 406 ? 7.016 -3.610 14.700 1.00 44.56 406 GLY A C 1
ATOM 3267 O O . GLY A 1 406 ? 7.236 -4.783 14.390 1.00 44.56 406 GLY A O 1
ATOM 3268 N N . ASN A 1 407 ? 7.846 -2.622 14.366 1.00 47.41 407 ASN A N 1
ATOM 3269 C CA . ASN A 1 407 ? 9.159 -2.830 13.762 1.00 47.41 407 ASN A CA 1
ATOM 3270 C C . ASN A 1 407 ? 10.221 -3.040 14.848 1.00 47.41 407 ASN A C 1
ATOM 3272 O O . ASN A 1 407 ? 10.167 -2.451 15.928 1.00 47.41 407 ASN A O 1
ATOM 3276 N N . LEU A 1 408 ? 11.215 -3.879 14.549 1.00 38.66 408 LEU A N 1
ATOM 3277 C CA . LEU A 1 408 ? 12.417 -4.007 15.372 1.00 38.66 408 LEU A CA 1
ATOM 3278 C C . LEU A 1 408 ? 13.325 -2.822 15.035 1.00 38.66 408 LEU A C 1
ATOM 3280 O O . LEU A 1 408 ? 13.878 -2.772 13.936 1.00 38.66 408 LEU A O 1
ATOM 3284 N N . VAL A 1 409 ? 13.451 -1.867 15.954 1.00 43.81 409 VAL A N 1
ATOM 3285 C CA . VAL A 1 409 ? 14.325 -0.704 15.780 1.00 43.81 409 VAL A CA 1
ATOM 3286 C C . VAL A 1 409 ? 15.554 -0.894 16.662 1.00 43.81 409 VAL A C 1
ATOM 3288 O O . VAL A 1 409 ? 15.444 -1.072 17.876 1.00 43.81 409 VAL A O 1
ATOM 3291 N N . GLU A 1 410 ? 16.739 -0.879 16.050 1.00 38.75 410 GLU A N 1
ATOM 3292 C CA . GLU A 1 410 ? 18.002 -0.796 16.785 1.00 38.75 410 GLU A CA 1
ATOM 3293 C C . GLU A 1 410 ? 18.174 0.642 17.273 1.00 38.75 410 GLU A C 1
ATOM 3295 O O . GLU A 1 410 ? 18.417 1.560 16.489 1.00 38.75 410 GLU A O 1
ATOM 3300 N N . GLN A 1 411 ? 18.002 0.851 18.576 1.00 33.88 411 GLN A N 1
ATOM 3301 C CA . GLN A 1 411 ? 18.264 2.143 19.187 1.00 33.88 411 GLN A CA 1
ATOM 3302 C C . GLN A 1 411 ? 19.755 2.217 19.530 1.00 33.88 411 GLN A C 1
ATOM 3304 O O . GLN A 1 411 ? 20.219 1.570 20.468 1.00 33.88 411 GLN A O 1
ATOM 3309 N N . PHE A 1 412 ? 20.516 2.979 18.743 1.00 30.09 412 PHE A N 1
ATOM 3310 C CA . PHE A 1 412 ? 21.862 3.390 19.129 1.00 30.09 412 PHE A CA 1
ATOM 3311 C C . PHE A 1 412 ? 21.720 4.451 20.221 1.00 30.09 412 PHE A C 1
ATOM 3313 O O . PHE A 1 412 ? 21.205 5.540 19.969 1.00 30.09 412 PHE A O 1
ATOM 3320 N N . GLU A 1 413 ? 22.131 4.131 21.444 1.00 32.09 413 GLU A N 1
ATOM 3321 C CA . GLU A 1 413 ? 22.417 5.165 22.434 1.00 32.09 413 GLU A CA 1
ATOM 3322 C C . GLU A 1 413 ? 23.704 5.870 21.978 1.00 32.09 413 GLU A C 1
ATOM 3324 O O . GLU A 1 413 ? 24.802 5.333 22.114 1.00 32.09 413 GLU A O 1
ATOM 3329 N N . GLU A 1 414 ? 23.574 7.047 21.361 1.00 27.94 414 GLU A N 1
ATOM 3330 C CA . GLU A 1 414 ? 24.696 7.977 21.221 1.00 27.94 414 GLU A CA 1
ATOM 3331 C C . GLU A 1 414 ? 24.990 8.550 22.613 1.00 27.94 414 GLU A C 1
ATOM 3333 O O . GLU A 1 414 ? 24.312 9.461 23.091 1.00 27.94 414 GLU A O 1
ATOM 3338 N N . GLU A 1 415 ? 25.979 7.979 23.301 1.00 29.38 415 GLU A N 1
ATOM 3339 C CA . GLU A 1 415 ? 26.591 8.629 24.457 1.00 29.38 415 GLU A CA 1
ATOM 3340 C C . GLU A 1 415 ? 27.412 9.834 23.964 1.00 29.38 415 GLU A C 1
ATOM 3342 O O . GLU A 1 415 ? 28.531 9.683 23.471 1.00 29.38 415 GLU A O 1
ATOM 3347 N N . GLU A 1 416 ? 26.884 11.051 24.128 1.00 27.50 416 GLU A N 1
ATOM 3348 C CA . GLU A 1 416 ? 27.739 12.229 24.305 1.00 27.50 416 GLU A CA 1
ATOM 3349 C C . GLU A 1 416 ? 28.428 12.107 25.673 1.00 27.50 416 GLU A C 1
ATOM 3351 O O . GLU A 1 416 ? 27.899 12.515 26.708 1.00 27.50 416 GLU A O 1
ATOM 3356 N N . GLY A 1 417 ? 29.603 11.479 25.674 1.00 29.02 417 GLY A N 1
ATOM 3357 C CA . GLY A 1 417 ? 30.530 11.437 26.798 1.00 29.02 417 GLY A CA 1
ATOM 3358 C C . GLY A 1 417 ? 31.735 12.328 26.523 1.00 29.02 417 GLY A C 1
ATOM 3359 O O . GLY A 1 417 ? 32.544 12.033 25.644 1.00 29.02 417 GLY A O 1
ATOM 3360 N N . GLU A 1 418 ? 31.834 13.421 27.276 1.00 26.58 418 GLU A N 1
ATOM 3361 C CA . GLU A 1 418 ? 33.009 14.287 27.378 1.00 26.58 418 GLU A CA 1
ATOM 3362 C C . GLU A 1 418 ? 34.315 13.496 27.574 1.00 26.58 418 GLU A C 1
ATOM 3364 O O . GLU A 1 418 ? 34.383 12.513 28.311 1.00 26.58 418 GLU A O 1
ATOM 3369 N N . SER A 1 419 ? 35.356 13.997 26.907 1.00 25.05 419 SER A N 1
ATOM 3370 C CA . SER A 1 419 ? 36.770 13.642 27.040 1.00 25.05 419 SER A CA 1
ATOM 3371 C C . SER A 1 419 ? 37.224 13.514 28.495 1.00 25.05 419 SER A C 1
ATOM 3373 O O . SER A 1 419 ? 37.126 14.486 29.237 1.00 25.05 419 SER A O 1
ATOM 3375 N N . ASP A 1 420 ? 37.835 12.379 28.849 1.00 27.22 420 ASP A N 1
ATOM 3376 C CA . ASP A 1 420 ? 39.196 12.368 29.408 1.00 27.22 420 ASP A CA 1
ATOM 3377 C C . ASP A 1 420 ? 39.772 10.947 29.569 1.00 27.22 420 ASP A C 1
ATOM 3379 O O . ASP A 1 420 ? 39.116 10.046 30.087 1.00 27.22 420 ASP A O 1
ATOM 3383 N N . GLY A 1 421 ? 41.050 10.791 29.194 1.00 26.00 421 GLY A N 1
ATOM 3384 C CA . GLY A 1 421 ? 41.978 9.847 29.838 1.00 26.00 421 GLY A CA 1
ATOM 3385 C C . GLY A 1 421 ? 42.257 8.495 29.163 1.00 26.00 421 GLY A C 1
ATOM 3386 O O . GLY A 1 421 ? 41.593 7.505 29.434 1.00 26.00 421 GLY A O 1
ATOM 3387 N N . GLU A 1 422 ? 43.308 8.482 28.337 1.00 28.42 422 GLU A N 1
ATOM 3388 C CA . GLU A 1 422 ? 44.335 7.440 28.104 1.00 28.42 422 GLU A CA 1
ATOM 3389 C C . GLU A 1 422 ? 44.129 5.984 28.611 1.00 28.42 422 GLU A C 1
ATOM 3391 O O . GLU A 1 422 ? 44.109 5.721 29.806 1.00 28.42 422 GLU A O 1
ATOM 3396 N N . GLU A 1 423 ? 44.121 5.006 27.691 1.00 28.33 423 GLU A N 1
ATOM 3397 C CA . GLU A 1 423 ? 45.173 3.980 27.455 1.00 28.33 423 GLU A CA 1
ATOM 3398 C C . GLU A 1 423 ? 44.629 2.752 26.682 1.00 28.33 423 GLU A C 1
ATOM 3400 O O . GLU A 1 423 ? 43.462 2.375 26.750 1.00 28.33 423 GLU A O 1
ATOM 3405 N N . ALA A 1 424 ? 45.511 2.148 25.881 1.00 28.92 424 ALA A N 1
ATOM 3406 C CA . ALA A 1 424 ? 45.250 1.142 24.848 1.00 28.92 424 ALA A CA 1
ATOM 3407 C C . ALA A 1 424 ? 44.966 -0.294 25.386 1.00 28.92 424 ALA A C 1
ATOM 3409 O O . ALA A 1 424 ? 45.232 -0.598 26.549 1.00 28.92 424 ALA A O 1
ATOM 3410 N N . PRO A 1 425 ? 44.448 -1.220 24.546 1.00 31.84 425 PRO A N 1
ATOM 3411 C CA . PRO A 1 425 ? 43.689 -2.391 24.983 1.00 31.84 425 PRO A CA 1
ATOM 3412 C C . PRO A 1 425 ? 44.566 -3.616 25.284 1.00 31.84 425 PRO A C 1
ATOM 3414 O O . PRO A 1 425 ? 45.592 -3.844 24.641 1.00 31.84 425 PRO A O 1
ATOM 3417 N N . LYS A 1 426 ? 44.101 -4.486 26.192 1.00 29.20 426 LYS A N 1
ATOM 3418 C CA . LYS A 1 426 ? 44.586 -5.870 26.307 1.00 29.20 426 LYS A CA 1
ATOM 3419 C C . LYS A 1 426 ? 43.435 -6.867 26.209 1.00 29.20 426 LYS A C 1
ATOM 3421 O O . LYS A 1 426 ? 42.500 -6.875 27.000 1.00 29.20 426 LYS A O 1
ATOM 3426 N N . THR A 1 427 ? 43.562 -7.704 25.192 1.00 25.02 427 THR A N 1
ATOM 3427 C CA . THR A 1 427 ? 42.845 -8.943 24.903 1.00 25.02 427 THR A CA 1
ATOM 3428 C C . THR A 1 427 ? 42.981 -9.976 26.021 1.00 25.02 427 THR A C 1
ATOM 3430 O O . THR A 1 427 ? 44.106 -10.317 26.378 1.00 25.02 427 THR A O 1
ATOM 3433 N N . SER A 1 428 ? 41.871 -10.580 26.443 1.00 27.25 428 SER A N 1
ATOM 3434 C CA . SER A 1 428 ? 41.819 -12.009 26.793 1.00 27.25 428 SER A CA 1
ATOM 3435 C C . SER A 1 428 ? 40.369 -12.463 26.955 1.00 27.25 428 SER A C 1
ATOM 3437 O O . SER A 1 428 ? 39.681 -12.112 27.910 1.00 27.25 428 SER A O 1
ATOM 3439 N N . THR A 1 429 ? 39.917 -13.260 25.994 1.00 25.62 429 THR A N 1
ATOM 3440 C CA . THR A 1 429 ? 38.779 -14.168 26.109 1.00 25.62 429 THR A CA 1
ATOM 3441 C C . THR A 1 429 ? 39.095 -15.245 27.145 1.00 25.62 429 THR A C 1
ATOM 3443 O O . THR A 1 429 ? 39.972 -16.069 26.895 1.00 25.62 429 THR A O 1
ATOM 3446 N N . GLU A 1 430 ? 38.362 -15.296 28.255 1.00 26.09 430 GLU A N 1
ATOM 3447 C CA . GLU A 1 430 ? 38.285 -16.500 29.087 1.00 26.09 430 GLU A CA 1
ATOM 3448 C C . GLU A 1 430 ? 36.830 -16.845 29.411 1.00 26.09 430 GLU A C 1
ATOM 3450 O O . GLU A 1 430 ? 36.055 -16.058 29.954 1.00 26.09 430 GLU A O 1
ATOM 3455 N N . VAL A 1 431 ? 36.477 -18.061 29.008 1.00 24.28 431 VAL A N 1
ATOM 3456 C CA . VAL A 1 431 ? 35.211 -18.742 29.241 1.00 24.28 431 VAL A CA 1
ATOM 3457 C C . VAL A 1 431 ? 35.285 -19.386 30.621 1.00 24.28 431 VAL A C 1
ATOM 3459 O O . VAL A 1 431 ? 36.111 -20.269 30.833 1.00 24.28 431 VAL A O 1
ATOM 3462 N N . VAL A 1 432 ? 34.392 -19.016 31.541 1.00 27.27 432 VAL A N 1
ATOM 3463 C CA . VAL A 1 432 ? 34.167 -19.794 32.768 1.00 27.27 432 VAL A CA 1
ATOM 3464 C C . VAL A 1 432 ? 32.688 -20.135 32.890 1.00 27.27 432 VAL A C 1
ATOM 3466 O O . VAL A 1 432 ? 31.841 -19.311 33.224 1.00 27.27 432 VAL A O 1
ATOM 3469 N N . VAL A 1 433 ? 32.396 -21.403 32.612 1.00 24.34 433 VAL A N 1
ATOM 3470 C CA . VAL A 1 433 ? 31.131 -22.072 32.911 1.00 24.34 433 VAL A CA 1
ATOM 3471 C C . VAL A 1 433 ? 31.109 -22.401 34.403 1.00 24.34 433 VAL A C 1
ATOM 3473 O O . VAL A 1 433 ? 32.008 -23.083 34.893 1.00 24.34 433 VAL A O 1
ATOM 3476 N N . LYS A 1 434 ? 30.051 -22.013 35.126 1.00 25.94 434 LYS A N 1
ATOM 3477 C CA . LYS A 1 434 ? 29.688 -22.712 36.365 1.00 25.94 434 LYS A CA 1
ATOM 3478 C C . LYS A 1 434 ? 28.182 -22.915 36.478 1.00 25.94 434 LYS A C 1
ATOM 3480 O O . LYS A 1 434 ? 27.390 -21.978 36.485 1.00 25.94 434 LYS A O 1
ATOM 3485 N N . SER A 1 435 ? 27.831 -24.192 36.529 1.00 23.09 435 SER A N 1
ATOM 3486 C CA . SER A 1 435 ? 26.503 -24.774 36.647 1.00 23.09 435 SER A CA 1
ATOM 3487 C C . SER A 1 435 ? 25.882 -24.568 38.034 1.00 23.09 435 SER A C 1
ATOM 3489 O O . SER A 1 435 ? 26.567 -24.444 39.050 1.00 23.09 435 SER A O 1
ATOM 3491 N N . ARG A 1 436 ? 24.543 -24.571 38.053 1.00 24.33 436 ARG A N 1
ATOM 3492 C CA . ARG A 1 436 ? 23.691 -24.632 39.248 1.00 24.33 436 ARG A CA 1
ATOM 3493 C C . ARG A 1 436 ? 23.988 -25.878 40.088 1.00 24.33 436 ARG A C 1
ATOM 3495 O O . ARG A 1 436 ? 24.023 -26.983 39.559 1.00 24.33 436 ARG A O 1
ATOM 3502 N N . SER A 1 437 ? 23.995 -25.710 41.406 1.00 24.70 437 SER A N 1
ATOM 3503 C CA . SER A 1 437 ? 23.433 -26.703 42.325 1.00 24.70 437 SER A CA 1
ATOM 3504 C C . SER A 1 437 ? 22.661 -25.959 43.411 1.00 24.70 437 SER A C 1
ATOM 3506 O O . SER A 1 437 ? 23.120 -24.942 43.929 1.00 24.70 437 SER A O 1
ATOM 3508 N N . GLY A 1 438 ? 21.439 -26.410 43.671 1.00 22.78 438 GLY A N 1
ATOM 3509 C CA . GLY A 1 438 ? 20.670 -26.010 44.837 1.00 22.78 438 GLY A CA 1
ATOM 3510 C C . GLY A 1 438 ? 20.714 -27.121 45.875 1.00 22.78 438 GLY A C 1
ATOM 3511 O O . GLY A 1 438 ? 20.800 -28.286 45.507 1.00 22.78 438 GLY A O 1
ATOM 3512 N N . SER A 1 439 ? 20.580 -26.755 47.145 1.00 23.36 439 SER A N 1
ATOM 3513 C CA . SER A 1 439 ? 19.677 -27.429 48.080 1.00 23.36 439 SER A CA 1
ATOM 3514 C C . SER A 1 439 ? 19.608 -26.661 49.398 1.00 23.36 439 SER A C 1
ATOM 3516 O O . SER A 1 439 ? 20.610 -26.199 49.935 1.00 23.36 439 SER A O 1
ATOM 3518 N N . SER A 1 440 ? 18.373 -26.559 49.871 1.00 22.64 440 SER A N 1
ATOM 3519 C CA . SER A 1 440 ? 17.863 -26.144 51.177 1.00 22.64 440 SER A CA 1
ATOM 3520 C C . SER A 1 440 ? 18.674 -26.583 52.404 1.00 22.64 440 SER A C 1
ATOM 3522 O O . SER A 1 440 ? 19.199 -27.692 52.411 1.00 22.64 440 SER A O 1
ATOM 3524 N N . ALA A 1 441 ? 18.571 -25.841 53.515 1.00 23.73 441 ALA A N 1
ATOM 3525 C CA . ALA A 1 441 ? 17.572 -26.108 54.569 1.00 23.73 441 ALA A CA 1
ATOM 3526 C C . ALA A 1 441 ? 17.898 -25.369 55.893 1.00 23.73 441 ALA A C 1
ATOM 3528 O O . ALA A 1 441 ? 19.011 -25.479 56.385 1.00 23.73 441 ALA A O 1
ATOM 3529 N N . THR A 1 442 ? 16.872 -24.698 56.454 1.00 23.80 442 THR A N 1
ATOM 3530 C CA . THR A 1 442 ? 16.530 -24.495 57.896 1.00 23.80 442 THR A CA 1
ATOM 3531 C C . THR A 1 442 ? 17.602 -23.953 58.871 1.00 23.80 442 THR A C 1
ATOM 3533 O O . THR A 1 442 ? 18.744 -24.368 58.886 1.00 23.80 442 THR A O 1
ATOM 3536 N N . THR A 1 443 ? 17.308 -23.068 59.835 1.00 24.12 443 THR A N 1
ATOM 3537 C CA . THR A 1 443 ? 16.360 -23.299 60.940 1.00 24.12 443 THR A CA 1
ATOM 3538 C C . THR A 1 443 ? 16.142 -22.018 61.776 1.00 24.12 443 THR A C 1
ATOM 3540 O O . THR A 1 443 ? 17.096 -21.341 62.131 1.00 24.12 443 THR A O 1
ATOM 3543 N N . SER A 1 444 ? 14.875 -21.765 62.131 1.00 24.59 444 SER A N 1
ATOM 3544 C CA . SER A 1 444 ? 14.329 -21.288 63.424 1.00 24.59 444 SER A CA 1
ATOM 3545 C C . SER A 1 444 ? 14.929 -20.101 64.208 1.00 24.59 444 SER A C 1
ATOM 3547 O O . SER A 1 444 ? 16.069 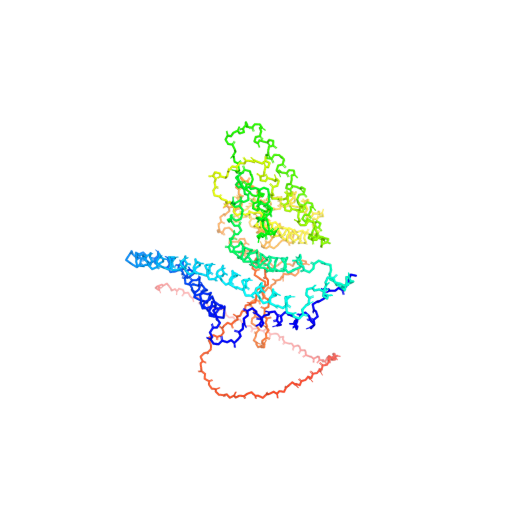-20.165 64.652 1.00 24.59 444 SER A O 1
ATOM 3549 N N . LYS A 1 445 ? 14.053 -19.157 64.603 1.00 25.86 445 LYS A N 1
ATOM 3550 C CA . LYS A 1 445 ? 13.564 -18.896 65.992 1.00 25.86 445 LYS A CA 1
ATOM 3551 C C . LYS A 1 445 ? 13.087 -17.434 66.135 1.00 25.86 445 LYS A C 1
ATOM 3553 O O . LYS A 1 445 ? 13.868 -16.511 66.006 1.00 25.86 445 LYS A O 1
ATOM 3558 N N . THR A 1 446 ? 11.774 -17.199 66.184 1.00 24.14 446 THR A N 1
ATOM 3559 C CA . THR A 1 446 ? 10.897 -16.960 67.364 1.00 24.14 446 THR A CA 1
ATOM 3560 C C . THR A 1 446 ? 10.810 -15.519 67.897 1.00 24.14 446 THR A C 1
ATOM 3562 O O . THR A 1 446 ? 11.759 -15.011 68.470 1.00 24.14 446 THR A O 1
ATOM 3565 N N . ARG A 1 447 ? 9.560 -15.022 67.858 1.00 24.84 447 ARG A N 1
ATOM 3566 C CA . ARG A 1 447 ? 8.733 -14.445 68.949 1.00 24.84 447 ARG A CA 1
ATOM 3567 C C . ARG A 1 447 ? 9.051 -13.079 69.585 1.00 24.84 447 ARG A C 1
ATOM 3569 O O . ARG A 1 447 ? 10.091 -12.880 70.190 1.00 24.84 447 ARG A O 1
ATOM 3576 N N . GLY A 1 448 ? 7.958 -12.305 69.681 1.00 23.92 448 GLY A N 1
ATOM 3577 C CA . GLY A 1 448 ? 7.625 -11.348 70.753 1.00 23.92 448 GLY A CA 1
ATOM 3578 C C . GLY A 1 448 ? 7.547 -9.906 70.238 1.00 23.92 448 GLY A C 1
ATOM 3579 O O . GLY A 1 448 ? 8.527 -9.425 69.704 1.00 23.92 448 GLY A O 1
ATOM 3580 N N . GLY A 1 449 ? 6.451 -9.144 70.292 1.00 22.92 449 GLY A N 1
ATOM 3581 C CA . GLY A 1 449 ? 5.219 -9.234 71.080 1.00 22.92 449 GLY A CA 1
ATOM 3582 C C . GLY A 1 449 ? 5.111 -8.038 72.042 1.00 22.92 449 GLY A C 1
ATOM 3583 O O . GLY A 1 449 ? 5.942 -7.921 72.931 1.00 22.92 449 GLY A O 1
ATOM 3584 N N . GLY A 1 450 ? 4.062 -7.213 71.891 1.00 23.69 450 GLY A N 1
ATOM 3585 C CA . GLY A 1 450 ? 3.583 -6.209 72.869 1.00 23.69 450 GLY A CA 1
ATOM 3586 C C . GLY A 1 450 ? 4.134 -4.788 72.658 1.00 23.69 450 GLY A C 1
ATOM 3587 O O . GLY A 1 450 ? 5.321 -4.563 72.814 1.00 23.69 450 GLY A O 1
ATOM 3588 N N . ALA A 1 451 ? 3.375 -3.808 72.152 1.00 27.66 451 ALA A N 1
ATOM 3589 C CA . ALA A 1 451 ? 2.231 -3.093 72.746 1.00 27.66 451 ALA A CA 1
ATOM 3590 C C . ALA A 1 451 ? 2.588 -2.189 73.945 1.00 27.66 451 ALA A C 1
ATOM 3592 O O . ALA A 1 451 ? 2.824 -2.705 75.032 1.00 27.66 451 ALA A O 1
ATOM 3593 N N . ARG A 1 452 ? 2.485 -0.856 73.772 1.00 27.48 452 ARG A N 1
ATOM 3594 C CA . ARG A 1 452 ? 1.616 0.067 74.552 1.00 27.48 452 ARG A CA 1
ATOM 3595 C C . ARG A 1 452 ? 2.006 1.548 74.419 1.00 27.48 452 ARG A C 1
ATOM 3597 O O . ARG A 1 452 ? 3.178 1.890 74.446 1.00 27.48 452 ARG A O 1
ATOM 3604 N N . GLY A 1 453 ? 0.963 2.386 74.462 1.00 26.02 453 GLY A N 1
ATOM 3605 C CA . GLY A 1 453 ? 0.979 3.781 74.930 1.00 26.02 453 GLY A CA 1
ATOM 3606 C C . GLY A 1 453 ? 1.097 4.792 73.789 1.00 26.02 453 GLY A C 1
ATOM 3607 O O . GLY A 1 453 ? 2.109 4.818 73.116 1.00 26.02 453 GLY A O 1
ATOM 3608 N N . GLY A 1 454 ? 0.112 5.626 73.455 1.00 24.91 454 GLY A N 1
ATOM 3609 C CA . GLY A 1 454 ? -0.952 6.212 74.270 1.00 24.91 454 GLY A CA 1
ATOM 3610 C C . GLY A 1 454 ? -0.619 7.683 74.530 1.00 24.91 454 GLY A C 1
ATOM 3611 O O . GLY A 1 454 ? 0.451 7.968 75.052 1.00 24.91 454 GLY A O 1
ATOM 3612 N N . GLY A 1 455 ? -1.529 8.606 74.201 1.00 26.39 455 GLY A N 1
ATOM 3613 C CA . GLY A 1 455 ? -1.442 9.983 74.704 1.00 26.39 455 GLY A CA 1
ATOM 3614 C C . GLY A 1 455 ? -1.879 11.069 73.729 1.00 26.39 455 GLY A C 1
ATOM 3615 O O . GLY A 1 455 ? -1.112 11.514 72.889 1.00 26.39 455 GLY A O 1
ATOM 3616 N N . ALA A 1 456 ? -3.120 11.510 73.900 1.00 29.33 456 ALA A N 1
ATOM 3617 C CA . ALA A 1 456 ? -3.771 12.633 73.240 1.00 29.33 456 ALA A CA 1
ATOM 3618 C C . ALA A 1 456 ? -3.125 14.014 73.487 1.00 29.33 456 ALA A C 1
ATOM 3620 O O . ALA A 1 456 ? -2.536 14.240 74.542 1.00 29.33 456 ALA A O 1
ATOM 3621 N N . ARG A 1 457 ? -3.406 14.951 72.560 1.00 31.92 457 ARG A N 1
ATOM 3622 C CA . ARG A 1 457 ? -3.722 16.407 72.693 1.00 31.92 457 ARG A CA 1
ATOM 3623 C C . ARG A 1 457 ? -3.227 17.105 71.412 1.00 31.92 457 ARG A C 1
ATOM 3625 O O . ARG A 1 457 ? -2.114 16.852 70.995 1.00 31.92 457 ARG A O 1
ATOM 3632 N N . GLY A 1 458 ? -3.947 17.954 70.683 1.00 26.97 458 GLY A N 1
ATOM 3633 C CA . GLY A 1 458 ? -5.119 18.776 70.968 1.00 26.97 458 GLY A CA 1
ATOM 3634 C C . GLY A 1 458 ? -4.791 20.233 70.596 1.00 26.97 458 GLY A C 1
ATOM 3635 O O . GLY A 1 458 ? -3.846 20.772 71.158 1.00 26.97 458 GLY A O 1
ATOM 3636 N N . ARG A 1 459 ? -5.625 20.856 69.735 1.00 30.88 459 ARG A N 1
ATOM 3637 C CA . ARG A 1 459 ? -5.650 22.287 69.309 1.00 30.88 459 ARG A CA 1
ATOM 3638 C C . ARG A 1 459 ? -4.471 22.743 68.423 1.00 30.88 459 ARG A C 1
ATOM 3640 O O . ARG A 1 459 ? -3.347 22.353 68.652 1.00 30.88 459 ARG A O 1
ATOM 3647 N N . GLY A 1 460 ? -4.614 23.605 67.416 1.00 28.64 460 GLY A N 1
ATOM 3648 C CA . GLY A 1 460 ? -5.727 24.413 66.924 1.00 28.64 460 GLY A CA 1
ATOM 3649 C C . GLY A 1 460 ? -5.178 25.704 66.288 1.00 28.64 460 GLY A C 1
ATOM 3650 O O . GLY A 1 460 ? -4.260 26.290 66.842 1.00 28.64 460 GLY A O 1
ATOM 3651 N N . ARG A 1 461 ? -5.826 26.155 65.199 1.00 33.75 461 ARG A N 1
ATOM 3652 C CA . ARG A 1 461 ? -5.796 27.502 64.572 1.00 33.75 461 ARG A CA 1
ATOM 3653 C C . ARG A 1 461 ? -4.502 28.002 63.906 1.00 33.75 461 ARG A C 1
ATOM 3655 O O . ARG A 1 461 ? -3.443 28.030 64.510 1.00 33.75 461 ARG A O 1
ATOM 3662 N N . GLY A 1 462 ? -4.679 28.611 62.728 1.00 30.27 462 GLY A N 1
ATOM 3663 C CA . GLY A 1 462 ? -3.778 29.656 62.231 1.00 30.27 462 GLY A CA 1
ATOM 3664 C C . GLY A 1 462 ? -3.786 29.831 60.717 1.00 30.27 462 GLY A C 1
ATOM 3665 O O . GLY A 1 462 ? -3.025 29.175 60.026 1.00 30.27 462 GLY A O 1
ATOM 3666 N N . ALA A 1 463 ? -4.646 30.716 60.217 1.00 37.44 463 ALA A N 1
ATOM 3667 C CA . ALA A 1 463 ? -4.656 31.201 58.840 1.00 37.44 463 ALA A CA 1
ATOM 3668 C C . ALA A 1 463 ? -3.584 32.290 58.595 1.00 37.44 463 ALA A C 1
ATOM 3670 O O . ALA A 1 463 ? -3.118 32.909 59.552 1.00 37.44 463 ALA A O 1
ATOM 3671 N N . LYS A 1 464 ? -3.370 32.602 57.303 1.00 38.53 464 LYS A N 1
ATOM 3672 C CA . LYS A 1 464 ? -2.490 33.622 56.677 1.00 38.53 464 LYS A CA 1
ATOM 3673 C C . LYS A 1 464 ? -1.035 33.159 56.524 1.00 38.53 464 LYS A C 1
ATOM 3675 O O . LYS A 1 464 ? -0.433 32.712 57.486 1.00 38.53 464 LYS A O 1
ATOM 3680 N N . LYS A 1 465 ? -0.418 33.236 55.348 1.00 35.94 465 LYS A N 1
ATOM 3681 C CA . LYS A 1 465 ? -0.553 34.181 54.227 1.00 35.94 465 LYS A CA 1
ATOM 3682 C C . LYS A 1 465 ? -0.639 33.463 52.888 1.00 35.94 465 LYS A C 1
ATOM 3684 O O . LYS A 1 465 ? -0.032 32.377 52.786 1.00 35.94 465 LYS A O 1
#